Protein AF-A0A955VU47-F1 (afdb_monomer_lite)

Foldseek 3Di:
DDDDDDDDDDDDDDDDDDDDDDDDDPDQVLVVLVVCVVVLVLVCLLVVLVVVLVVDDCPRCVPSNLSSVLSNLLSQLSVLVVVLALVSLVVSCVVCPPPPPCPVVNVVSLQSSLVSLVPPFQVVVLALVSLVVSCVSRVPHPCNLVSLLSNLVRLLVVQLVDAPCLVVSCVVCPPPPSCVVRNLVSVLSNLVSLLVVLVVVLELVSLVVSCVVCVPPPSCPVSNVVSVVSNLVRQLVVQLVDPVSLVVSCVVCVDPPRVVVSLLSNLCSLCVQQCVQLVVLAHHDPVSLVVCVVPPLPRPNNLVNCVVCLVSLLVSLVVVLALSSLVVNCSNPVPDPSSVVSVVSSLVRLVVVCLVVLELVSLVVSCVVCVPDPCSVVSNVSSVLRVVVVVCCVDPQHKDFLDWDQDPVLWIKTWIFTAGPVRATDADDDPVVDWDDDSSHTFDFPDKDGLVDAFEEEEEEEEEQAQVLLLQLVLLLVLVLVLLVLCVVSVHQYWYWYWYWALHTPDTGATDSDSVVVNVVSVPDDSHDPHFPAIALLLSLLSQLVSQLPPPGAAEYEYEDAAFNWHDPNNCVSLVHDQPPQLNLLQQLVVQCVPDDDLVSNLVSLPSNDPVSNVVLVVCVVVDPSVVVVVPPPVVVSVSSNSPSIDRAALPDPSLLSSLVSCVSSNYAYEYEYADDPVVVVDDRGSPVSSNVSNSHYYDHFHPPSNHSVRSNVVSVVVSSSVSGIMMTITNDDPPVVVVD

Structure (mmCIF, N/CA/C/O backbone):
data_AF-A0A955VU47-F1
#
_entry.id   AF-A0A955VU47-F1
#
loop_
_atom_site.group_PDB
_atom_site.id
_atom_site.type_symbol
_atom_site.label_atom_id
_atom_site.label_alt_id
_atom_site.label_comp_id
_atom_site.label_asym_id
_atom_site.label_entity_id
_atom_site.label_seq_id
_atom_site.pdbx_PDB_ins_code
_atom_site.Cartn_x
_atom_site.Cartn_y
_atom_site.Cartn_z
_atom_site.occupancy
_atom_site.B_iso_or_equiv
_atom_site.auth_seq_id
_atom_site.auth_comp_id
_atom_site.auth_asym_id
_atom_site.auth_atom_id
_atom_site.pdbx_PDB_model_num
ATOM 1 N N . MET A 1 1 ? 65.399 29.563 -50.373 1.00 39.44 1 MET A N 1
ATOM 2 C CA . MET A 1 1 ? 66.654 29.816 -51.121 1.00 39.44 1 MET A CA 1
ATOM 3 C C . MET A 1 1 ? 66.305 30.296 -52.523 1.00 39.44 1 MET A C 1
ATOM 5 O O . MET A 1 1 ? 65.496 29.660 -53.182 1.00 39.44 1 MET A O 1
ATOM 9 N N . LYS A 1 2 ? 66.846 31.453 -52.925 1.00 39.22 2 LYS A N 1
ATOM 10 C CA . LYS A 1 2 ? 66.629 32.128 -54.219 1.00 39.22 2 LYS A CA 1
ATOM 11 C C . LYS A 1 2 ? 67.194 31.304 -55.385 1.00 39.22 2 LYS A C 1
ATOM 13 O O . LYS A 1 2 ? 68.291 30.769 -55.253 1.00 39.22 2 LYS A O 1
ATOM 18 N N . ARG A 1 3 ? 66.550 31.344 -56.556 1.00 34.75 3 ARG A N 1
ATOM 19 C CA . ARG A 1 3 ? 67.263 31.248 -57.840 1.00 34.75 3 ARG A CA 1
ATOM 20 C C . ARG A 1 3 ? 66.861 32.396 -58.760 1.00 34.75 3 ARG A C 1
ATOM 22 O O . ARG A 1 3 ? 65.703 32.545 -59.130 1.00 34.75 3 ARG A O 1
ATOM 29 N N . GLN A 1 4 ? 67.869 33.214 -59.044 1.00 43.91 4 GLN A N 1
ATOM 30 C CA . GLN A 1 4 ? 67.925 34.210 -60.102 1.00 43.91 4 GLN A CA 1
ATOM 31 C C . GLN A 1 4 ? 68.224 33.550 -61.455 1.00 43.91 4 GLN A C 1
ATOM 33 O O . GLN A 1 4 ? 68.759 32.448 -61.544 1.00 43.91 4 GLN A O 1
ATOM 38 N N . THR A 1 5 ? 67.863 34.321 -62.470 1.00 51.19 5 THR A N 1
ATOM 39 C CA . THR A 1 5 ? 68.017 34.211 -63.918 1.00 51.19 5 THR A CA 1
ATOM 40 C C . THR A 1 5 ? 69.428 33.911 -64.434 1.00 51.19 5 THR A C 1
ATOM 42 O O . THR A 1 5 ? 70.419 34.354 -63.863 1.00 51.19 5 THR A O 1
ATOM 45 N N . GLY A 1 6 ? 69.500 33.285 -65.615 1.00 31.97 6 GLY A N 1
ATOM 46 C CA . GLY A 1 6 ? 70.709 33.207 -66.438 1.00 31.97 6 GLY A CA 1
ATOM 47 C C . GLY A 1 6 ? 70.388 32.846 -67.892 1.00 31.97 6 GLY A C 1
ATOM 48 O O . GLY A 1 6 ? 69.977 31.730 -68.181 1.00 31.97 6 GLY A O 1
ATOM 49 N N . ARG A 1 7 ? 70.562 33.818 -68.792 1.00 41.38 7 ARG A N 1
ATOM 50 C CA . ARG A 1 7 ? 70.409 33.757 -70.255 1.00 41.38 7 ARG A CA 1
ATOM 51 C C . ARG A 1 7 ? 71.817 33.713 -70.855 1.00 41.38 7 ARG A C 1
ATOM 53 O O . ARG A 1 7 ? 72.575 34.627 -70.551 1.00 41.38 7 ARG A O 1
ATOM 60 N N . VAL A 1 8 ? 72.168 32.744 -71.709 1.00 37.28 8 VAL A N 1
ATOM 61 C CA . VAL A 1 8 ? 73.414 32.789 -72.509 1.00 37.28 8 VAL A CA 1
ATOM 62 C C . VAL A 1 8 ? 73.227 32.127 -73.886 1.00 37.28 8 VAL A C 1
ATOM 64 O O . VAL A 1 8 ? 72.900 30.953 -73.972 1.00 37.28 8 VAL A O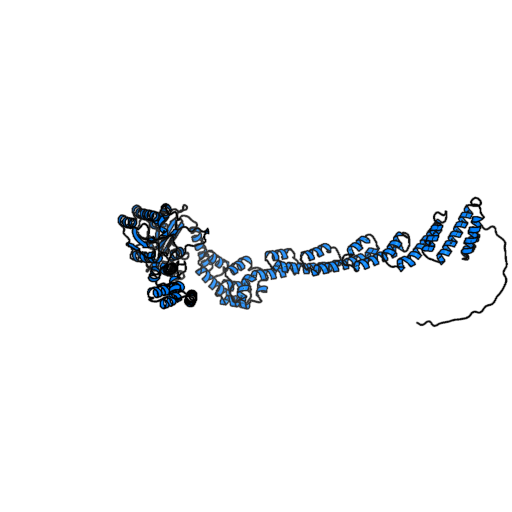 1
ATOM 67 N N . GLY A 1 9 ? 73.451 32.925 -74.939 1.00 33.31 9 GLY A N 1
ATOM 68 C CA . GLY A 1 9 ? 74.342 32.620 -76.072 1.00 33.31 9 GLY A CA 1
ATOM 69 C C . GLY A 1 9 ? 73.956 31.576 -77.127 1.00 33.31 9 GLY A C 1
ATOM 70 O O . GLY A 1 9 ? 74.267 30.402 -76.984 1.00 33.31 9 GLY A O 1
ATOM 71 N N . ARG A 1 10 ? 73.465 32.056 -78.280 1.00 39.66 10 ARG A N 1
ATOM 72 C CA . ARG A 1 10 ? 73.711 31.448 -79.602 1.00 39.66 10 ARG A CA 1
ATOM 73 C C . ARG A 1 10 ? 75.151 31.756 -80.042 1.00 39.66 10 ARG A C 1
ATOM 75 O O . ARG A 1 10 ? 75.516 32.928 -80.073 1.00 39.66 10 ARG A O 1
ATOM 82 N N . VAL A 1 11 ? 75.893 30.742 -80.482 1.00 38.34 11 VAL A N 1
ATOM 83 C CA . VAL A 1 11 ? 77.026 30.846 -81.423 1.00 38.34 11 VAL A CA 1
ATOM 84 C C . VAL A 1 11 ? 76.877 29.686 -82.408 1.00 38.34 11 VAL A C 1
ATOM 86 O O . VAL A 1 11 ? 76.554 28.575 -81.998 1.00 38.34 11 VAL A O 1
ATOM 89 N N . GLY A 1 12 ? 77.000 29.972 -83.704 1.00 38.03 12 GLY A N 1
ATOM 90 C CA . GLY A 1 12 ? 76.826 28.996 -84.778 1.00 38.03 12 GLY A CA 1
ATOM 91 C C . GLY A 1 12 ? 78.134 28.418 -85.322 1.00 38.03 12 GLY A C 1
ATOM 92 O O . GLY A 1 12 ? 79.205 28.677 -84.783 1.00 38.03 12 GLY A O 1
ATOM 93 N N . LEU A 1 13 ? 77.969 27.752 -86.473 1.00 31.81 13 LEU A N 1
ATOM 94 C CA . LEU A 1 13 ? 78.930 27.505 -87.561 1.00 31.81 13 LEU A CA 1
ATOM 95 C C . LEU A 1 13 ? 79.405 26.044 -87.770 1.00 31.81 13 LEU A C 1
ATOM 97 O O . LEU A 1 13 ? 80.313 25.561 -87.113 1.00 31.81 13 LEU A O 1
ATOM 101 N N . VAL A 1 14 ? 78.748 25.396 -88.746 1.00 40.00 14 VAL A N 1
ATOM 102 C CA . VAL A 1 14 ? 79.257 24.655 -89.931 1.00 40.00 14 VAL A CA 1
ATOM 103 C C . VAL A 1 14 ? 80.539 23.799 -89.832 1.00 40.00 14 VAL A C 1
ATOM 105 O O . VAL A 1 14 ? 81.630 24.315 -89.617 1.00 40.00 14 VAL A O 1
ATOM 108 N N . GLY A 1 15 ? 80.407 22.527 -90.244 1.00 33.34 15 GLY A N 1
ATOM 109 C CA . GLY A 1 15 ? 81.457 21.664 -90.828 1.00 33.34 15 GLY A CA 1
ATOM 110 C C . GLY A 1 15 ? 80.904 20.245 -91.085 1.00 33.34 15 GLY A C 1
ATOM 111 O O . GLY A 1 15 ? 80.584 19.560 -90.127 1.00 33.34 15 GLY A O 1
ATOM 112 N N . LEU A 1 16 ? 80.442 19.888 -92.292 1.00 36.81 16 LEU A N 1
ATOM 113 C CA . LEU A 1 16 ? 81.145 19.285 -93.448 1.00 36.81 16 LEU A CA 1
ATOM 114 C C . LEU A 1 16 ? 81.567 17.794 -93.274 1.00 36.81 16 LEU A C 1
ATOM 116 O O . LEU A 1 16 ? 82.447 17.488 -92.483 1.00 36.81 16 LEU A O 1
ATOM 120 N N . VAL A 1 17 ? 81.026 16.943 -94.168 1.00 35.59 17 VAL A N 1
ATOM 121 C CA . VAL A 1 17 ? 81.520 15.633 -94.686 1.00 35.59 17 VAL A CA 1
ATOM 122 C C . VAL A 1 17 ? 81.378 14.368 -93.827 1.00 35.59 17 VAL A C 1
ATOM 124 O O . VAL A 1 17 ? 81.945 14.256 -92.750 1.00 35.59 17 VAL A O 1
ATOM 127 N N . GLY A 1 18 ? 80.749 13.340 -94.420 1.00 34.75 18 GLY A N 1
ATOM 128 C CA . GLY A 1 18 ? 80.845 11.953 -93.952 1.00 34.75 18 GLY A CA 1
ATOM 129 C C . GLY A 1 18 ? 80.009 10.915 -94.716 1.00 34.75 18 GLY A C 1
ATOM 130 O O . GLY A 1 18 ? 79.362 10.095 -94.085 1.00 34.75 18 GLY A O 1
ATOM 131 N N . LEU A 1 19 ? 79.996 10.949 -96.055 1.00 48.25 19 LEU A N 1
ATOM 132 C CA . LEU A 1 19 ? 79.420 9.908 -96.924 1.00 48.25 19 LEU A CA 1
ATOM 133 C C . LEU A 1 19 ? 80.304 8.644 -96.888 1.00 48.25 19 LEU A C 1
ATOM 135 O O . LEU A 1 19 ? 81.346 8.641 -97.541 1.00 48.25 19 LEU A O 1
ATOM 139 N N . VAL A 1 20 ? 79.907 7.588 -96.162 1.00 38.91 20 VAL A N 1
ATOM 140 C CA . VAL A 1 20 ? 80.611 6.287 -96.133 1.00 38.91 20 VAL A CA 1
ATOM 141 C C . VAL A 1 20 ? 79.638 5.105 -95.897 1.00 38.91 20 VAL A C 1
ATOM 143 O O . VAL A 1 20 ? 79.076 4.958 -94.820 1.00 38.91 20 VAL A O 1
ATOM 146 N N . LEU A 1 21 ? 79.567 4.233 -96.918 1.00 42.72 21 LEU A N 1
ATOM 147 C CA . LEU A 1 21 ? 79.301 2.775 -96.933 1.00 42.72 21 LEU A CA 1
ATOM 148 C C . LEU A 1 21 ? 77.866 2.203 -96.953 1.00 42.72 21 LEU A C 1
ATOM 150 O O . LEU A 1 21 ? 77.369 1.616 -95.999 1.00 42.72 21 LEU A O 1
ATOM 154 N N . LEU A 1 22 ? 77.332 2.167 -98.181 1.00 41.62 22 LEU A N 1
ATOM 155 C CA . LEU A 1 22 ? 76.488 1.098 -98.725 1.00 41.62 22 LEU A CA 1
ATOM 156 C C . LEU A 1 22 ? 77.324 -0.177 -98.974 1.00 41.62 22 LEU A C 1
ATOM 158 O O . LEU A 1 22 ? 77.886 -0.361 -100.052 1.00 41.62 22 LEU A O 1
ATOM 162 N N . LEU A 1 23 ? 77.388 -1.070 -97.987 1.00 44.84 23 LEU A N 1
ATOM 163 C CA . LEU A 1 23 ? 77.616 -2.504 -98.194 1.00 44.84 23 LEU A CA 1
ATOM 164 C C . LEU A 1 23 ? 76.620 -3.250 -97.303 1.00 44.84 23 LEU A C 1
ATOM 166 O O . LEU A 1 23 ? 76.879 -3.491 -96.126 1.00 44.84 23 LEU A O 1
ATOM 170 N N . GLY A 1 24 ? 75.454 -3.563 -97.878 1.00 45.59 24 GLY A N 1
ATOM 171 C CA . GLY A 1 24 ? 74.415 -4.383 -97.263 1.00 45.59 24 GLY A CA 1
ATOM 172 C C . GLY A 1 24 ? 74.946 -5.782 -96.972 1.00 45.59 24 GLY A C 1
ATOM 173 O O . GLY A 1 24 ? 74.921 -6.661 -97.831 1.00 45.59 24 GLY A O 1
ATOM 174 N N . GLY A 1 25 ? 75.465 -5.966 -95.760 1.00 45.69 25 GLY A N 1
ATOM 175 C CA . GLY A 1 25 ? 75.748 -7.279 -95.202 1.00 45.69 25 GLY A CA 1
ATOM 176 C C . GLY A 1 25 ? 74.442 -8.048 -95.024 1.00 45.69 25 GLY A C 1
ATOM 177 O O . GLY A 1 25 ? 73.419 -7.459 -94.683 1.00 45.69 25 GLY A O 1
ATOM 178 N N . CYS A 1 26 ? 74.493 -9.359 -95.259 1.00 70.50 26 CYS A N 1
ATOM 179 C CA . CYS A 1 26 ? 73.399 -10.337 -95.241 1.00 70.50 26 CYS A CA 1
ATOM 180 C C . CYS A 1 26 ? 72.641 -10.487 -93.900 1.00 70.50 26 CYS A C 1
ATOM 182 O O . CYS A 1 26 ? 72.109 -11.559 -93.620 1.00 70.50 26 CYS A O 1
ATOM 184 N N . ALA A 1 27 ? 72.617 -9.462 -93.050 1.00 80.44 27 ALA A N 1
ATOM 185 C CA . ALA A 1 27 ? 71.856 -9.459 -91.817 1.00 80.44 27 ALA A CA 1
ATOM 186 C C . ALA A 1 27 ? 70.352 -9.486 -92.146 1.00 80.44 27 ALA A C 1
ATOM 188 O O . ALA A 1 27 ? 69.902 -8.682 -92.976 1.00 80.44 27 ALA A O 1
ATOM 189 N N . PRO A 1 28 ? 69.572 -10.381 -91.517 1.00 90.56 28 PRO A N 1
ATOM 190 C CA . PRO A 1 28 ? 68.118 -10.373 -91.600 1.00 90.56 28 PRO A CA 1
ATOM 191 C C . PRO A 1 28 ? 67.556 -8.972 -91.322 1.00 90.56 28 PRO A C 1
ATOM 193 O O . PRO A 1 28 ? 68.094 -8.231 -90.494 1.00 90.56 28 PRO A O 1
ATOM 196 N N . LYS A 1 29 ? 66.476 -8.579 -92.009 1.00 92.81 29 LYS A N 1
ATOM 197 C CA . LYS A 1 29 ? 65.917 -7.220 -91.888 1.00 92.81 29 LYS A CA 1
ATOM 198 C C . LYS A 1 29 ? 65.560 -6.887 -90.437 1.00 92.81 29 LYS A C 1
ATOM 200 O O . LYS A 1 29 ? 65.789 -5.765 -89.998 1.00 92.81 29 LYS A O 1
ATOM 205 N N . SER A 1 30 ? 65.073 -7.860 -89.670 1.00 93.44 30 SER A N 1
ATOM 206 C CA . SER A 1 30 ? 64.789 -7.702 -88.241 1.00 93.44 30 SER A CA 1
ATOM 207 C C . SER A 1 30 ? 66.022 -7.309 -87.416 1.00 93.44 30 SER A C 1
ATOM 209 O O . SER A 1 30 ? 65.883 -6.531 -86.478 1.00 93.44 30 SER A O 1
ATOM 211 N N . GLU A 1 31 ? 67.231 -7.762 -87.763 1.00 92.19 31 GLU A N 1
ATOM 212 C CA . GLU A 1 31 ? 68.469 -7.345 -87.084 1.00 92.19 31 GLU A CA 1
ATOM 213 C C . GLU A 1 31 ? 68.867 -5.911 -87.444 1.00 92.19 31 GLU A C 1
ATOM 215 O O . GLU A 1 31 ? 69.267 -5.149 -86.562 1.00 92.19 31 GLU A O 1
ATOM 220 N N . GLN A 1 32 ? 68.696 -5.522 -88.712 1.00 91.69 32 GLN A N 1
ATOM 221 C CA . GLN A 1 32 ? 68.928 -4.145 -89.166 1.00 91.69 32 GLN A CA 1
ATOM 222 C C . GLN A 1 32 ? 67.990 -3.173 -88.438 1.00 91.69 32 GLN A C 1
ATOM 224 O O . GLN A 1 32 ? 68.443 -2.203 -87.832 1.00 91.69 32 GLN A O 1
ATOM 229 N N . LEU A 1 33 ? 66.695 -3.499 -88.391 1.00 94.88 33 LEU A N 1
ATOM 230 C CA . LEU A 1 33 ? 65.691 -2.730 -87.654 1.00 94.88 33 LEU A CA 1
ATOM 231 C C . LEU A 1 33 ? 65.972 -2.713 -86.143 1.00 94.88 33 LEU A C 1
ATOM 233 O O . LEU A 1 33 ? 65.786 -1.689 -85.496 1.00 94.88 33 LEU A O 1
ATOM 237 N N . ARG A 1 34 ? 66.487 -3.805 -85.558 1.00 95.12 34 ARG A N 1
ATOM 238 C CA . ARG A 1 34 ? 66.921 -3.812 -84.148 1.00 95.12 34 ARG A CA 1
ATOM 239 C C . ARG A 1 34 ? 68.103 -2.877 -83.890 1.00 95.12 34 ARG A C 1
ATOM 241 O O . ARG A 1 34 ? 68.214 -2.367 -82.777 1.00 95.12 34 ARG A O 1
ATOM 248 N N . SER A 1 35 ? 68.984 -2.657 -84.868 1.00 90.88 35 SER A N 1
ATOM 249 C CA . SER A 1 35 ? 70.069 -1.675 -84.750 1.00 90.88 35 SER A CA 1
ATOM 250 C C . SER A 1 35 ? 69.519 -0.251 -84.676 1.00 90.88 35 SER A C 1
ATOM 252 O O . SER A 1 35 ? 69.912 0.499 -83.786 1.00 90.88 35 SER A O 1
ATOM 254 N N . LEU A 1 36 ? 68.564 0.086 -85.547 1.00 91.69 36 LEU A N 1
ATOM 255 C CA . LEU A 1 36 ? 67.873 1.382 -85.538 1.00 91.69 36 LEU A CA 1
ATOM 256 C C . LEU A 1 36 ? 67.037 1.576 -84.258 1.00 91.69 36 LEU A C 1
ATOM 258 O O . LEU A 1 36 ? 67.111 2.615 -83.609 1.00 91.69 36 LEU A O 1
ATOM 262 N N . LEU A 1 37 ? 66.341 0.531 -83.795 1.00 93.94 37 LEU A N 1
ATOM 263 C CA . LEU A 1 37 ? 65.589 0.561 -82.534 1.00 93.94 37 LEU A CA 1
ATOM 264 C C . LEU A 1 37 ? 66.494 0.869 -81.332 1.00 93.94 37 LEU A C 1
ATOM 266 O O . LEU A 1 37 ? 66.109 1.624 -80.441 1.00 93.94 37 LEU A O 1
ATOM 270 N N . LYS A 1 38 ? 67.712 0.312 -81.306 1.00 92.50 38 LYS A N 1
ATOM 271 C CA . LYS A 1 38 ? 68.714 0.614 -80.271 1.00 92.50 38 LYS A CA 1
ATOM 272 C C . LYS A 1 38 ? 69.278 2.033 -80.377 1.00 92.50 38 LYS A C 1
ATOM 274 O O . LYS A 1 38 ? 69.683 2.574 -79.352 1.00 92.50 38 LYS A O 1
ATOM 279 N N . ALA A 1 39 ? 69.319 2.609 -81.578 1.00 91.44 39 ALA A N 1
ATOM 280 C CA . ALA A 1 39 ? 69.730 3.994 -81.802 1.00 91.44 39 ALA A CA 1
ATOM 281 C C . ALA A 1 39 ? 68.659 5.010 -81.355 1.00 91.44 39 ALA A C 1
ATOM 283 O O . ALA A 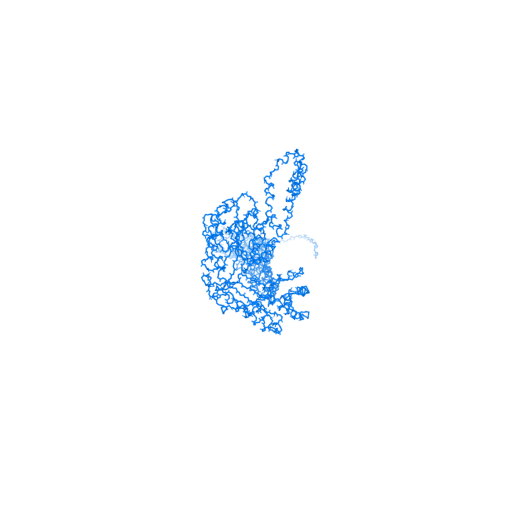1 39 ? 68.985 6.168 -81.111 1.00 91.44 39 ALA A O 1
ATOM 284 N N . GLY A 1 40 ? 67.415 4.558 -81.151 1.00 91.69 40 GLY A N 1
ATOM 285 C CA . GLY A 1 40 ? 66.286 5.403 -80.755 1.00 91.69 40 GLY A CA 1
ATOM 286 C C . GLY A 1 40 ? 65.486 5.956 -81.937 1.00 91.69 40 GLY A C 1
ATOM 287 O O . GLY A 1 40 ? 64.551 6.726 -81.723 1.00 91.69 40 GLY A O 1
ATOM 288 N N . ASP A 1 41 ? 65.806 5.536 -83.164 1.00 93.94 41 ASP A N 1
ATOM 289 C CA . ASP A 1 41 ? 65.170 5.992 -84.404 1.00 93.94 41 ASP A CA 1
ATOM 290 C C . ASP A 1 41 ? 63.858 5.229 -84.660 1.00 93.94 41 ASP A C 1
ATOM 292 O O . ASP A 1 41 ? 63.701 4.477 -85.622 1.00 93.94 41 ASP A O 1
ATOM 296 N N . PHE A 1 42 ? 62.896 5.367 -83.740 1.00 94.81 42 PHE A N 1
ATOM 297 C CA . PHE A 1 42 ? 61.665 4.566 -83.744 1.00 94.81 42 PHE A CA 1
ATOM 298 C C . PHE A 1 42 ? 60.824 4.760 -85.012 1.00 94.81 42 PHE A C 1
ATOM 300 O O . PHE A 1 42 ? 60.249 3.794 -85.501 1.00 94.81 42 PHE A O 1
ATOM 307 N N . GLU A 1 43 ? 60.742 5.986 -85.543 1.00 94.19 43 GLU A N 1
ATOM 308 C CA . GLU A 1 43 ? 59.983 6.282 -86.768 1.00 94.19 43 GLU A CA 1
ATOM 309 C C . GLU A 1 43 ? 60.582 5.570 -87.981 1.00 94.19 43 GLU A C 1
ATOM 311 O O . GLU A 1 43 ? 59.850 4.900 -88.705 1.00 94.19 43 GLU A O 1
ATOM 316 N N . GLU A 1 44 ? 61.908 5.605 -88.126 1.00 94.06 44 GLU A N 1
ATOM 317 C CA . GLU A 1 44 ? 62.623 4.919 -89.205 1.00 94.06 44 GLU A CA 1
ATOM 318 C C . GLU A 1 44 ? 62.437 3.397 -89.113 1.00 94.06 44 GLU A C 1
ATOM 320 O O . GLU A 1 44 ? 62.158 2.743 -90.116 1.00 94.06 44 GLU A O 1
ATOM 325 N N . VAL A 1 45 ? 62.464 2.822 -87.902 1.00 94.81 45 VAL A N 1
ATOM 326 C CA . VAL A 1 45 ? 62.166 1.390 -87.694 1.00 94.81 45 VAL A CA 1
ATOM 327 C C . VAL A 1 45 ? 60.756 1.022 -88.161 1.00 94.81 45 VAL A C 1
ATOM 329 O O . VAL A 1 45 ? 60.558 -0.031 -88.774 1.00 94.81 45 VAL A O 1
ATOM 332 N N . ILE A 1 46 ? 59.768 1.860 -87.843 1.00 95.25 46 ILE A N 1
ATOM 333 C CA . ILE A 1 46 ? 58.363 1.624 -88.187 1.00 95.25 46 ILE A CA 1
ATOM 334 C C . ILE A 1 46 ? 58.157 1.767 -89.697 1.00 95.25 46 ILE A C 1
ATOM 336 O O . ILE A 1 46 ? 57.521 0.903 -90.304 1.00 95.25 46 ILE A O 1
ATOM 340 N N . GLU A 1 47 ? 58.685 2.827 -90.308 1.00 95.12 47 GLU A N 1
ATOM 341 C CA . GLU A 1 47 ? 58.559 3.091 -91.745 1.00 95.12 47 GLU A CA 1
ATOM 342 C C . GLU A 1 47 ? 59.269 2.022 -92.577 1.00 95.12 47 GLU A C 1
ATOM 344 O O . GLU A 1 47 ? 58.636 1.379 -93.419 1.00 95.12 47 GLU A O 1
ATOM 349 N N . GLU A 1 48 ? 60.549 1.754 -92.297 1.00 94.62 48 GLU A N 1
ATOM 350 C CA . GLU A 1 48 ? 61.311 0.740 -93.027 1.00 94.62 48 GLU A CA 1
ATOM 351 C C . GLU A 1 48 ? 60.768 -0.674 -92.803 1.00 94.62 48 GLU A C 1
ATOM 353 O O . GLU A 1 48 ? 60.785 -1.509 -93.713 1.00 94.62 48 GLU A O 1
ATOM 358 N N . GLY A 1 49 ? 60.308 -0.971 -91.586 1.00 94.69 49 GLY A N 1
ATOM 359 C CA . GLY A 1 49 ? 59.725 -2.263 -91.259 1.00 94.69 49 GLY A CA 1
ATOM 360 C C . GLY A 1 49 ? 58.410 -2.505 -91.994 1.00 94.69 49 GLY A C 1
ATOM 361 O O . GLY A 1 49 ? 58.230 -3.582 -92.566 1.00 94.69 49 GLY A O 1
ATOM 362 N N . ASN A 1 50 ? 57.508 -1.518 -92.015 1.00 94.75 50 ASN A N 1
ATOM 363 C CA . ASN A 1 50 ? 56.237 -1.625 -92.735 1.00 94.75 50 ASN A CA 1
ATOM 364 C C . ASN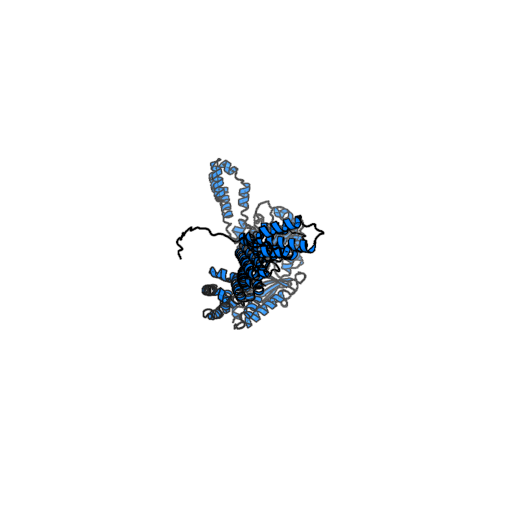 A 1 50 ? 56.459 -1.704 -94.249 1.00 94.75 50 ASN A C 1
ATOM 366 O O . ASN A 1 50 ? 55.910 -2.605 -94.878 1.00 94.75 50 ASN A O 1
ATOM 370 N N . ALA A 1 51 ? 57.333 -0.860 -94.811 1.00 94.38 51 ALA A N 1
ATOM 371 C CA . ALA A 1 51 ? 57.694 -0.925 -96.229 1.00 94.38 51 ALA A CA 1
ATOM 372 C C . ALA A 1 51 ? 58.214 -2.322 -96.610 1.00 94.38 51 ALA A C 1
ATOM 374 O O . ALA A 1 51 ? 57.768 -2.923 -97.587 1.00 94.38 51 ALA A O 1
ATOM 375 N N . TRP A 1 52 ? 59.084 -2.907 -95.780 1.00 94.69 52 TRP A N 1
ATOM 376 C CA . TRP A 1 52 ? 59.580 -4.263 -96.008 1.00 94.69 52 TRP A CA 1
ATOM 377 C C . TRP A 1 52 ? 58.485 -5.338 -95.874 1.00 94.69 52 TRP A C 1
ATOM 379 O O . TRP A 1 52 ? 58.484 -6.322 -96.626 1.00 94.69 52 TRP A O 1
ATOM 389 N N . LEU A 1 53 ? 57.544 -5.180 -94.933 1.00 92.56 53 LEU A N 1
ATOM 390 C CA . LEU A 1 53 ? 56.401 -6.086 -94.787 1.00 92.56 53 LEU A CA 1
ATOM 391 C C . LEU A 1 53 ? 55.429 -6.000 -95.973 1.00 92.56 53 LEU A C 1
ATOM 393 O O . LEU A 1 53 ? 54.858 -7.034 -96.333 1.00 92.56 53 LEU A O 1
ATOM 397 N N . ASP A 1 54 ? 55.269 -4.833 -96.588 1.00 92.94 54 ASP A N 1
ATOM 398 C CA . ASP A 1 54 ? 54.432 -4.639 -97.777 1.00 92.94 54 ASP A CA 1
ATOM 399 C C . ASP A 1 54 ? 55.089 -5.231 -99.034 1.00 92.94 54 ASP A C 1
ATOM 401 O O . ASP A 1 54 ? 54.433 -5.900 -99.836 1.00 92.94 54 ASP A O 1
ATOM 405 N N . GLU A 1 55 ? 56.407 -5.067 -99.177 1.00 92.12 55 GLU A N 1
ATOM 406 C CA . GLU A 1 55 ? 57.179 -5.581 -100.317 1.00 92.12 55 GLU A CA 1
ATOM 407 C C . GLU A 1 55 ? 57.426 -7.099 -100.262 1.00 92.12 55 GLU A C 1
ATOM 409 O O . GLU A 1 55 ? 57.642 -7.754 -101.289 1.00 92.12 55 GLU A O 1
ATOM 414 N N . THR A 1 56 ? 57.397 -7.695 -99.067 1.00 89.38 56 THR A N 1
ATOM 415 C CA . THR A 1 56 ? 57.663 -9.126 -98.879 1.00 89.38 56 THR A CA 1
ATOM 416 C C . THR A 1 56 ? 56.348 -9.920 -98.862 1.00 89.38 56 THR A C 1
ATOM 418 O O . THR A 1 56 ? 55.507 -9.706 -98.000 1.00 89.38 56 THR A O 1
ATOM 421 N N . PRO A 1 57 ? 56.116 -10.907 -99.745 1.00 85.56 57 PRO A N 1
ATOM 422 C CA . PRO A 1 57 ? 54.898 -11.715 -99.678 1.00 85.56 57 PRO A CA 1
ATOM 423 C C . PRO A 1 57 ? 54.856 -12.582 -98.402 1.00 85.56 57 PRO A C 1
ATOM 425 O O . PRO A 1 57 ? 55.897 -13.121 -98.016 1.00 85.56 57 PRO A O 1
ATOM 428 N N . PRO A 1 58 ? 53.676 -12.856 -97.801 1.00 83.12 58 PRO A N 1
ATOM 429 C CA . PRO A 1 58 ? 53.541 -13.687 -96.593 1.00 83.12 58 PRO A CA 1
ATOM 430 C C . PRO A 1 58 ? 54.203 -15.072 -96.667 1.00 83.12 58 PRO A C 1
ATOM 432 O O . PRO A 1 58 ? 54.596 -15.628 -95.647 1.00 83.12 58 PRO A O 1
ATOM 435 N N . ARG A 1 59 ? 54.347 -15.627 -97.878 1.00 83.44 59 ARG A N 1
ATOM 436 C CA . ARG A 1 59 ? 54.949 -16.947 -98.128 1.00 83.44 59 ARG A CA 1
ATOM 437 C C . ARG A 1 59 ? 56.480 -16.939 -98.199 1.00 83.44 59 ARG A C 1
ATOM 439 O O . ARG A 1 59 ? 57.069 -18.011 -98.139 1.00 83.44 59 ARG A O 1
ATOM 446 N N . LYS A 1 60 ? 57.114 -15.775 -98.396 1.00 81.69 60 LYS A N 1
ATOM 447 C CA . LYS A 1 60 ? 58.528 -15.689 -98.804 1.00 81.69 60 LYS A CA 1
ATOM 448 C C . LYS A 1 60 ? 59.509 -15.866 -97.636 1.00 81.69 60 LYS A C 1
ATOM 450 O O . LYS A 1 60 ? 60.601 -16.355 -97.877 1.00 81.69 60 LYS A O 1
ATOM 455 N N . ASP A 1 61 ? 59.104 -15.546 -96.405 1.00 87.25 61 ASP A N 1
ATOM 456 C CA . ASP A 1 61 ? 59.825 -15.872 -95.162 1.00 87.25 61 ASP A CA 1
ATOM 457 C C . ASP A 1 61 ? 58.921 -15.577 -93.940 1.00 87.25 61 ASP A C 1
ATOM 459 O O . ASP A 1 61 ? 58.939 -14.468 -93.399 1.00 87.25 61 ASP A O 1
ATOM 463 N N . PRO A 1 62 ? 58.046 -16.511 -93.525 1.00 88.81 62 PRO A N 1
ATOM 464 C CA . PRO A 1 62 ? 57.056 -16.236 -92.481 1.00 88.81 62 PRO A CA 1
ATOM 465 C C . PRO A 1 62 ? 57.695 -15.961 -91.110 1.00 88.81 62 PRO A C 1
ATOM 467 O O . PRO A 1 62 ? 57.160 -15.166 -90.338 1.00 88.81 62 PRO A O 1
ATOM 470 N N . ALA A 1 63 ? 58.848 -16.571 -90.818 1.00 90.25 63 ALA A N 1
ATOM 471 C CA . ALA A 1 63 ? 59.549 -16.388 -89.551 1.00 90.25 63 ALA A CA 1
ATOM 472 C C . ALA A 1 63 ? 60.226 -15.013 -89.475 1.00 90.25 63 ALA A C 1
ATOM 474 O O . ALA A 1 63 ? 60.131 -14.341 -88.446 1.00 90.25 63 ALA A O 1
ATOM 475 N N . GLU A 1 64 ? 60.867 -14.563 -90.560 1.00 92.75 64 GLU A N 1
ATOM 476 C CA . GLU A 1 64 ? 61.450 -13.218 -90.611 1.00 92.75 64 GLU A CA 1
ATOM 477 C C . GLU A 1 64 ? 60.374 -12.134 -90.621 1.00 92.75 64 GLU A C 1
ATOM 479 O O . GLU A 1 64 ? 60.517 -11.141 -89.914 1.00 92.75 64 GLU A O 1
ATOM 484 N N . ARG A 1 65 ? 59.248 -12.348 -91.318 1.00 92.62 65 ARG A N 1
ATOM 485 C CA . ARG A 1 65 ? 58.089 -11.443 -91.236 1.00 92.62 65 ARG A CA 1
ATOM 486 C C . ARG A 1 65 ? 57.567 -11.281 -89.822 1.00 92.62 65 ARG A C 1
ATOM 488 O O . ARG A 1 65 ? 57.300 -10.159 -89.402 1.00 92.62 65 ARG A O 1
ATOM 495 N N . GLN A 1 66 ? 57.462 -12.378 -89.080 1.00 92.62 66 GLN A N 1
ATOM 496 C CA . GLN A 1 66 ? 57.060 -12.318 -87.682 1.00 92.62 66 GLN A CA 1
ATOM 497 C C . GLN A 1 66 ? 58.088 -11.557 -86.834 1.00 92.62 66 GLN A C 1
ATOM 499 O O . GLN A 1 66 ? 57.699 -10.706 -86.039 1.00 92.62 66 GLN A O 1
ATOM 504 N N . ARG A 1 67 ? 59.394 -11.800 -87.024 1.00 94.19 67 ARG A N 1
ATOM 505 C CA . ARG A 1 67 ? 60.451 -11.058 -86.313 1.00 94.19 67 ARG A CA 1
ATOM 506 C C . ARG A 1 67 ? 60.431 -9.565 -86.637 1.00 94.19 67 ARG A C 1
ATOM 508 O O . ARG A 1 67 ? 60.552 -8.764 -85.718 1.00 94.19 67 ARG A O 1
ATOM 515 N N . VAL A 1 68 ? 60.248 -9.185 -87.901 1.00 93.19 68 VAL A N 1
ATOM 516 C CA . VAL A 1 68 ? 60.121 -7.779 -88.317 1.00 93.19 68 VAL A CA 1
ATOM 517 C C . VAL A 1 68 ? 58.879 -7.140 -87.693 1.00 93.19 68 VAL A C 1
ATOM 519 O O . VAL A 1 68 ? 58.994 -6.070 -87.105 1.00 93.19 68 VAL A O 1
ATOM 522 N N . ALA A 1 69 ? 57.726 -7.817 -87.710 1.00 93.31 69 ALA A N 1
ATOM 523 C CA . ALA A 1 69 ? 56.510 -7.332 -87.052 1.00 93.31 69 ALA A CA 1
ATOM 524 C C . ALA A 1 69 ? 56.692 -7.140 -85.533 1.00 93.31 69 ALA A C 1
ATOM 526 O O . ALA A 1 69 ? 56.208 -6.156 -84.979 1.00 93.31 69 ALA A O 1
ATOM 527 N N . VAL A 1 70 ? 57.439 -8.031 -84.866 1.00 94.94 70 VAL A N 1
ATOM 528 C CA . VAL A 1 70 ? 57.818 -7.877 -83.449 1.00 94.94 70 VAL A CA 1
ATOM 529 C C . VAL A 1 70 ? 58.682 -6.635 -83.234 1.00 94.94 70 VAL A C 1
ATOM 531 O O . VAL A 1 70 ? 58.412 -5.876 -82.312 1.00 94.94 70 VAL A O 1
ATOM 534 N N . VAL A 1 71 ? 59.679 -6.383 -84.087 1.00 95.56 71 VAL A N 1
ATOM 535 C CA . VAL A 1 71 ? 60.565 -5.209 -83.958 1.00 95.56 71 VAL A CA 1
ATOM 536 C C . VAL A 1 71 ? 59.818 -3.896 -84.215 1.00 95.56 71 VAL A C 1
ATOM 538 O O . VAL A 1 71 ? 60.040 -2.925 -83.497 1.00 95.56 71 VAL A O 1
ATOM 541 N N . ILE A 1 72 ? 58.886 -3.873 -85.174 1.00 95.31 72 ILE A N 1
ATOM 542 C CA . ILE A 1 72 ? 57.992 -2.724 -85.402 1.00 95.31 72 ILE A CA 1
ATOM 543 C C . ILE A 1 72 ? 57.119 -2.484 -84.169 1.00 95.31 72 ILE A C 1
ATOM 545 O O . ILE A 1 72 ? 57.023 -1.354 -83.695 1.00 95.31 72 ILE A O 1
ATOM 549 N N . ALA A 1 73 ? 56.526 -3.540 -83.607 1.00 95.81 73 ALA A N 1
ATOM 550 C CA . ALA A 1 73 ? 55.720 -3.431 -82.398 1.00 95.81 73 ALA A CA 1
ATOM 551 C C . ALA A 1 73 ? 56.552 -2.950 -81.193 1.00 95.81 73 ALA A C 1
ATOM 553 O O . ALA A 1 73 ? 56.067 -2.128 -80.416 1.00 95.81 73 ALA A O 1
ATOM 554 N N . GLU A 1 74 ? 57.799 -3.409 -81.036 1.00 96.12 74 GLU A N 1
ATOM 555 C CA . GLU A 1 74 ? 58.733 -2.922 -80.008 1.00 96.12 74 GLU A CA 1
ATOM 556 C C . GLU A 1 74 ? 59.051 -1.423 -80.194 1.00 96.12 74 GLU A C 1
ATOM 558 O O . GLU A 1 74 ? 59.041 -0.672 -79.216 1.00 96.12 74 GLU A O 1
ATOM 563 N N . ALA A 1 75 ? 59.279 -0.970 -81.433 1.00 94.81 75 ALA A N 1
ATOM 564 C CA . ALA A 1 75 ? 59.527 0.438 -81.757 1.00 94.81 75 ALA A CA 1
ATOM 565 C C . ALA A 1 75 ? 58.302 1.328 -81.510 1.00 94.81 75 ALA A C 1
ATOM 567 O O . ALA A 1 75 ? 58.423 2.401 -80.917 1.00 94.81 75 ALA A O 1
ATOM 568 N N . GLU A 1 76 ? 57.110 0.868 -81.896 1.00 95.94 76 GLU A N 1
ATOM 569 C CA . GLU A 1 76 ? 55.864 1.577 -81.601 1.00 95.94 76 GLU A CA 1
ATOM 570 C C . GLU A 1 76 ? 55.600 1.652 -80.098 1.00 95.94 76 GLU A C 1
ATOM 572 O O . GLU A 1 76 ? 55.198 2.708 -79.618 1.00 95.94 76 GLU A O 1
ATOM 577 N N . LEU A 1 77 ? 55.895 0.594 -79.332 1.00 96.56 77 LEU A N 1
ATOM 578 C CA . LEU A 1 77 ? 55.792 0.643 -77.873 1.00 96.56 77 LEU A CA 1
ATOM 579 C C . LEU A 1 77 ? 56.790 1.639 -77.275 1.00 96.56 77 LEU A C 1
ATOM 581 O O . LEU A 1 77 ? 56.431 2.397 -76.376 1.00 96.56 77 LEU A O 1
ATOM 585 N N . ALA A 1 78 ? 58.032 1.664 -77.767 1.00 94.00 78 ALA A N 1
ATOM 586 C CA . ALA A 1 78 ? 59.035 2.629 -77.325 1.00 94.00 78 ALA A CA 1
ATOM 587 C C . ALA A 1 78 ? 58.579 4.073 -77.591 1.00 94.00 78 ALA A C 1
ATOM 589 O O . ALA A 1 78 ? 58.660 4.906 -76.689 1.00 94.00 78 ALA A O 1
ATOM 590 N N . ARG A 1 79 ? 58.004 4.343 -78.772 1.00 94.62 79 ARG A N 1
ATOM 591 C CA . ARG A 1 79 ? 57.401 5.642 -79.109 1.00 94.62 79 ARG A CA 1
ATOM 592 C C . ARG A 1 79 ? 56.218 5.978 -78.201 1.00 94.62 79 ARG A C 1
ATOM 594 O O . ARG A 1 79 ? 56.147 7.086 -77.676 1.00 94.62 79 ARG A O 1
ATOM 601 N N . THR A 1 80 ? 55.313 5.026 -77.975 1.00 95.00 80 THR A N 1
ATOM 602 C CA . THR A 1 80 ? 54.183 5.179 -77.046 1.00 95.00 80 THR A CA 1
ATOM 603 C C . THR A 1 80 ? 54.667 5.525 -75.639 1.00 95.00 80 THR A C 1
ATOM 605 O O . THR A 1 80 ? 54.095 6.399 -74.994 1.00 95.00 80 THR A O 1
ATOM 608 N N . SER A 1 81 ? 55.771 4.932 -75.188 1.00 94.38 81 SER A N 1
ATOM 609 C CA . SER A 1 81 ? 56.364 5.232 -73.882 1.00 94.38 81 SER A CA 1
ATOM 610 C C . SER A 1 81 ? 57.076 6.572 -73.771 1.00 94.38 81 SER A C 1
ATOM 612 O O . SER A 1 81 ? 57.345 7.004 -72.657 1.00 94.38 81 SER A O 1
ATOM 614 N N . VAL A 1 82 ? 57.355 7.259 -74.880 1.00 92.56 82 VAL A N 1
ATOM 615 C CA . VAL A 1 82 ? 57.776 8.669 -74.832 1.00 92.56 82 VAL A CA 1
ATOM 616 C C . VAL A 1 82 ? 56.587 9.572 -74.498 1.00 92.56 82 VAL A C 1
ATOM 618 O O . VAL A 1 82 ? 56.748 10.560 -73.784 1.00 92.56 82 VAL A O 1
ATOM 621 N N . LEU A 1 83 ? 55.394 9.241 -75.006 1.00 93.44 83 LEU A N 1
ATOM 622 C CA . LEU A 1 83 ? 54.163 9.975 -74.699 1.00 93.44 83 LEU A CA 1
ATOM 623 C C . LEU A 1 83 ? 53.636 9.633 -73.303 1.00 93.44 83 LEU A C 1
ATOM 625 O O . LEU A 1 83 ? 53.139 10.520 -72.616 1.00 93.44 83 LEU A O 1
ATOM 629 N N . ASP A 1 84 ? 53.763 8.361 -72.920 1.00 94.75 84 ASP A N 1
ATOM 630 C CA . ASP A 1 84 ? 53.458 7.801 -71.602 1.00 94.75 84 ASP A CA 1
ATOM 631 C C . ASP A 1 84 ? 52.054 8.137 -71.071 1.00 94.75 84 ASP A C 1
ATOM 633 O O . ASP A 1 84 ? 51.874 8.508 -69.914 1.00 94.75 84 ASP A O 1
ATOM 637 N N . ARG A 1 85 ? 51.048 8.017 -71.946 1.00 94.81 85 ARG A N 1
ATOM 638 C CA . ARG A 1 85 ? 49.628 8.242 -71.634 1.00 94.81 85 ARG A CA 1
ATOM 639 C C . ARG A 1 85 ? 48.827 6.961 -71.790 1.00 94.81 85 ARG A C 1
ATOM 641 O O . ARG A 1 85 ? 49.076 6.182 -72.714 1.00 94.81 85 ARG A O 1
ATOM 648 N N . VAL A 1 86 ? 47.818 6.786 -70.942 1.00 94.81 86 VAL A N 1
ATOM 649 C CA . VAL A 1 86 ? 46.942 5.605 -70.927 1.00 94.81 86 VAL A CA 1
ATOM 650 C C . VAL A 1 86 ? 46.301 5.364 -72.294 1.00 94.81 86 VAL A C 1
ATOM 652 O O . VAL A 1 86 ? 46.361 4.250 -72.814 1.00 94.81 86 VAL A O 1
ATOM 655 N N . GLU A 1 87 ? 45.778 6.407 -72.944 1.00 95.69 87 GLU A N 1
ATOM 656 C CA . GLU A 1 87 ? 45.079 6.279 -74.229 1.00 95.69 87 GLU A CA 1
ATOM 657 C C . GLU A 1 87 ? 46.011 5.869 -75.377 1.00 95.69 87 GLU A C 1
ATOM 659 O O . GLU A 1 87 ? 45.559 5.294 -76.371 1.00 95.69 87 GLU A O 1
ATOM 664 N N . GLU A 1 88 ? 47.306 6.181 -75.275 1.00 97.00 88 GLU A N 1
ATOM 665 C CA . GLU A 1 88 ? 48.308 5.772 -76.265 1.00 97.00 88 GLU A CA 1
ATOM 666 C C . GLU A 1 88 ? 48.658 4.285 -76.096 1.00 97.00 88 GLU A C 1
ATOM 668 O O . GLU A 1 88 ? 48.736 3.556 -77.087 1.00 97.00 88 GLU A O 1
ATOM 673 N N . TYR A 1 89 ? 48.780 3.795 -74.856 1.00 96.94 89 TYR A N 1
ATOM 674 C CA . TYR A 1 89 ? 48.972 2.364 -74.589 1.00 96.94 89 TYR A CA 1
ATOM 675 C C . TYR A 1 89 ? 47.734 1.527 -74.942 1.00 96.94 89 TYR A C 1
ATOM 677 O O . TYR A 1 89 ? 47.873 0.449 -75.522 1.00 96.94 89 TYR A O 1
ATOM 685 N N . GLN A 1 90 ? 46.525 2.032 -74.680 1.00 95.25 90 GLN A N 1
ATOM 686 C CA . GLN A 1 90 ? 45.275 1.375 -75.080 1.00 95.25 90 GLN A CA 1
ATOM 687 C C . GLN A 1 90 ? 45.149 1.271 -76.599 1.00 95.25 90 GLN A C 1
ATOM 689 O O . GLN A 1 90 ? 44.851 0.194 -77.119 1.00 95.25 90 GLN A O 1
ATOM 694 N N . ARG A 1 91 ? 45.434 2.361 -77.330 1.00 95.94 91 ARG A N 1
ATOM 695 C CA . ARG A 1 91 ? 45.482 2.342 -78.802 1.00 95.94 91 ARG A CA 1
ATOM 696 C C . ARG A 1 91 ? 46.529 1.365 -79.321 1.00 95.94 91 ARG A C 1
ATOM 698 O O . ARG A 1 91 ? 46.243 0.618 -80.256 1.00 95.94 91 ARG A O 1
ATOM 705 N N . TYR A 1 92 ? 47.708 1.341 -78.701 1.00 96.69 92 TYR A N 1
ATOM 706 C CA . TYR A 1 92 ? 48.761 0.387 -79.032 1.00 96.69 92 TYR A CA 1
ATOM 707 C C . TYR A 1 92 ? 48.280 -1.062 -78.855 1.00 96.69 92 TYR A C 1
ATOM 709 O O . TYR A 1 92 ? 48.357 -1.858 -79.789 1.00 96.69 92 TYR A O 1
ATOM 717 N N . ARG A 1 93 ? 47.714 -1.407 -77.694 1.00 95.81 93 ARG A N 1
ATOM 718 C CA . ARG A 1 93 ? 47.226 -2.767 -77.423 1.00 95.81 93 ARG A CA 1
ATOM 719 C C . ARG A 1 93 ? 46.076 -3.168 -78.337 1.00 95.81 93 ARG A C 1
ATOM 721 O O . ARG A 1 93 ? 46.100 -4.280 -78.844 1.00 95.81 93 ARG A O 1
ATOM 728 N N . ALA A 1 94 ? 45.120 -2.275 -78.593 1.00 95.62 94 ALA A N 1
ATOM 729 C CA . ALA A 1 94 ? 44.011 -2.541 -79.508 1.00 95.62 94 ALA A CA 1
ATOM 730 C C . ALA A 1 94 ? 44.496 -2.821 -80.939 1.00 95.62 94 ALA A C 1
ATOM 732 O O . ALA A 1 94 ? 43.942 -3.675 -81.625 1.00 95.62 94 ALA A O 1
ATOM 733 N N . ARG A 1 95 ? 45.556 -2.132 -81.386 1.00 95.75 95 ARG A N 1
ATOM 734 C CA . ARG A 1 95 ? 46.160 -2.354 -82.706 1.00 95.75 95 ARG A CA 1
ATOM 735 C C . ARG A 1 95 ? 46.841 -3.718 -82.828 1.00 95.75 95 ARG A C 1
ATOM 737 O O . ARG A 1 95 ? 46.815 -4.305 -83.906 1.00 95.75 95 ARG A O 1
ATOM 744 N N . TYR A 1 96 ? 47.469 -4.191 -81.755 1.00 95.19 96 TYR A N 1
ATOM 745 C CA . TYR A 1 96 ? 48.262 -5.424 -81.747 1.00 95.19 96 TYR A CA 1
ATOM 746 C C . TYR A 1 96 ? 47.554 -6.619 -81.096 1.00 95.19 96 TYR A C 1
ATOM 748 O O . TYR A 1 96 ? 48.165 -7.678 -80.935 1.00 95.19 96 TYR A O 1
ATOM 756 N N . ASP A 1 97 ? 46.278 -6.481 -80.740 1.00 93.94 97 ASP A N 1
ATOM 757 C CA . ASP A 1 97 ? 45.498 -7.569 -80.163 1.00 93.94 97 ASP A CA 1
ATOM 758 C C . ASP A 1 97 ? 45.372 -8.742 -81.151 1.00 93.94 97 ASP A C 1
ATOM 760 O O . ASP A 1 97 ? 45.147 -8.563 -82.349 1.00 93.94 97 ASP A O 1
ATOM 764 N N . GLY A 1 98 ? 45.589 -9.963 -80.661 1.00 89.69 98 GLY A N 1
ATOM 765 C CA . GLY A 1 98 ? 45.607 -11.180 -81.484 1.00 89.69 98 GLY A CA 1
ATOM 766 C C . GLY A 1 98 ? 46.834 -11.368 -82.393 1.00 89.69 98 GLY A C 1
ATOM 767 O O . GLY A 1 98 ? 46.927 -12.390 -83.080 1.00 89.69 98 GLY A O 1
ATOM 768 N N . ALA A 1 99 ? 47.804 -10.448 -82.401 1.00 91.19 99 ALA A N 1
ATOM 769 C CA . ALA A 1 99 ? 49.010 -10.595 -83.213 1.00 91.19 99 ALA A CA 1
ATOM 770 C C . ALA A 1 99 ? 49.956 -11.683 -82.661 1.00 91.19 99 ALA A C 1
ATOM 772 O O . ALA A 1 99 ? 50.395 -11.665 -81.506 1.00 91.19 99 ALA A O 1
ATOM 773 N N . HIS A 1 100 ? 50.312 -12.648 -83.514 1.00 90.81 100 HIS A N 1
ATOM 774 C CA . HIS A 1 100 ? 51.124 -13.803 -83.128 1.00 90.81 100 HIS A CA 1
ATOM 775 C C . HIS A 1 100 ? 52.566 -13.412 -82.758 1.00 90.81 100 HIS A C 1
ATOM 777 O O . HIS A 1 100 ? 53.291 -12.821 -83.555 1.00 90.81 100 HIS A O 1
ATOM 783 N N . GLY A 1 101 ? 53.039 -13.844 -81.585 1.00 89.56 101 GLY A N 1
ATOM 784 C CA . GLY A 1 101 ? 54.418 -13.614 -81.124 1.00 89.56 101 GLY A CA 1
ATOM 785 C C . GLY A 1 101 ? 54.646 -12.301 -80.368 1.00 89.56 101 GLY A C 1
ATOM 786 O O . GLY A 1 101 ? 55.772 -12.050 -79.950 1.00 89.56 101 GLY A O 1
ATOM 787 N N . LEU A 1 102 ? 53.601 -11.496 -80.135 1.00 94.12 102 LEU A N 1
ATOM 788 C CA . LEU A 1 102 ? 53.699 -10.223 -79.402 1.00 94.12 102 LEU A CA 1
ATOM 789 C C . LEU A 1 102 ? 53.328 -10.307 -77.916 1.00 94.12 102 LEU A C 1
ATOM 791 O O . LEU A 1 102 ? 53.317 -9.282 -77.246 1.00 94.12 102 LEU A O 1
ATOM 795 N N . ALA A 1 103 ? 53.055 -11.495 -77.367 1.00 92.12 103 ALA A N 1
ATOM 796 C CA . ALA A 1 103 ? 52.566 -11.642 -75.991 1.00 92.12 103 ALA A CA 1
ATOM 797 C C . ALA A 1 103 ? 53.449 -10.930 -74.944 1.00 92.12 103 ALA A C 1
ATOM 799 O O . ALA A 1 103 ? 52.929 -10.247 -74.066 1.00 92.12 103 ALA A O 1
ATOM 800 N N . GLY A 1 104 ? 54.779 -11.024 -75.066 1.00 92.19 104 GLY A N 1
ATOM 801 C CA . GLY A 1 104 ? 55.708 -10.335 -74.161 1.00 92.19 104 GLY A CA 1
ATOM 802 C C . GLY A 1 104 ? 55.693 -8.809 -74.310 1.00 92.19 104 GLY A C 1
ATOM 803 O O . GLY A 1 104 ? 55.745 -8.092 -73.313 1.00 92.19 104 GLY A O 1
ATOM 804 N N . VAL A 1 105 ? 55.567 -8.306 -75.542 1.00 92.88 105 VAL A N 1
ATOM 805 C CA . VAL A 1 105 ? 55.512 -6.863 -75.828 1.00 92.88 105 VAL A CA 1
ATOM 806 C C . VAL A 1 105 ? 54.177 -6.274 -75.358 1.00 92.88 105 VAL A C 1
ATOM 808 O O . VAL A 1 105 ? 54.158 -5.220 -74.729 1.00 92.88 105 VAL A O 1
ATOM 811 N N . LEU A 1 106 ? 53.069 -6.991 -75.568 1.00 95.44 106 LEU A N 1
ATOM 812 C CA . LEU A 1 106 ? 51.743 -6.627 -75.061 1.00 95.44 106 LEU A CA 1
ATOM 813 C C . LEU A 1 106 ? 51.679 -6.655 -73.528 1.00 95.44 106 LEU A C 1
ATOM 815 O O . LEU A 1 106 ? 51.062 -5.770 -72.939 1.00 95.44 106 LEU A O 1
ATOM 819 N N . ALA A 1 107 ? 52.339 -7.616 -72.873 1.00 94.00 107 ALA A N 1
ATOM 820 C CA . ALA A 1 107 ? 52.445 -7.652 -71.414 1.00 94.00 107 ALA A CA 1
ATOM 821 C C . ALA A 1 107 ? 53.246 -6.457 -70.867 1.00 94.00 107 ALA A C 1
ATOM 823 O O . ALA A 1 107 ? 52.835 -5.843 -69.884 1.00 94.00 107 ALA A O 1
ATOM 824 N N . LEU A 1 108 ? 54.348 -6.075 -71.529 1.00 94.62 108 LEU A N 1
ATOM 825 C CA . LEU A 1 108 ? 55.108 -4.871 -71.176 1.00 94.62 108 LEU A CA 1
ATOM 826 C C . LEU A 1 108 ? 54.288 -3.591 -71.403 1.00 94.62 108 LEU A C 1
ATOM 828 O O . LEU A 1 108 ? 54.327 -2.688 -70.569 1.00 94.62 108 LEU A O 1
ATOM 832 N N . ALA A 1 109 ? 53.527 -3.523 -72.498 1.00 95.62 109 ALA A N 1
ATOM 833 C CA . ALA A 1 109 ? 52.621 -2.413 -72.773 1.00 95.62 109 ALA A CA 1
ATOM 834 C C . ALA A 1 109 ? 51.533 -2.290 -71.698 1.00 95.62 109 ALA A C 1
ATOM 836 O O . ALA A 1 109 ? 51.331 -1.197 -71.188 1.00 95.62 109 ALA A O 1
ATOM 837 N N . LEU A 1 110 ? 50.900 -3.400 -71.298 1.00 96.00 110 LEU A N 1
ATOM 838 C CA . LEU A 1 110 ? 49.920 -3.437 -70.205 1.00 96.00 110 LEU A CA 1
ATOM 839 C C . LEU A 1 110 ? 50.540 -3.022 -68.861 1.00 96.00 110 LEU A C 1
ATOM 841 O O . LEU A 1 110 ? 49.908 -2.305 -68.088 1.00 96.00 110 LEU A O 1
ATOM 845 N N . ALA A 1 111 ? 51.778 -3.438 -68.577 1.00 95.50 111 ALA A N 1
ATOM 846 C CA . ALA A 1 111 ? 52.477 -3.030 -67.362 1.00 95.50 111 ALA A CA 1
ATOM 847 C C . ALA A 1 111 ? 52.688 -1.506 -67.322 1.00 95.50 111 ALA A C 1
ATOM 849 O O . ALA A 1 111 ? 52.330 -0.875 -66.325 1.00 95.50 111 ALA A O 1
ATOM 850 N N . ARG A 1 112 ? 53.184 -0.912 -68.418 1.00 96.25 112 ARG A N 1
ATOM 851 C CA . ARG A 1 112 ? 53.381 0.545 -68.542 1.00 96.25 112 ARG A CA 1
ATOM 852 C C . ARG A 1 112 ? 52.066 1.323 -68.568 1.00 96.25 112 ARG A C 1
ATOM 854 O O . ARG A 1 112 ? 51.967 2.366 -67.934 1.00 96.25 112 ARG A O 1
ATOM 861 N N . GLU A 1 113 ? 51.040 0.788 -69.227 1.00 96.56 113 GLU A N 1
ATOM 862 C CA . GLU A 1 113 ? 49.677 1.324 -69.181 1.00 96.56 113 GLU A CA 1
ATOM 863 C C . GLU A 1 113 ? 49.171 1.394 -67.740 1.00 96.56 113 GLU A C 1
ATOM 865 O O . GLU A 1 113 ? 48.667 2.432 -67.322 1.00 96.56 113 GLU A O 1
ATOM 870 N N . SER A 1 114 ? 49.356 0.323 -66.960 1.00 97.19 114 SER A N 1
ATOM 871 C CA . SER A 1 114 ? 48.939 0.296 -65.556 1.00 97.19 114 SER A CA 1
ATOM 872 C C . SER A 1 114 ? 49.726 1.287 -64.689 1.00 97.19 114 SER A C 1
ATOM 874 O O . SER A 1 114 ? 49.168 1.850 -63.754 1.00 97.19 114 SER A O 1
ATOM 876 N N . GLU A 1 115 ? 50.999 1.551 -64.992 1.00 96.06 115 GLU A N 1
ATOM 877 C CA . GLU A 1 115 ? 51.802 2.563 -64.291 1.00 96.06 115 GLU A CA 1
ATOM 878 C C . GLU A 1 115 ? 51.329 3.987 -64.628 1.00 96.06 115 GLU A C 1
ATOM 880 O O . GLU A 1 115 ? 51.110 4.800 -63.724 1.00 96.06 115 GLU A O 1
ATOM 885 N N . ALA A 1 116 ? 51.082 4.271 -65.910 1.00 94.88 116 ALA A N 1
ATOM 886 C CA . ALA A 1 116 ? 50.525 5.545 -66.357 1.00 94.88 116 ALA A CA 1
ATOM 887 C C . ALA A 1 116 ? 49.117 5.774 -65.779 1.00 94.88 116 ALA A C 1
ATOM 889 O O . ALA A 1 116 ? 48.852 6.833 -65.217 1.00 94.88 116 ALA A O 1
ATOM 890 N N . ALA A 1 117 ? 48.238 4.767 -65.809 1.00 96.00 117 ALA A N 1
ATOM 891 C CA . ALA A 1 117 ? 46.890 4.857 -65.243 1.00 96.00 117 ALA A CA 1
ATOM 892 C C . ALA A 1 117 ? 46.913 5.036 -63.720 1.00 96.00 117 ALA A C 1
ATOM 894 O O . ALA A 1 117 ? 46.100 5.769 -63.153 1.00 96.00 117 ALA A O 1
ATOM 895 N N . TRP A 1 118 ? 47.876 4.414 -63.036 1.00 96.81 118 TRP A N 1
ATOM 896 C CA . TRP A 1 118 ? 48.080 4.626 -61.608 1.00 96.81 118 TRP A CA 1
ATOM 897 C C . TRP A 1 118 ? 48.444 6.086 -61.301 1.00 96.81 118 TRP A C 1
ATOM 899 O O . TRP A 1 118 ? 47.834 6.715 -60.427 1.00 96.81 118 TRP A O 1
ATOM 909 N N . ARG A 1 119 ? 49.418 6.639 -62.029 1.00 95.31 119 ARG A N 1
ATOM 910 C CA . ARG A 1 119 ? 49.917 8.008 -61.845 1.00 95.31 119 ARG A CA 1
ATOM 911 C C . ARG A 1 119 ? 48.899 9.074 -62.263 1.00 95.31 119 ARG A C 1
ATOM 913 O O . ARG A 1 119 ? 48.645 10.007 -61.506 1.00 95.31 119 ARG A O 1
ATOM 920 N N . ASP A 1 120 ? 48.328 8.939 -63.451 1.00 93.12 120 ASP A N 1
ATOM 921 C CA . ASP A 1 120 ? 47.612 10.033 -64.115 1.00 93.12 120 ASP A CA 1
ATOM 922 C C . ASP A 1 120 ? 46.101 9.986 -63.880 1.00 93.12 120 ASP A C 1
ATOM 924 O O . ASP A 1 120 ? 45.443 11.023 -63.930 1.00 93.12 120 ASP A O 1
ATOM 928 N N . GLU A 1 121 ? 45.543 8.813 -63.568 1.00 93.56 121 GLU A N 1
ATOM 929 C CA . GLU A 1 121 ? 44.105 8.659 -63.338 1.00 93.56 121 GLU A CA 1
ATOM 930 C C . GLU A 1 121 ? 43.804 8.369 -61.866 1.00 93.56 121 GLU A C 1
ATOM 932 O O . GLU A 1 121 ? 43.144 9.168 -61.195 1.00 93.56 121 GLU A O 1
ATOM 937 N N . ALA A 1 122 ? 44.304 7.245 -61.339 1.00 94.81 122 ALA A N 1
ATOM 938 C CA . ALA A 1 122 ? 43.931 6.763 -60.009 1.00 94.81 122 ALA A CA 1
ATOM 939 C C . ALA A 1 122 ? 44.408 7.709 -58.897 1.00 94.81 122 ALA A C 1
ATOM 941 O O . ALA A 1 122 ? 43.610 8.172 -58.079 1.00 94.81 122 ALA A O 1
ATOM 942 N N . THR A 1 123 ? 45.703 8.037 -58.880 1.00 94.12 123 THR A N 1
ATOM 943 C CA . THR A 1 123 ? 46.273 8.921 -57.851 1.00 94.12 123 THR A CA 1
ATOM 944 C C . THR A 1 123 ? 45.999 10.400 -58.094 1.00 94.12 123 THR A C 1
ATOM 946 O O . THR A 1 123 ? 45.975 11.159 -57.129 1.00 94.12 123 THR A O 1
ATOM 949 N N . HIS A 1 124 ? 45.749 10.813 -59.339 1.00 93.44 124 HIS A N 1
ATOM 950 C CA . HIS A 1 124 ? 45.364 12.189 -59.649 1.00 93.44 124 HIS A CA 1
ATOM 951 C C . HIS A 1 124 ? 43.961 12.523 -59.130 1.00 93.44 124 HIS A C 1
ATOM 953 O O . HIS A 1 124 ? 43.764 13.569 -58.512 1.00 93.44 124 HIS A O 1
ATOM 959 N N . ARG A 1 125 ? 42.988 11.628 -59.356 1.00 94.44 125 ARG A N 1
ATOM 960 C CA . ARG A 1 125 ? 41.615 11.801 -58.857 1.00 94.44 125 ARG A CA 1
ATOM 961 C C . ARG A 1 125 ? 41.506 11.571 -57.354 1.00 94.44 125 ARG A C 1
ATOM 963 O O . ARG A 1 125 ? 40.752 12.269 -56.685 1.00 94.44 125 ARG A O 1
ATOM 970 N N . ASP A 1 126 ? 42.258 10.596 -56.844 1.00 93.44 126 ASP A N 1
ATOM 971 C CA . ASP A 1 126 ? 42.352 10.252 -55.423 1.00 93.44 126 ASP A CA 1
ATOM 972 C C . ASP A 1 126 ? 40.985 10.058 -54.735 1.00 93.44 126 ASP A C 1
ATOM 974 O O . ASP A 1 126 ? 40.740 10.519 -53.616 1.00 93.44 126 ASP A O 1
ATOM 978 N N . ASP A 1 127 ? 40.082 9.354 -55.418 1.00 94.56 127 ASP A N 1
ATOM 979 C CA . ASP A 1 127 ? 38.746 9.006 -54.937 1.00 94.56 127 ASP A CA 1
ATOM 980 C C . ASP A 1 127 ? 38.526 7.477 -54.947 1.00 94.56 127 ASP A C 1
ATOM 982 O O . ASP A 1 127 ? 39.262 6.726 -55.589 1.00 94.56 127 ASP A O 1
ATOM 986 N N . GLU A 1 128 ? 37.533 6.990 -54.188 1.00 92.00 128 GLU A N 1
ATOM 987 C CA . GLU A 1 128 ? 37.245 5.547 -54.069 1.00 92.00 128 GLU A CA 1
ATOM 988 C C . GLU A 1 128 ? 36.918 4.912 -55.433 1.00 92.00 128 GLU A C 1
ATOM 990 O O . GLU A 1 128 ? 37.355 3.799 -55.724 1.00 92.00 128 GLU A O 1
ATOM 995 N N . ALA A 1 129 ? 36.186 5.626 -56.296 1.00 94.25 129 ALA A N 1
ATOM 996 C CA . ALA A 1 129 ? 35.766 5.117 -57.598 1.00 94.25 129 ALA A CA 1
ATOM 997 C C . ALA A 1 129 ? 36.955 4.945 -58.555 1.00 94.25 129 ALA A C 1
ATOM 999 O O . ALA A 1 129 ? 37.006 3.961 -59.291 1.00 94.25 129 ALA A O 1
ATOM 1000 N N . ALA A 1 130 ? 37.924 5.859 -58.516 1.00 95.44 130 ALA A N 1
ATOM 1001 C CA . ALA A 1 130 ? 39.136 5.809 -59.319 1.00 95.44 130 ALA A CA 1
ATOM 1002 C C . ALA A 1 130 ? 40.014 4.608 -58.934 1.00 95.44 130 ALA A C 1
ATOM 1004 O O . ALA A 1 130 ? 40.429 3.847 -59.810 1.00 95.44 130 ALA A O 1
ATOM 1005 N N . TYR A 1 131 ? 40.230 4.368 -57.635 1.00 97.06 131 TYR A N 1
ATOM 1006 C CA . TYR A 1 131 ? 40.984 3.194 -57.178 1.00 97.06 131 TYR A CA 1
ATOM 1007 C C . TYR A 1 131 ? 40.262 1.881 -57.494 1.00 97.06 131 TYR A C 1
ATOM 1009 O O . TYR A 1 131 ? 40.900 0.928 -57.949 1.00 97.06 131 TYR A O 1
ATOM 1017 N N . ARG A 1 132 ? 38.931 1.841 -57.348 1.00 95.75 132 ARG A N 1
ATOM 1018 C CA . ARG A 1 132 ? 38.123 0.676 -57.729 1.00 95.75 132 ARG A CA 1
ATOM 1019 C C . ARG A 1 132 ? 38.222 0.379 -59.224 1.00 95.75 132 ARG A C 1
ATOM 1021 O O . ARG A 1 132 ? 38.443 -0.773 -59.601 1.00 95.75 132 ARG A O 1
ATOM 1028 N N . GLN A 1 133 ? 38.077 1.404 -60.066 1.00 96.00 133 GLN A N 1
ATOM 1029 C CA . GLN A 1 133 ? 38.183 1.280 -61.520 1.00 96.00 133 GLN A CA 1
ATOM 1030 C C . GLN A 1 133 ? 39.568 0.769 -61.924 1.00 96.00 133 GLN A C 1
ATOM 1032 O O . GLN A 1 133 ? 39.665 -0.161 -62.727 1.00 96.00 133 GLN A O 1
ATOM 1037 N N . PHE A 1 134 ? 40.628 1.315 -61.320 1.00 97.56 134 PHE A N 1
ATOM 1038 C CA . PHE A 1 134 ? 41.999 0.850 -61.522 1.00 97.56 134 PHE A CA 1
ATOM 1039 C C . PHE A 1 134 ? 42.137 -0.643 -61.202 1.00 97.56 134 PHE A C 1
ATOM 1041 O O . PHE A 1 134 ? 42.668 -1.408 -62.001 1.00 97.56 134 PHE A O 1
ATOM 1048 N N . ARG A 1 135 ? 41.580 -1.077 -60.068 1.00 96.31 135 ARG A N 1
ATOM 1049 C CA . ARG A 1 135 ? 41.602 -2.468 -59.598 1.00 96.31 135 ARG A CA 1
ATOM 1050 C C . ARG A 1 135 ? 40.956 -3.455 -60.565 1.00 96.31 135 ARG A C 1
ATOM 1052 O O . ARG A 1 135 ? 41.466 -4.554 -60.755 1.00 96.31 135 ARG A O 1
ATOM 1059 N N . VAL A 1 136 ? 39.810 -3.067 -61.123 1.00 96.31 136 VAL A N 1
ATOM 1060 C CA . VAL A 1 136 ? 39.052 -3.882 -62.082 1.00 96.31 136 VAL A CA 1
ATOM 1061 C C . VAL A 1 136 ? 39.772 -3.934 -63.428 1.00 96.31 136 VAL A C 1
ATOM 1063 O O . VAL A 1 136 ? 39.800 -4.983 -64.063 1.00 96.31 136 VAL A O 1
ATOM 1066 N N . THR A 1 137 ? 40.372 -2.817 -63.842 1.00 95.62 137 THR A N 1
ATOM 1067 C CA . THR A 1 137 ? 41.038 -2.694 -65.147 1.00 95.62 137 THR A CA 1
ATOM 1068 C C . THR A 1 137 ? 42.415 -3.372 -65.157 1.00 95.62 137 THR A C 1
ATOM 1070 O O . THR A 1 137 ? 42.781 -3.988 -66.155 1.00 95.62 137 THR A O 1
ATOM 1073 N N . TYR A 1 138 ? 43.158 -3.317 -64.043 1.00 96.56 138 TYR A N 1
ATOM 1074 C CA . TYR A 1 138 ? 44.536 -3.816 -63.927 1.00 96.56 138 TYR A CA 1
ATOM 1075 C C . TYR A 1 138 ? 44.725 -4.751 -62.711 1.00 96.56 138 TYR A C 1
ATOM 1077 O O . TYR A 1 138 ? 45.431 -4.401 -61.758 1.00 96.56 138 TYR A O 1
ATOM 1085 N N . PRO A 1 139 ? 44.126 -5.958 -62.718 1.00 95.94 139 PRO A N 1
ATOM 1086 C CA . PRO A 1 139 ? 44.168 -6.880 -61.579 1.00 95.94 139 PRO A CA 1
ATOM 1087 C C . PRO A 1 139 ? 45.569 -7.434 -61.266 1.00 95.94 139 PRO A C 1
ATOM 1089 O O . PRO A 1 139 ? 45.795 -7.879 -60.145 1.00 95.94 139 PRO A O 1
ATOM 1092 N N . ASP A 1 140 ? 46.510 -7.368 -62.210 1.00 95.00 140 ASP A N 1
ATOM 1093 C CA . ASP A 1 140 ? 47.883 -7.873 -62.048 1.00 95.00 140 ASP A CA 1
ATOM 1094 C C . ASP A 1 140 ? 48.922 -6.752 -61.843 1.00 95.00 140 ASP A C 1
ATOM 1096 O O . ASP A 1 140 ? 50.129 -7.001 -61.850 1.00 95.00 140 ASP A O 1
ATOM 1100 N N . SER A 1 141 ? 48.483 -5.497 -61.677 1.00 95.88 141 SER A N 1
ATOM 1101 C CA . SER A 1 141 ? 49.403 -4.364 -61.514 1.00 95.88 141 SER A CA 1
ATOM 1102 C C . SER A 1 141 ? 50.195 -4.455 -60.199 1.00 95.88 141 SER A C 1
ATOM 1104 O O . SER A 1 141 ? 49.605 -4.733 -59.148 1.00 95.88 141 SER A O 1
ATOM 1106 N N . PRO A 1 142 ? 51.502 -4.111 -60.183 1.00 94.69 142 PRO A N 1
ATOM 1107 C CA . PRO A 1 142 ? 52.275 -4.010 -58.941 1.00 94.69 142 PRO A CA 1
ATOM 1108 C C . PRO A 1 142 ? 51.735 -2.933 -57.983 1.00 94.69 142 PRO A C 1
ATOM 1110 O O . PRO A 1 142 ? 52.032 -2.969 -56.788 1.00 94.69 142 PRO A O 1
ATOM 1113 N N . HIS A 1 143 ? 50.915 -1.995 -58.474 1.00 96.69 143 HIS A N 1
ATOM 1114 C CA . HIS A 1 143 ? 50.277 -0.953 -57.665 1.00 96.69 143 HIS A CA 1
ATOM 1115 C C . HIS A 1 143 ? 48.985 -1.409 -56.974 1.00 96.69 143 HIS A C 1
ATOM 1117 O O . HIS A 1 143 ? 48.425 -0.658 -56.175 1.00 96.69 143 HIS A O 1
ATOM 1123 N N . LEU A 1 144 ? 48.517 -2.637 -57.222 1.00 95.31 144 LEU A N 1
ATOM 1124 C CA . LEU A 1 144 ? 47.273 -3.156 -56.657 1.00 95.31 144 LEU A CA 1
ATOM 1125 C C . LEU A 1 144 ? 47.190 -3.062 -55.113 1.00 95.31 144 LEU A C 1
ATOM 1127 O O . LEU A 1 144 ? 46.144 -2.627 -54.621 1.00 95.31 144 LEU A O 1
ATOM 1131 N N . PRO A 1 145 ? 48.228 -3.411 -54.321 1.00 95.88 145 PRO A N 1
ATOM 1132 C CA . PRO A 1 145 ? 48.162 -3.287 -52.861 1.00 95.88 145 PRO A CA 1
ATOM 1133 C C . PRO A 1 145 ? 48.019 -1.836 -52.381 1.00 95.88 145 PRO A C 1
ATOM 1135 O O . PRO A 1 145 ? 47.280 -1.557 -51.438 1.00 95.88 145 PRO A O 1
ATOM 1138 N N . GLU A 1 146 ? 48.695 -0.894 -53.042 1.00 96.38 146 GLU A N 1
ATOM 1139 C CA . GLU A 1 146 ? 48.596 0.530 -52.706 1.00 96.38 146 GLU A CA 1
ATOM 1140 C C . GLU A 1 146 ? 47.235 1.100 -53.129 1.00 96.38 146 GLU A C 1
ATOM 1142 O O . GLU A 1 146 ? 46.615 1.830 -52.357 1.00 96.38 146 GLU A O 1
ATOM 1147 N N . ALA A 1 147 ? 46.710 0.700 -54.294 1.00 96.69 147 ALA A N 1
ATOM 1148 C CA . ALA A 1 147 ? 45.358 1.051 -54.727 1.00 96.69 147 ALA A CA 1
ATOM 1149 C C . ALA A 1 147 ? 44.306 0.605 -53.701 1.00 96.69 147 ALA A C 1
ATOM 1151 O O . ALA A 1 147 ? 43.478 1.411 -53.282 1.00 96.69 147 ALA A O 1
ATOM 1152 N N . ARG A 1 148 ? 44.389 -0.648 -53.225 1.00 96.69 148 ARG A N 1
ATOM 1153 C CA . ARG A 1 148 ? 43.498 -1.177 -52.177 1.00 96.69 148 ARG A CA 1
ATOM 1154 C C . ARG A 1 148 ? 43.604 -0.389 -50.880 1.00 96.69 148 ARG A C 1
ATOM 1156 O O . ARG A 1 148 ? 42.583 -0.022 -50.304 1.00 96.69 148 ARG A O 1
ATOM 1163 N N . ARG A 1 149 ? 44.829 -0.094 -50.435 1.00 96.56 149 ARG A N 1
ATOM 1164 C CA . ARG A 1 149 ? 45.072 0.685 -49.215 1.00 96.56 149 ARG A CA 1
ATOM 1165 C C . ARG A 1 149 ? 44.433 2.068 -49.298 1.00 96.56 149 ARG A C 1
ATOM 1167 O O . ARG A 1 149 ? 43.778 2.496 -48.351 1.00 96.56 149 ARG A O 1
ATOM 1174 N N . ARG A 1 150 ? 44.600 2.761 -50.427 1.00 96.81 150 ARG A N 1
ATOM 1175 C CA . ARG A 1 150 ? 44.022 4.095 -50.631 1.00 96.81 150 ARG A CA 1
ATOM 1176 C C . ARG A 1 150 ? 42.504 4.065 -50.778 1.00 96.81 150 ARG A C 1
ATOM 1178 O O . ARG A 1 150 ? 41.848 4.949 -50.229 1.00 96.81 150 ARG A O 1
ATOM 1185 N N . GLU A 1 151 ? 41.953 3.047 -51.440 1.00 96.75 151 GLU A N 1
ATOM 1186 C CA . GLU A 1 151 ? 40.505 2.814 -51.525 1.00 96.75 151 GLU A CA 1
ATOM 1187 C C . GLU A 1 151 ? 39.899 2.651 -50.122 1.00 96.75 151 GLU A C 1
ATOM 1189 O O . GLU A 1 151 ? 38.984 3.391 -49.760 1.00 96.75 151 GLU A O 1
ATOM 1194 N N . VAL A 1 152 ? 40.481 1.781 -49.287 1.00 96.88 152 VAL A N 1
ATOM 1195 C CA . VAL A 1 152 ? 40.047 1.561 -47.895 1.00 96.88 152 VAL A CA 1
ATOM 1196 C C . VAL A 1 152 ? 40.200 2.842 -47.068 1.00 96.88 152 VAL A C 1
ATOM 1198 O O . VAL A 1 152 ? 39.274 3.226 -46.360 1.00 96.88 152 VAL A O 1
ATOM 1201 N N . ALA A 1 153 ? 41.315 3.569 -47.190 1.00 96.31 153 ALA A N 1
ATOM 1202 C CA . ALA A 1 153 ? 41.528 4.825 -46.464 1.00 96.31 153 ALA A CA 1
ATOM 1203 C C . ALA A 1 153 ? 40.526 5.930 -46.859 1.00 96.31 153 ALA A C 1
ATOM 1205 O O . ALA A 1 153 ? 40.112 6.743 -46.025 1.00 96.31 153 ALA A O 1
ATOM 1206 N N . ARG A 1 154 ? 40.134 5.999 -48.138 1.00 95.31 154 ARG A N 1
ATOM 1207 C CA . ARG A 1 154 ? 39.086 6.912 -48.626 1.00 95.31 154 ARG A CA 1
ATOM 1208 C C . ARG A 1 154 ? 37.711 6.486 -48.114 1.00 95.31 154 ARG A C 1
ATOM 1210 O O . ARG A 1 154 ? 37.012 7.336 -47.565 1.00 95.31 154 ARG A O 1
ATOM 1217 N N . GLY A 1 155 ? 37.386 5.196 -48.200 1.00 94.88 155 GLY A N 1
ATOM 1218 C CA . GLY A 1 155 ? 36.154 4.631 -47.649 1.00 94.88 155 GLY A CA 1
ATOM 1219 C C . GLY A 1 155 ? 36.020 4.875 -46.144 1.00 94.88 155 GLY A C 1
ATOM 1220 O O . GLY A 1 155 ? 34.962 5.297 -45.684 1.00 94.88 155 GLY A O 1
ATOM 1221 N N . PHE A 1 156 ? 37.111 4.722 -45.387 1.00 96.69 156 PHE A N 1
ATOM 1222 C CA . PHE A 1 156 ? 37.145 5.007 -43.953 1.00 96.69 156 PHE A CA 1
ATOM 1223 C C . PHE A 1 156 ? 36.858 6.480 -43.664 1.00 96.69 156 PHE A C 1
ATOM 1225 O O . PHE A 1 156 ? 36.026 6.781 -42.819 1.00 96.69 156 PHE A O 1
ATOM 1232 N N . ARG A 1 157 ? 37.510 7.413 -44.376 1.00 94.19 157 ARG A N 1
ATOM 1233 C CA . ARG A 1 157 ? 37.261 8.857 -44.202 1.00 94.19 157 ARG A CA 1
ATOM 1234 C C . ARG A 1 157 ? 35.818 9.243 -44.514 1.00 94.19 157 ARG A C 1
ATOM 1236 O O . ARG A 1 157 ? 35.271 10.085 -43.813 1.00 94.19 157 ARG A O 1
ATOM 1243 N N . ALA A 1 158 ? 35.224 8.640 -45.543 1.00 92.69 158 ALA A N 1
ATOM 1244 C CA . ALA A 1 158 ? 33.821 8.860 -45.876 1.00 92.69 158 ALA A CA 1
ATOM 1245 C C . ALA A 1 158 ? 32.902 8.343 -44.758 1.00 92.69 158 ALA A C 1
ATOM 1247 O O . ALA A 1 158 ? 32.061 9.090 -44.272 1.00 92.69 158 ALA A O 1
ATOM 1248 N N . ALA A 1 159 ? 33.124 7.114 -44.283 1.00 93.25 159 ALA A N 1
ATOM 1249 C CA . ALA A 1 159 ? 32.346 6.545 -43.186 1.00 93.25 159 ALA A CA 1
ATOM 1250 C C . ALA A 1 159 ? 32.553 7.291 -41.861 1.00 93.25 159 ALA A C 1
ATOM 1252 O O . ALA A 1 159 ? 31.617 7.454 -41.096 1.00 93.25 159 ALA A O 1
ATOM 1253 N N . ALA A 1 160 ? 33.752 7.803 -41.586 1.00 92.12 160 ALA A N 1
ATOM 1254 C CA . ALA A 1 160 ? 34.031 8.614 -40.401 1.00 92.12 160 ALA A CA 1
ATOM 1255 C C . ALA A 1 160 ? 33.292 9.966 -40.401 1.00 92.12 160 ALA A C 1
ATOM 1257 O O . ALA A 1 160 ? 33.111 10.551 -39.337 1.00 92.12 160 ALA A O 1
ATOM 1258 N N . ALA A 1 161 ? 32.874 10.468 -41.568 1.00 91.06 161 ALA A N 1
ATOM 1259 C CA . ALA A 1 161 ? 32.138 11.726 -41.688 1.00 91.06 161 ALA A CA 1
ATOM 1260 C C . ALA A 1 161 ? 30.626 11.575 -41.440 1.00 91.06 161 ALA A C 1
ATOM 1262 O O . ALA A 1 161 ? 29.956 12.574 -41.176 1.00 91.06 161 ALA A O 1
ATOM 1263 N N . THR A 1 162 ? 30.096 10.351 -41.502 1.00 90.25 162 THR A N 1
ATOM 1264 C CA . THR A 1 162 ? 28.665 10.064 -41.360 1.00 90.25 162 THR A CA 1
ATOM 1265 C C . THR A 1 162 ? 28.433 9.100 -40.201 1.00 90.25 162 THR A C 1
ATOM 1267 O O . THR A 1 162 ? 28.975 7.995 -40.155 1.00 90.25 162 THR A O 1
ATOM 1270 N N . MET A 1 163 ? 27.597 9.498 -39.246 1.00 87.38 163 MET A N 1
ATOM 1271 C CA . MET A 1 163 ? 27.218 8.625 -38.136 1.00 87.38 163 MET A CA 1
ATOM 1272 C C . MET A 1 163 ? 26.420 7.417 -38.657 1.00 87.38 163 MET A C 1
ATOM 1274 O O . MET A 1 163 ? 25.388 7.604 -39.297 1.00 87.38 163 MET A O 1
ATOM 1278 N N . GLY A 1 164 ? 26.884 6.196 -38.373 1.00 87.19 164 GLY A N 1
ATOM 1279 C CA . GLY A 1 164 ? 26.210 4.943 -38.742 1.00 87.19 164 GLY A CA 1
ATOM 1280 C C . GLY A 1 164 ? 26.794 4.214 -39.959 1.00 87.19 164 GLY A C 1
ATOM 1281 O O . GLY A 1 164 ? 26.492 3.039 -40.164 1.00 87.19 164 GLY A O 1
ATOM 1282 N N . ASP A 1 165 ? 27.684 4.844 -40.731 1.00 94.12 165 ASP A N 1
ATOM 1283 C CA . ASP A 1 165 ? 28.274 4.234 -41.936 1.00 94.12 165 ASP A CA 1
ATOM 1284 C C . ASP A 1 165 ? 29.454 3.283 -41.636 1.00 94.12 165 ASP A C 1
ATOM 1286 O O . ASP A 1 165 ? 29.997 2.639 -42.539 1.00 94.12 165 ASP A O 1
ATOM 1290 N N . GLN A 1 166 ? 29.869 3.163 -40.371 1.00 95.94 166 GLN A N 1
ATOM 1291 C CA . GLN A 1 166 ? 31.048 2.398 -39.948 1.00 95.94 166 GLN A CA 1
ATOM 1292 C C . GLN A 1 166 ? 30.898 0.895 -40.225 1.00 95.94 166 GLN A C 1
ATOM 1294 O O . GLN A 1 166 ? 31.833 0.270 -40.732 1.00 95.94 166 GLN A O 1
ATOM 1299 N N . GLN A 1 167 ? 29.722 0.319 -39.964 1.00 94.12 167 GLN A N 1
ATOM 1300 C CA . GLN A 1 167 ? 29.442 -1.088 -40.266 1.00 94.12 167 GLN A CA 1
ATOM 1301 C C . GLN A 1 167 ? 29.461 -1.344 -41.779 1.00 94.12 167 GLN A C 1
ATOM 1303 O O . GLN A 1 167 ? 30.170 -2.236 -42.242 1.00 94.12 167 GLN A O 1
ATOM 1308 N N . ALA A 1 168 ? 28.784 -0.497 -42.562 1.00 94.38 168 ALA A N 1
ATOM 1309 C CA . ALA A 1 168 ? 28.767 -0.603 -44.022 1.00 94.38 168 ALA A CA 1
ATOM 1310 C C . ALA A 1 168 ? 30.174 -0.474 -44.636 1.00 94.38 168 ALA A C 1
ATOM 1312 O O . ALA A 1 168 ? 30.471 -1.107 -45.651 1.00 94.38 168 ALA A O 1
ATOM 1313 N N . PHE A 1 169 ? 31.054 0.328 -44.026 1.00 96.94 169 PHE A N 1
ATOM 1314 C CA . PHE A 1 169 ? 32.468 0.395 -44.392 1.00 96.94 169 PHE A CA 1
ATOM 1315 C C . PHE A 1 169 ? 33.195 -0.931 -44.140 1.00 96.94 169 PHE A C 1
ATOM 1317 O O . PHE A 1 169 ? 33.850 -1.441 -45.052 1.00 96.94 169 PHE A O 1
ATOM 1324 N N . ARG A 1 170 ? 33.067 -1.513 -42.941 1.00 96.81 170 ARG A N 1
ATOM 1325 C CA . ARG A 1 170 ? 33.727 -2.787 -42.609 1.00 96.81 170 ARG A CA 1
ATOM 1326 C C . ARG A 1 170 ? 33.230 -3.935 -43.484 1.00 96.81 170 ARG A C 1
ATOM 1328 O O . ARG A 1 170 ? 34.052 -4.698 -43.984 1.00 96.81 170 ARG A O 1
ATOM 1335 N N . ASP A 1 171 ? 31.926 -4.004 -43.745 1.00 96.56 171 ASP A N 1
ATOM 1336 C CA . ASP A 1 171 ? 31.330 -5.032 -44.608 1.00 96.56 171 ASP A CA 1
ATOM 1337 C C . ASP A 1 171 ? 31.830 -4.924 -46.052 1.00 96.56 171 ASP A C 1
ATOM 1339 O O . ASP A 1 171 ? 32.175 -5.925 -46.681 1.00 96.56 171 ASP A O 1
ATOM 1343 N N . ARG A 1 172 ? 31.936 -3.695 -46.574 1.00 96.06 172 ARG A N 1
ATOM 1344 C CA . ARG A 1 172 ? 32.409 -3.438 -47.943 1.00 96.06 172 ARG A CA 1
ATOM 1345 C C . ARG A 1 172 ? 33.837 -3.928 -48.180 1.00 96.06 172 ARG A C 1
ATOM 1347 O O . ARG A 1 172 ? 34.135 -4.413 -49.269 1.00 96.06 172 ARG A O 1
ATOM 1354 N N . PHE A 1 173 ? 34.709 -3.787 -47.184 1.00 96.62 173 PHE A N 1
ATOM 1355 C CA . PHE A 1 173 ? 36.120 -4.177 -47.270 1.00 96.62 173 PHE A CA 1
ATOM 1356 C C . PHE A 1 173 ? 36.429 -5.480 -46.520 1.00 96.62 173 PHE A C 1
ATOM 1358 O O . PHE A 1 173 ? 37.597 -5.791 -46.266 1.00 96.62 173 PHE A O 1
ATOM 1365 N N . ALA A 1 174 ? 35.404 -6.265 -46.181 1.00 96.44 174 ALA A N 1
ATOM 1366 C CA . ALA A 1 174 ? 35.574 -7.533 -45.488 1.00 96.44 174 ALA A CA 1
ATOM 1367 C C . ALA A 1 174 ? 36.506 -8.475 -46.277 1.00 96.44 174 ALA A C 1
ATOM 1369 O O . ALA A 1 174 ? 36.391 -8.643 -47.493 1.00 96.44 174 ALA A O 1
ATOM 1370 N N . GLY A 1 175 ? 37.474 -9.074 -45.577 1.00 94.81 175 GLY A N 1
ATOM 1371 C CA . GLY A 1 175 ? 38.486 -9.961 -46.165 1.00 94.81 175 GLY A CA 1
ATOM 1372 C C . GLY A 1 175 ? 39.702 -9.255 -46.777 1.00 94.81 175 GLY A C 1
ATOM 1373 O O . GLY A 1 175 ? 40.632 -9.931 -47.221 1.00 94.81 175 GLY A O 1
ATOM 1374 N N . TRP A 1 176 ? 39.741 -7.918 -46.796 1.00 96.38 176 TRP A N 1
ATOM 1375 C CA . TRP A 1 176 ? 40.915 -7.177 -47.260 1.00 96.38 176 TRP A CA 1
ATOM 1376 C C . TRP A 1 176 ? 41.916 -7.022 -46.119 1.00 96.38 176 TRP A C 1
ATOM 1378 O O . TRP A 1 176 ? 41.565 -6.587 -45.024 1.00 96.38 176 TRP A O 1
ATOM 1388 N N . ARG A 1 177 ? 43.191 -7.333 -46.374 1.00 96.69 177 ARG A N 1
ATOM 1389 C CA . ARG A 1 177 ? 44.256 -7.199 -45.365 1.00 96.69 177 ARG A CA 1
ATOM 1390 C C . ARG A 1 177 ? 44.426 -5.745 -44.919 1.00 96.69 177 ARG A C 1
ATOM 1392 O O . ARG A 1 177 ? 44.777 -5.487 -43.773 1.00 96.69 177 ARG A O 1
ATOM 1399 N N . GLU A 1 178 ? 44.175 -4.810 -45.826 1.00 96.19 178 GLU A N 1
ATOM 1400 C CA . GLU A 1 178 ? 44.278 -3.370 -45.611 1.00 96.19 178 GLU A CA 1
ATOM 1401 C C . GLU A 1 178 ? 43.221 -2.839 -44.626 1.00 96.19 178 GLU A C 1
ATOM 1403 O O . GLU A 1 178 ? 43.444 -1.799 -44.011 1.00 96.19 178 GLU A O 1
ATOM 1408 N N . LEU A 1 179 ? 42.106 -3.558 -44.420 1.00 96.56 179 LEU A N 1
ATOM 1409 C CA . LEU A 1 179 ? 41.079 -3.179 -43.443 1.00 96.56 179 LEU A CA 1
ATOM 1410 C C . LEU A 1 179 ? 41.607 -3.219 -42.002 1.00 96.56 179 LEU A C 1
ATOM 1412 O O . LEU A 1 179 ? 41.182 -2.404 -41.187 1.00 96.56 179 LEU A O 1
ATOM 1416 N N . ALA A 1 180 ? 42.566 -4.100 -41.695 1.00 94.44 180 ALA A N 1
ATOM 1417 C CA . ALA A 1 180 ? 43.074 -4.306 -40.335 1.00 94.44 180 ALA A CA 1
ATOM 1418 C C . ALA A 1 180 ? 43.631 -3.022 -39.681 1.00 94.44 180 ALA A C 1
ATOM 1420 O O . ALA A 1 180 ? 43.571 -2.873 -38.465 1.00 94.44 180 ALA A O 1
ATOM 1421 N N . GLU A 1 181 ? 44.140 -2.071 -40.474 1.00 94.81 181 GLU A N 1
ATOM 1422 C CA . GLU A 1 181 ? 44.629 -0.771 -39.984 1.00 94.81 181 GLU A CA 1
ATOM 1423 C C . GLU A 1 181 ? 43.487 0.171 -39.549 1.00 94.81 181 GLU A C 1
ATOM 1425 O O . GLU A 1 181 ? 43.658 1.010 -38.662 1.00 94.81 181 GLU A O 1
ATOM 1430 N N . TYR A 1 182 ? 42.312 0.036 -40.169 1.00 96.19 182 TYR A N 1
ATOM 1431 C CA . TYR A 1 182 ? 41.168 0.935 -39.993 1.00 96.19 182 TYR A CA 1
ATOM 1432 C C . TYR A 1 182 ? 40.056 0.336 -39.140 1.00 96.19 182 TYR A C 1
ATOM 1434 O O . TYR A 1 182 ? 39.209 1.081 -38.652 1.00 96.19 182 TYR A O 1
ATOM 1442 N N . GLU A 1 183 ? 40.048 -0.982 -38.945 1.00 94.44 183 GLU A N 1
ATOM 1443 C CA . GLU A 1 183 ? 38.983 -1.687 -38.237 1.00 94.44 183 GLU A CA 1
ATOM 1444 C C . GLU A 1 183 ? 38.801 -1.164 -36.808 1.00 94.44 183 GLU A C 1
ATOM 1446 O O . GLU A 1 183 ? 37.710 -0.703 -36.474 1.00 94.44 183 GLU A O 1
ATOM 1451 N N . GLY A 1 184 ? 39.868 -1.130 -36.001 1.00 95.19 184 GLY A N 1
ATOM 1452 C CA . GLY A 1 184 ? 39.791 -0.630 -34.623 1.00 95.19 184 GLY A CA 1
ATOM 1453 C C . GLY A 1 184 ? 39.356 0.836 -34.554 1.00 95.19 184 GLY A C 1
ATOM 1454 O O . GLY A 1 184 ? 38.465 1.191 -33.792 1.00 95.19 184 GLY A O 1
ATOM 1455 N N . ARG A 1 185 ? 39.887 1.692 -35.439 1.00 96.69 185 ARG A N 1
ATOM 1456 C CA . ARG A 1 185 ? 39.485 3.110 -35.522 1.00 96.69 185 ARG A CA 1
ATOM 1457 C C . ARG A 1 185 ? 38.018 3.284 -35.913 1.00 96.69 185 ARG A C 1
ATOM 1459 O O . ARG A 1 185 ? 37.338 4.148 -35.369 1.00 96.69 185 ARG A O 1
ATOM 1466 N N . SER A 1 186 ? 37.533 2.478 -36.856 1.00 96.50 186 SER A N 1
ATOM 1467 C CA . SER A 1 186 ? 36.130 2.469 -37.275 1.00 96.50 186 SER A CA 1
ATOM 1468 C C . SER A 1 186 ? 35.216 2.051 -36.127 1.00 96.50 186 SER A C 1
ATOM 1470 O O . SER A 1 186 ? 34.198 2.704 -35.910 1.00 96.50 186 SER A O 1
ATOM 1472 N N . ARG A 1 187 ? 35.606 1.022 -35.366 1.00 96.94 187 ARG A N 1
ATOM 1473 C CA . ARG A 1 187 ? 34.887 0.583 -34.165 1.00 96.94 187 ARG A CA 1
ATOM 1474 C C . ARG A 1 187 ? 34.870 1.660 -33.082 1.00 96.94 187 ARG A C 1
ATOM 1476 O O . ARG A 1 187 ? 33.814 1.898 -32.514 1.00 96.94 187 ARG A O 1
ATOM 1483 N N . THR A 1 188 ? 35.983 2.357 -32.839 1.00 96.75 188 THR A N 1
ATOM 1484 C CA . THR A 1 188 ? 36.030 3.474 -31.877 1.00 96.75 188 THR A CA 1
ATOM 1485 C C . THR A 1 188 ? 35.016 4.567 -32.221 1.00 96.75 188 THR A C 1
ATOM 1487 O O . THR A 1 188 ? 34.229 4.935 -31.357 1.00 96.75 188 THR A O 1
ATOM 1490 N N . ILE A 1 189 ? 34.977 5.031 -33.477 1.00 95.56 189 ILE A N 1
ATOM 1491 C CA . ILE A 1 189 ? 34.032 6.079 -33.913 1.00 95.56 189 ILE A CA 1
ATOM 1492 C C . ILE A 1 189 ? 32.580 5.626 -33.719 1.00 95.56 189 ILE A C 1
ATOM 1494 O O . ILE A 1 189 ? 31.735 6.396 -33.268 1.00 95.56 189 ILE A O 1
ATOM 1498 N N . GLU A 1 190 ? 32.285 4.371 -34.057 1.00 96.25 190 GLU A N 1
ATOM 1499 C CA . GLU A 1 190 ? 30.947 3.810 -33.885 1.00 96.25 190 GLU A CA 1
ATOM 1500 C C . GLU A 1 190 ? 30.539 3.727 -32.412 1.00 96.25 190 GLU A C 1
ATOM 1502 O O . GLU A 1 190 ? 29.442 4.151 -32.056 1.00 96.25 190 GLU A O 1
ATOM 1507 N N . VAL A 1 191 ? 31.431 3.225 -31.555 1.00 97.50 191 VAL A N 1
ATOM 1508 C CA . VAL A 1 191 ? 31.204 3.116 -30.109 1.00 97.50 191 VAL A CA 1
ATOM 1509 C C . VAL A 1 191 ? 30.979 4.492 -29.492 1.00 97.50 191 VAL A C 1
ATOM 1511 O O . VAL A 1 191 ? 30.043 4.648 -28.715 1.00 97.50 191 VAL A O 1
ATOM 1514 N N . GLU A 1 192 ? 31.791 5.493 -29.843 1.00 96.88 192 GLU A N 1
ATOM 1515 C CA . GLU A 1 192 ? 31.640 6.867 -29.347 1.00 96.88 192 GLU A CA 1
ATOM 1516 C C . GLU A 1 192 ? 30.286 7.465 -29.754 1.00 96.88 192 GLU A C 1
ATOM 1518 O O . GLU A 1 192 ? 29.584 8.041 -28.920 1.00 96.88 192 GLU A O 1
ATOM 1523 N N . ALA A 1 193 ? 29.875 7.279 -31.012 1.00 94.75 193 ALA A N 1
ATOM 1524 C CA . ALA A 1 193 ? 28.583 7.752 -31.499 1.00 94.75 193 ALA A CA 1
ATOM 1525 C C . ALA A 1 193 ? 27.401 7.034 -30.825 1.00 94.75 193 ALA A C 1
ATOM 1527 O O . ALA A 1 193 ? 26.446 7.682 -30.390 1.00 94.75 193 ALA A O 1
ATOM 1528 N N . ALA A 1 194 ? 27.467 5.705 -30.699 1.00 96.31 194 ALA A N 1
ATOM 1529 C CA . ALA A 1 194 ? 26.435 4.912 -30.039 1.00 96.31 194 ALA A CA 1
ATOM 1530 C C . ALA A 1 194 ? 26.337 5.241 -28.541 1.00 96.31 194 ALA A C 1
ATOM 1532 O O . ALA A 1 194 ? 25.234 5.367 -28.007 1.00 96.31 194 ALA A O 1
ATOM 1533 N N . PHE A 1 195 ? 27.475 5.442 -27.872 1.00 97.44 195 PHE A N 1
ATOM 1534 C CA . PHE A 1 195 ? 27.517 5.856 -26.473 1.00 97.44 195 PHE A CA 1
ATOM 1535 C C . PHE A 1 195 ? 26.895 7.242 -26.293 1.00 97.44 195 PHE A C 1
ATOM 1537 O O . PHE A 1 195 ? 26.043 7.409 -25.424 1.00 97.44 195 PHE A O 1
ATOM 1544 N N . ALA A 1 196 ? 27.249 8.215 -27.142 1.00 96.62 196 ALA A N 1
ATOM 1545 C CA . ALA A 1 196 ? 26.665 9.557 -27.109 1.00 96.62 196 ALA A CA 1
ATOM 1546 C C . ALA A 1 196 ? 25.138 9.533 -27.307 1.00 96.62 196 ALA A C 1
ATOM 1548 O O . ALA A 1 196 ? 24.412 10.230 -26.595 1.00 96.62 196 ALA A O 1
ATOM 1549 N N . LEU A 1 197 ? 24.644 8.694 -28.223 1.00 96.00 197 LEU A N 1
ATOM 1550 C CA . LEU A 1 197 ? 23.210 8.520 -28.462 1.00 96.00 197 LEU A CA 1
ATOM 1551 C C . LEU A 1 197 ? 22.493 7.946 -27.233 1.00 96.00 197 LEU A C 1
ATOM 1553 O O . LEU A 1 197 ? 21.464 8.471 -26.807 1.00 96.00 197 LEU A O 1
ATOM 1557 N N . VAL A 1 198 ? 23.031 6.881 -26.634 1.00 97.38 198 VAL A N 1
ATOM 1558 C CA . VAL A 1 198 ? 22.424 6.289 -25.433 1.00 97.38 198 VAL A CA 1
ATOM 1559 C C . VAL A 1 198 ? 22.522 7.233 -24.237 1.00 97.38 198 VAL A C 1
ATOM 1561 O O . VAL A 1 198 ? 21.560 7.337 -23.477 1.00 97.38 198 VAL A O 1
ATOM 1564 N N . HIS A 1 199 ? 23.610 7.994 -24.116 1.00 96.75 199 HIS A N 1
ATOM 1565 C CA . HIS A 1 199 ? 23.765 9.029 -23.096 1.00 96.75 199 HIS A CA 1
ATOM 1566 C C . HIS A 1 199 ? 22.693 10.118 -23.197 1.00 96.75 199 HIS A C 1
ATOM 1568 O O . HIS A 1 199 ? 22.160 10.547 -22.176 1.00 96.75 199 HIS A O 1
ATOM 1574 N N . GLN A 1 200 ? 22.322 10.525 -24.415 1.00 97.00 200 GLN A N 1
ATOM 1575 C CA . GLN A 1 200 ? 21.262 11.509 -24.640 1.00 97.00 200 GLN A CA 1
ATOM 1576 C C . GLN A 1 200 ? 19.885 11.021 -24.161 1.00 97.00 200 GLN A C 1
ATOM 1578 O O . GLN A 1 200 ? 19.089 11.822 -23.672 1.00 97.00 200 GLN A O 1
ATOM 1583 N N . HIS A 1 201 ? 19.588 9.727 -24.311 1.00 95.56 201 HIS A N 1
ATOM 1584 C CA . HIS A 1 201 ? 18.303 9.153 -23.902 1.00 95.56 201 HIS A CA 1
ATOM 1585 C C . HIS A 1 201 ? 18.275 8.706 -22.437 1.00 95.56 201 HIS A C 1
ATOM 1587 O O . HIS A 1 201 ? 17.223 8.773 -21.808 1.00 95.56 201 HIS A O 1
ATOM 1593 N N . GLY A 1 202 ? 19.405 8.238 -21.902 1.00 95.88 202 GLY A N 1
ATOM 1594 C CA . GLY A 1 202 ? 19.589 7.947 -20.482 1.00 95.88 202 GLY A CA 1
ATOM 1595 C C . GLY A 1 202 ? 18.674 6.864 -19.901 1.00 95.88 202 GLY A C 1
ATOM 1596 O O . GLY A 1 202 ? 18.391 6.914 -18.712 1.00 95.88 202 GLY A O 1
ATOM 1597 N N . THR A 1 203 ? 18.193 5.899 -20.694 1.00 97.50 203 THR A N 1
ATOM 1598 C CA . THR A 1 203 ? 17.270 4.848 -20.214 1.00 97.50 203 THR A CA 1
ATOM 1599 C C . THR A 1 203 ? 17.998 3.546 -19.869 1.00 97.50 203 THR A C 1
ATOM 1601 O O . THR A 1 203 ? 18.974 3.186 -20.534 1.00 97.50 203 THR A O 1
ATOM 1604 N N . VAL A 1 204 ? 17.502 2.788 -18.879 1.00 96.94 204 VAL A N 1
ATOM 1605 C CA . VAL A 1 204 ? 18.067 1.471 -18.509 1.00 96.94 204 VAL A CA 1
ATOM 1606 C C . VAL A 1 204 ? 18.124 0.502 -19.706 1.00 96.94 204 VAL A C 1
ATOM 1608 O O . VAL A 1 204 ? 19.194 -0.068 -19.943 1.00 96.94 204 VAL A O 1
ATOM 1611 N N . PRO A 1 205 ? 17.059 0.334 -20.527 1.00 97.62 205 PRO A N 1
ATOM 1612 C CA . PRO A 1 205 ? 17.135 -0.511 -21.720 1.00 97.62 205 PRO A CA 1
ATOM 1613 C C . PRO A 1 205 ? 18.160 -0.018 -22.746 1.00 97.62 205 PRO A C 1
ATOM 1615 O O . PRO A 1 205 ? 18.831 -0.838 -23.370 1.00 97.62 205 PRO A O 1
ATOM 1618 N N . GLY A 1 206 ? 18.315 1.304 -22.898 1.00 97.62 206 GLY A N 1
ATOM 1619 C CA . GLY A 1 206 ? 19.312 1.899 -23.787 1.00 97.62 206 GLY A CA 1
ATOM 1620 C C . GLY A 1 206 ? 20.739 1.535 -23.377 1.00 97.62 206 GLY A C 1
ATOM 1621 O O . GLY A 1 206 ? 21.503 1.021 -24.196 1.00 97.62 206 GLY A O 1
ATOM 1622 N N . TRP A 1 207 ? 21.084 1.726 -22.099 1.00 97.94 207 TRP A N 1
ATOM 1623 C CA . TRP A 1 207 ? 22.407 1.370 -21.574 1.00 97.94 207 TRP A CA 1
ATOM 1624 C C . TRP A 1 207 ? 22.694 -0.125 -21.675 1.00 97.94 207 TRP A C 1
ATOM 1626 O O . TRP A 1 207 ? 23.770 -0.524 -22.126 1.00 97.94 207 TRP A O 1
ATOM 1636 N N . ARG A 1 208 ? 21.713 -0.961 -21.325 1.00 97.31 208 ARG A N 1
ATOM 1637 C CA . ARG A 1 208 ? 21.841 -2.418 -21.418 1.00 97.31 208 ARG A CA 1
ATOM 1638 C C . ARG A 1 208 ? 22.030 -2.882 -22.862 1.00 97.31 208 ARG A C 1
ATOM 1640 O O . ARG A 1 208 ? 22.878 -3.736 -23.115 1.00 97.31 208 ARG A O 1
ATOM 1647 N N . GLY A 1 209 ? 21.285 -2.292 -23.800 1.00 97.00 209 GLY A N 1
ATOM 1648 C CA . GLY A 1 209 ? 21.423 -2.543 -25.234 1.00 97.00 209 GLY A CA 1
ATOM 1649 C C . GLY A 1 209 ? 22.812 -2.177 -25.758 1.00 97.00 209 GLY A C 1
ATOM 1650 O O . GLY A 1 209 ? 23.435 -2.989 -26.438 1.00 97.00 209 GLY A O 1
ATOM 1651 N N . PHE A 1 210 ? 23.340 -1.012 -25.367 1.00 98.06 210 PHE A N 1
ATOM 1652 C CA . PHE A 1 210 ? 24.710 -0.607 -25.698 1.00 98.06 210 PHE A CA 1
ATOM 1653 C C . PHE A 1 210 ? 25.745 -1.608 -25.172 1.00 98.06 210 PHE A C 1
ATOM 1655 O O . PHE A 1 210 ? 26.595 -2.075 -25.931 1.00 98.06 210 PHE A O 1
ATOM 1662 N N . ARG A 1 211 ? 25.662 -1.993 -23.891 1.00 97.69 211 ARG A N 1
ATOM 1663 C CA . ARG A 1 211 ? 26.608 -2.962 -23.315 1.00 97.69 211 ARG A CA 1
ATOM 1664 C C . ARG A 1 211 ? 26.546 -4.306 -24.030 1.00 97.69 211 ARG A C 1
ATOM 1666 O O . ARG A 1 211 ? 27.593 -4.849 -24.353 1.00 97.69 211 ARG A O 1
ATOM 1673 N N . ALA A 1 212 ? 25.350 -4.822 -24.305 1.00 97.50 212 ALA A N 1
ATOM 1674 C CA . ALA A 1 212 ? 25.187 -6.092 -25.006 1.00 97.50 212 ALA A CA 1
ATOM 1675 C C . ALA A 1 212 ? 25.760 -6.053 -26.434 1.00 97.50 212 ALA A C 1
ATOM 1677 O O . ALA A 1 212 ? 26.378 -7.022 -26.865 1.00 97.50 212 ALA A O 1
ATOM 1678 N N . ALA A 1 213 ? 25.590 -4.936 -27.148 1.00 96.94 213 ALA A N 1
ATOM 1679 C CA . ALA A 1 213 ? 26.090 -4.779 -28.512 1.00 96.94 213 ALA A CA 1
ATOM 1680 C C . ALA A 1 213 ? 27.626 -4.694 -28.588 1.00 96.94 213 ALA A C 1
ATOM 1682 O O . ALA A 1 213 ? 28.215 -5.203 -29.540 1.00 96.94 213 ALA A O 1
ATOM 1683 N N . TYR A 1 214 ? 28.272 -4.077 -27.592 1.00 97.62 214 TYR A N 1
ATOM 1684 C CA . TYR A 1 214 ? 29.697 -3.725 -27.655 1.00 97.62 214 TYR A CA 1
ATOM 1685 C C . TYR A 1 214 ? 30.592 -4.417 -26.608 1.00 97.62 214 TYR A C 1
ATOM 1687 O O . TYR A 1 214 ? 31.785 -4.129 -26.556 1.00 97.62 214 TYR A O 1
ATOM 1695 N N . ALA A 1 215 ? 30.069 -5.339 -25.786 1.00 97.31 215 ALA A N 1
ATOM 1696 C CA . ALA A 1 215 ? 30.826 -6.001 -24.708 1.00 97.31 215 ALA A CA 1
ATOM 1697 C C . ALA A 1 215 ? 32.109 -6.706 -25.182 1.00 97.31 215 ALA A C 1
ATOM 1699 O O . ALA A 1 215 ? 33.122 -6.672 -24.486 1.00 97.31 215 ALA A O 1
ATOM 1700 N N . GLU A 1 216 ? 32.075 -7.307 -26.372 1.00 97.44 216 GLU A N 1
ATOM 1701 C CA . GLU A 1 216 ? 33.187 -8.088 -26.926 1.00 97.44 216 GLU A CA 1
ATOM 1702 C C . GLU A 1 216 ? 34.242 -7.226 -27.640 1.00 97.44 216 GLU A C 1
ATOM 1704 O O . GLU A 1 216 ? 35.236 -7.749 -28.146 1.00 97.44 216 GLU A O 1
ATOM 1709 N N . TRP A 1 217 ? 34.032 -5.908 -27.743 1.00 97.00 217 TRP A N 1
ATOM 1710 C CA . TRP A 1 217 ? 34.938 -5.014 -28.465 1.00 97.00 217 TRP A CA 1
ATOM 1711 C C . TRP A 1 217 ? 35.958 -4.397 -27.502 1.00 97.00 217 TRP A C 1
ATOM 1713 O O . TRP A 1 217 ? 35.573 -3.624 -26.618 1.00 97.00 217 TRP A O 1
ATOM 1723 N N . PRO A 1 218 ? 37.270 -4.657 -27.678 1.00 96.94 218 PRO A N 1
ATOM 1724 C CA . PRO A 1 218 ? 38.304 -4.055 -26.837 1.00 96.94 218 PRO A CA 1
ATOM 1725 C C . PRO A 1 218 ? 38.245 -2.522 -26.821 1.00 96.94 218 PRO A C 1
ATOM 1727 O O . PRO A 1 218 ? 38.467 -1.904 -25.779 1.00 96.94 218 PRO A O 1
ATOM 1730 N N . GLU A 1 219 ? 37.888 -1.908 -27.952 1.00 97.12 219 GLU A N 1
ATOM 1731 C CA . GLU A 1 219 ? 37.749 -0.456 -28.110 1.00 97.12 219 GLU A CA 1
ATOM 1732 C C . GLU A 1 219 ? 36.605 0.131 -27.265 1.00 97.12 219 GLU A C 1
ATOM 1734 O O . GLU A 1 219 ? 36.634 1.312 -26.919 1.00 97.12 219 GLU A O 1
ATOM 1739 N N . ALA A 1 220 ? 35.616 -0.688 -26.891 1.00 97.69 220 ALA A N 1
ATOM 1740 C CA . ALA A 1 220 ? 34.461 -0.274 -26.102 1.00 97.69 220 ALA A CA 1
ATOM 1741 C C . ALA A 1 220 ? 34.628 -0.485 -24.593 1.00 97.69 220 ALA A C 1
ATOM 1743 O O . ALA A 1 220 ? 33.793 -0.017 -23.822 1.00 97.69 220 ALA A O 1
ATOM 1744 N N . ALA A 1 221 ? 35.703 -1.135 -24.135 1.00 97.31 221 ALA A N 1
ATOM 1745 C CA . ALA A 1 221 ? 35.833 -1.572 -22.744 1.00 97.31 221 ALA A CA 1
ATOM 1746 C C . ALA A 1 221 ? 35.688 -0.434 -21.709 1.00 97.31 221 ALA A C 1
ATOM 1748 O O . ALA A 1 221 ? 35.130 -0.648 -20.632 1.00 97.31 221 ALA A O 1
ATOM 1749 N N . ALA A 1 222 ? 36.178 0.774 -22.012 1.00 97.75 222 ALA A N 1
ATOM 1750 C CA . ALA A 1 222 ? 36.004 1.941 -21.141 1.00 97.75 222 ALA A CA 1
ATOM 1751 C C . ALA A 1 222 ? 34.541 2.417 -21.101 1.00 97.75 222 ALA A C 1
ATOM 1753 O O . ALA A 1 222 ? 33.965 2.518 -20.018 1.00 97.75 222 ALA A O 1
ATOM 1754 N N . HIS A 1 223 ? 33.926 2.604 -22.271 1.00 98.06 223 HIS A N 1
ATOM 1755 C CA . HIS A 1 223 ? 32.532 3.023 -22.410 1.00 98.06 223 HIS A CA 1
ATOM 1756 C C . HIS A 1 223 ? 31.548 2.000 -21.831 1.00 98.06 223 HIS A C 1
ATOM 1758 O O . HIS A 1 223 ? 30.551 2.386 -21.238 1.00 98.06 223 HIS A O 1
ATOM 1764 N N . VAL A 1 224 ? 31.822 0.696 -21.933 1.00 97.81 224 VAL A N 1
ATOM 1765 C CA . VAL A 1 224 ? 30.978 -0.360 -21.346 1.00 97.81 224 VAL A CA 1
ATOM 1766 C C . VAL A 1 224 ? 30.983 -0.296 -19.813 1.00 97.81 224 VAL A C 1
ATOM 1768 O O . VAL A 1 224 ? 29.930 -0.466 -19.194 1.00 97.81 224 VAL A O 1
ATOM 1771 N N . ARG A 1 225 ? 32.133 -0.009 -19.182 1.00 97.19 225 ARG A N 1
ATOM 1772 C CA . ARG A 1 225 ? 32.215 0.190 -17.719 1.00 97.19 225 ARG A CA 1
ATOM 1773 C C . ARG A 1 225 ? 31.487 1.456 -17.270 1.00 97.19 225 ARG A C 1
ATOM 1775 O O . ARG A 1 225 ? 30.785 1.438 -16.259 1.00 97.19 225 ARG A O 1
ATOM 1782 N N . GLU A 1 226 ? 31.638 2.541 -18.022 1.00 97.81 226 GLU A N 1
ATOM 1783 C CA . GLU A 1 226 ? 30.925 3.790 -17.751 1.00 97.81 226 GLU A CA 1
ATOM 1784 C C . GLU A 1 226 ? 29.410 3.620 -17.942 1.00 97.81 226 GLU A C 1
ATOM 1786 O O . GLU A 1 226 ? 28.636 3.986 -17.061 1.00 97.81 226 GLU A O 1
ATOM 1791 N N . ALA A 1 227 ? 28.989 2.952 -19.019 1.00 97.69 227 ALA A N 1
ATOM 1792 C CA . ALA A 1 227 ? 27.595 2.614 -19.291 1.00 97.69 227 ALA A CA 1
ATOM 1793 C C . ALA A 1 227 ? 26.977 1.776 -18.168 1.00 97.69 227 ALA A C 1
ATOM 1795 O O . ALA A 1 227 ? 25.847 2.046 -17.788 1.00 97.69 227 ALA A O 1
ATOM 1796 N N . LEU A 1 228 ? 27.700 0.806 -17.591 1.00 97.38 228 LEU A N 1
ATOM 1797 C CA . LEU A 1 228 ? 27.210 0.044 -16.432 1.00 97.38 228 LEU A CA 1
ATOM 1798 C C . LEU A 1 228 ? 26.969 0.957 -15.221 1.00 97.38 228 LEU A C 1
ATOM 1800 O O . LEU A 1 228 ? 25.979 0.798 -14.512 1.00 97.38 228 LEU A O 1
ATOM 1804 N N . THR A 1 229 ? 27.859 1.925 -15.000 1.00 97.62 229 THR A N 1
ATOM 1805 C CA . THR A 1 229 ? 27.735 2.880 -13.892 1.00 97.62 229 THR A CA 1
ATOM 1806 C C . THR A 1 229 ? 26.526 3.799 -14.081 1.00 97.62 229 THR A C 1
ATOM 1808 O O . THR A 1 229 ? 25.778 4.039 -13.134 1.00 97.62 229 THR A O 1
ATOM 1811 N N . LEU A 1 230 ? 26.311 4.289 -15.304 1.00 97.62 230 LEU A N 1
ATOM 1812 C CA . LEU A 1 230 ? 25.160 5.124 -15.653 1.00 97.62 230 LEU A CA 1
ATOM 1813 C C . LEU A 1 230 ? 23.849 4.322 -15.629 1.00 97.62 230 LEU A C 1
ATOM 1815 O O . LEU A 1 230 ? 22.868 4.797 -15.063 1.00 97.62 230 LEU A O 1
ATOM 1819 N N . GLU A 1 231 ? 23.851 3.092 -16.156 1.00 97.81 231 GLU A N 1
ATOM 1820 C CA . GLU A 1 231 ? 22.720 2.153 -16.107 1.00 97.81 231 GLU A CA 1
ATOM 1821 C C . GLU A 1 231 ? 22.257 1.938 -14.669 1.00 97.81 231 GLU A C 1
ATOM 1823 O O . GLU A 1 231 ? 21.087 2.148 -14.364 1.00 97.81 231 GLU A O 1
ATOM 1828 N N . ALA A 1 232 ? 23.180 1.561 -13.782 1.00 97.88 232 ALA A N 1
ATOM 1829 C CA . ALA A 1 232 ? 22.875 1.297 -12.383 1.00 97.88 232 ALA A CA 1
ATOM 1830 C C . ALA A 1 232 ? 22.424 2.566 -11.638 1.00 97.88 232 ALA A C 1
ATOM 1832 O O . ALA A 1 232 ? 21.556 2.495 -10.775 1.00 97.88 232 ALA A O 1
ATOM 1833 N N . GLY A 1 233 ? 22.953 3.742 -11.997 1.00 97.81 233 GLY A N 1
ATOM 1834 C CA . GLY A 1 233 ? 22.485 5.020 -11.456 1.00 97.81 233 GLY A CA 1
ATOM 1835 C C . GLY A 1 233 ? 21.023 5.317 -11.800 1.00 97.81 233 GLY A C 1
ATOM 1836 O O . GLY A 1 233 ? 20.250 5.677 -10.913 1.00 97.81 233 GLY A O 1
ATOM 1837 N N . VAL A 1 234 ? 20.637 5.131 -13.066 1.00 97.38 234 VAL A N 1
ATOM 1838 C CA . VAL A 1 234 ? 19.249 5.324 -13.523 1.00 97.38 234 VAL A CA 1
ATOM 1839 C C . VAL A 1 234 ? 18.331 4.249 -12.937 1.00 97.38 234 VAL A C 1
ATOM 1841 O O . VAL A 1 234 ? 17.279 4.580 -12.399 1.00 97.38 234 VAL A O 1
ATOM 1844 N N . ALA A 1 235 ? 18.752 2.982 -12.964 1.00 97.81 235 ALA A N 1
ATOM 1845 C CA . ALA A 1 235 ? 17.976 1.870 -12.419 1.00 97.81 235 ALA A CA 1
ATOM 1846 C C . ALA A 1 235 ? 17.730 2.016 -10.909 1.00 97.81 235 ALA A C 1
ATOM 1848 O O . ALA A 1 235 ? 16.638 1.703 -10.441 1.00 97.81 235 ALA A O 1
ATOM 1849 N N . LEU A 1 236 ? 18.703 2.535 -10.148 1.00 97.94 236 LEU A N 1
ATOM 1850 C CA . LEU A 1 236 ? 18.507 2.832 -8.729 1.00 97.94 236 LEU A CA 1
ATOM 1851 C C . LEU A 1 236 ? 17.434 3.907 -8.542 1.00 97.94 236 LEU A C 1
ATOM 1853 O O . LEU A 1 236 ? 16.534 3.717 -7.733 1.00 97.94 236 LEU A O 1
ATOM 1857 N N . ALA A 1 237 ? 17.507 5.008 -9.298 1.00 96.94 237 ALA A N 1
ATOM 1858 C CA . ALA A 1 237 ? 16.537 6.099 -9.207 1.00 96.94 237 ALA A CA 1
ATOM 1859 C C . ALA A 1 237 ? 15.106 5.646 -9.559 1.00 96.94 237 ALA A C 1
ATOM 1861 O O . ALA A 1 237 ? 14.155 6.062 -8.904 1.00 96.94 237 ALA A O 1
ATOM 1862 N N . GLU A 1 238 ? 14.948 4.767 -10.555 1.00 96.62 238 GLU A N 1
ATOM 1863 C CA . GLU A 1 238 ? 13.659 4.137 -10.881 1.00 96.62 238 GLU A CA 1
ATOM 1864 C C . GLU A 1 238 ? 13.166 3.224 -9.738 1.00 96.62 238 GLU A C 1
ATOM 1866 O O . GLU A 1 238 ? 11.974 3.212 -9.405 1.00 96.62 238 GLU A O 1
ATOM 1871 N N . ALA A 1 239 ? 14.087 2.496 -9.099 1.00 97.38 239 ALA A N 1
ATOM 1872 C CA . ALA A 1 239 ? 13.786 1.569 -8.014 1.00 97.38 239 ALA A CA 1
ATOM 1873 C C . ALA A 1 239 ? 13.387 2.252 -6.694 1.00 97.38 239 ALA A C 1
ATOM 1875 O O . ALA A 1 239 ? 12.603 1.668 -5.950 1.00 97.38 239 ALA A O 1
ATOM 1876 N N . GLU A 1 240 ? 13.831 3.488 -6.410 1.00 97.12 240 GLU A N 1
ATOM 1877 C CA . GLU A 1 240 ? 13.529 4.212 -5.151 1.00 97.12 240 GLU A CA 1
ATOM 1878 C C . GLU A 1 240 ? 12.021 4.413 -4.869 1.00 97.12 240 GLU A C 1
ATOM 1880 O O . GLU A 1 240 ? 11.640 4.837 -3.777 1.00 97.12 240 GLU A O 1
ATOM 1885 N N . SER A 1 241 ? 11.151 4.091 -5.827 1.00 93.75 241 SER A N 1
ATOM 1886 C CA . SER A 1 241 ? 9.693 4.141 -5.696 1.00 93.75 241 SER A CA 1
ATOM 1887 C C . SER A 1 241 ? 9.084 3.037 -4.819 1.00 93.75 241 SER A C 1
ATOM 1889 O O . SER A 1 241 ? 7.966 3.216 -4.331 1.00 93.75 241 SER A O 1
ATOM 1891 N N . SER A 1 242 ? 9.765 1.902 -4.610 1.00 97.44 242 SER A N 1
ATOM 1892 C CA . SER A 1 242 ? 9.233 0.798 -3.795 1.00 97.44 242 SER A CA 1
ATOM 1893 C C . SER A 1 242 ? 10.320 -0.102 -3.204 1.00 97.44 242 SER A C 1
ATOM 1895 O O . SER A 1 242 ? 11.431 -0.194 -3.723 1.00 97.44 242 SER A O 1
ATOM 1897 N N . LEU A 1 243 ? 9.979 -0.803 -2.119 1.00 96.31 243 LEU A N 1
ATOM 1898 C CA . LEU A 1 243 ? 10.894 -1.725 -1.447 1.00 96.31 243 LEU A CA 1
ATOM 1899 C C . LEU A 1 243 ? 11.250 -2.923 -2.340 1.00 96.31 243 LEU A C 1
ATOM 1901 O O . LEU A 1 243 ? 12.424 -3.241 -2.492 1.00 96.31 243 LEU A O 1
ATOM 1905 N N . GLU A 1 244 ? 10.250 -3.521 -2.993 1.00 97.38 244 GLU A N 1
ATOM 1906 C CA . GLU A 1 244 ? 10.431 -4.655 -3.909 1.00 97.38 244 GLU A CA 1
ATOM 1907 C C . GLU A 1 244 ? 11.373 -4.303 -5.073 1.00 97.38 244 GLU A C 1
ATOM 1909 O O . GLU A 1 244 ? 12.261 -5.083 -5.419 1.00 97.38 244 GLU A O 1
ATOM 1914 N N . ALA A 1 245 ? 11.239 -3.101 -5.649 1.00 97.00 245 ALA A N 1
ATOM 1915 C CA . ALA A 1 245 ? 12.111 -2.663 -6.735 1.00 97.00 245 ALA A CA 1
ATOM 1916 C C . ALA A 1 245 ? 13.564 -2.443 -6.274 1.00 97.00 245 ALA A C 1
ATOM 1918 O O . ALA A 1 245 ? 14.490 -2.781 -7.013 1.00 97.00 245 ALA A O 1
ATOM 1919 N N . LEU A 1 246 ? 13.784 -1.918 -5.062 1.00 97.94 246 LEU A N 1
ATOM 1920 C CA . LEU A 1 246 ? 15.129 -1.758 -4.489 1.00 97.94 246 LEU A CA 1
ATOM 1921 C C . LEU A 1 246 ? 15.793 -3.106 -4.182 1.00 97.94 246 LEU A C 1
ATOM 1923 O O . LEU A 1 246 ? 16.984 -3.276 -4.445 1.00 97.94 246 LEU A O 1
ATOM 1927 N N . GLU A 1 247 ? 15.031 -4.078 -3.685 1.00 95.69 247 GLU A N 1
ATOM 1928 C CA . GLU A 1 247 ? 15.527 -5.437 -3.441 1.00 95.69 247 GLU A CA 1
ATOM 1929 C C . GLU A 1 247 ? 15.861 -6.146 -4.769 1.00 95.69 247 GLU A C 1
ATOM 1931 O O . GLU A 1 247 ? 16.937 -6.733 -4.913 1.00 95.69 247 GLU A O 1
ATOM 1936 N N . ALA A 1 248 ? 15.018 -6.001 -5.800 1.00 96.88 248 ALA A N 1
ATOM 1937 C CA . ALA A 1 248 ? 15.319 -6.489 -7.149 1.00 96.88 248 ALA A CA 1
ATOM 1938 C C . ALA A 1 248 ? 16.559 -5.805 -7.760 1.00 96.88 248 ALA A C 1
ATOM 1940 O O . ALA A 1 248 ? 17.366 -6.453 -8.435 1.00 96.88 248 ALA A O 1
ATOM 1941 N N . PHE A 1 249 ? 16.749 -4.508 -7.493 1.00 97.88 249 PHE A N 1
ATOM 1942 C CA . PHE A 1 249 ? 17.934 -3.762 -7.912 1.00 97.88 249 PHE A CA 1
ATOM 1943 C C . PHE A 1 249 ? 19.217 -4.330 -7.286 1.00 97.88 249 PHE A C 1
ATOM 1945 O O . PHE A 1 249 ? 20.203 -4.515 -7.999 1.00 97.88 249 PHE A O 1
ATOM 1952 N N . GLN A 1 250 ? 19.219 -4.667 -5.992 1.00 96.94 250 GLN A N 1
ATOM 1953 C CA . GLN A 1 250 ? 20.393 -5.262 -5.334 1.00 96.94 250 GLN A CA 1
ATOM 1954 C C . GLN A 1 250 ? 20.807 -6.597 -5.963 1.00 96.94 250 GLN A C 1
ATOM 1956 O O . GLN A 1 250 ? 22.000 -6.865 -6.111 1.00 96.94 250 GLN A O 1
ATOM 1961 N N . VAL A 1 251 ? 19.834 -7.413 -6.379 1.00 97.25 251 VAL A N 1
ATOM 1962 C CA . VAL A 1 251 ? 20.096 -8.673 -7.092 1.00 97.25 251 VAL A CA 1
ATOM 1963 C C . VAL A 1 251 ? 20.686 -8.411 -8.481 1.00 97.25 251 VAL A C 1
ATOM 1965 O O . VAL A 1 251 ? 21.591 -9.124 -8.913 1.00 97.25 251 VAL A O 1
ATOM 1968 N N . ALA A 1 252 ? 20.197 -7.384 -9.183 1.00 96.38 252 ALA A N 1
ATOM 1969 C CA . ALA A 1 252 ? 20.665 -7.033 -10.523 1.00 96.38 252 ALA A CA 1
ATOM 1970 C C . ALA A 1 252 ? 22.057 -6.368 -10.536 1.00 96.38 252 ALA A C 1
ATOM 1972 O O . ALA A 1 252 ? 22.789 -6.516 -11.517 1.00 96.38 252 ALA A O 1
ATOM 1973 N N . TYR A 1 253 ? 22.428 -5.659 -9.464 1.00 97.25 253 TYR A N 1
ATOM 1974 C CA . TYR A 1 253 ? 23.689 -4.919 -9.335 1.00 97.25 253 TYR A CA 1
ATOM 1975 C C . TYR A 1 253 ? 24.415 -5.279 -8.022 1.00 97.25 253 TYR A C 1
ATOM 1977 O O . TYR A 1 253 ? 24.491 -4.451 -7.110 1.00 97.25 253 TYR A O 1
ATOM 1985 N N . PRO A 1 254 ? 24.974 -6.501 -7.910 1.00 97.44 254 PRO A N 1
ATOM 1986 C CA . PRO A 1 254 ? 25.572 -6.996 -6.667 1.00 97.44 254 PRO A CA 1
ATOM 1987 C C . PRO A 1 254 ? 26.932 -6.360 -6.334 1.00 97.44 254 PRO A C 1
ATOM 1989 O O . PRO A 1 254 ? 27.406 -6.466 -5.203 1.00 97.44 254 PRO A O 1
ATOM 1992 N N . ASP A 1 255 ? 27.578 -5.704 -7.299 1.00 96.06 255 ASP A N 1
ATOM 1993 C CA . ASP A 1 255 ? 28.924 -5.164 -7.129 1.00 96.06 255 ASP A CA 1
ATOM 1994 C C . ASP A 1 255 ? 28.924 -3.784 -6.434 1.00 96.06 255 ASP A C 1
ATOM 1996 O O . ASP A 1 255 ? 28.079 -2.928 -6.728 1.00 96.06 255 ASP A O 1
ATOM 2000 N N . PRO A 1 256 ? 29.895 -3.496 -5.543 1.00 96.12 256 PRO A N 1
ATOM 2001 C CA . PRO A 1 256 ? 30.051 -2.170 -4.950 1.00 96.12 256 PRO A CA 1
ATOM 2002 C C . PRO A 1 256 ? 30.196 -1.057 -6.008 1.00 96.12 256 PRO A C 1
ATOM 2004 O O . PRO A 1 256 ? 30.870 -1.261 -7.020 1.00 96.12 256 PRO A O 1
ATOM 2007 N N . PRO A 1 257 ? 29.633 0.148 -5.776 1.00 97.06 257 PRO A N 1
ATOM 2008 C CA . PRO A 1 257 ? 29.009 0.632 -4.537 1.00 97.06 257 PRO A CA 1
ATOM 2009 C C . PRO A 1 257 ? 27.477 0.453 -4.475 1.00 97.06 257 PRO A C 1
ATOM 2011 O O . PRO A 1 257 ? 26.831 1.038 -3.602 1.00 97.06 257 PRO A O 1
ATOM 2014 N N . TRP A 1 258 ? 26.876 -0.289 -5.408 1.00 97.19 258 TRP A N 1
ATOM 2015 C CA . TRP A 1 258 ? 25.424 -0.289 -5.622 1.00 97.19 258 TRP A CA 1
ATOM 2016 C C . TRP A 1 258 ? 24.605 -0.874 -4.466 1.00 97.19 258 TRP A C 1
ATOM 2018 O O . TRP A 1 258 ? 23.652 -0.200 -4.065 1.00 97.19 258 TRP A O 1
ATOM 2028 N N . PRO A 1 259 ? 24.990 -2.007 -3.838 1.00 96.56 259 PRO A N 1
ATOM 2029 C CA . PRO A 1 259 ? 24.254 -2.535 -2.691 1.00 96.56 259 PRO A CA 1
ATOM 2030 C C . PRO A 1 259 ? 24.150 -1.538 -1.534 1.00 96.56 259 PRO A C 1
ATOM 2032 O O . PRO A 1 259 ? 23.070 -1.345 -0.990 1.00 96.56 259 PRO A O 1
ATOM 2035 N N . ALA A 1 260 ? 25.239 -0.830 -1.210 1.00 96.00 260 ALA A N 1
ATOM 2036 C CA . ALA A 1 260 ? 25.253 0.158 -0.129 1.00 96.00 260 ALA A CA 1
ATOM 2037 C C . ALA A 1 260 ? 24.360 1.376 -0.432 1.00 96.00 260 ALA A C 1
ATOM 2039 O O . ALA A 1 260 ? 23.701 1.909 0.460 1.00 96.00 260 ALA A O 1
ATOM 2040 N N . ARG A 1 261 ? 24.311 1.817 -1.697 1.00 97.25 261 ARG A N 1
ATOM 2041 C CA . ARG A 1 261 ? 23.401 2.895 -2.117 1.00 97.25 261 ARG A CA 1
ATOM 2042 C C . ARG A 1 261 ? 21.937 2.463 -2.049 1.00 97.25 261 ARG A C 1
ATOM 2044 O O . ARG A 1 261 ? 21.110 3.258 -1.606 1.00 97.25 261 ARG A O 1
ATOM 2051 N N . ALA A 1 262 ? 21.643 1.228 -2.454 1.00 97.38 262 ALA A N 1
ATOM 2052 C CA . ALA A 1 262 ? 20.309 0.648 -2.359 1.00 97.38 262 ALA A CA 1
ATOM 2053 C C . ALA A 1 262 ? 19.859 0.501 -0.899 1.00 97.38 262 ALA A C 1
ATOM 2055 O O . ALA A 1 262 ? 18.760 0.937 -0.582 1.00 97.38 262 ALA A O 1
ATOM 2056 N N . GLU A 1 263 ? 20.720 0.027 0.009 1.00 96.62 263 GLU A N 1
ATOM 2057 C CA . GLU A 1 263 ? 20.414 -0.014 1.451 1.00 96.62 263 GLU A CA 1
ATOM 2058 C C . GLU A 1 263 ? 20.079 1.376 2.006 1.00 96.62 263 GLU A C 1
ATOM 2060 O O . GLU A 1 263 ? 19.087 1.554 2.708 1.00 96.62 263 GLU A O 1
ATOM 2065 N N . GLY A 1 264 ? 20.844 2.405 1.625 1.00 96.56 264 GLY A N 1
ATOM 2066 C CA . GLY A 1 264 ? 20.532 3.783 2.011 1.00 96.56 264 GLY A CA 1
ATOM 2067 C C . GLY A 1 264 ? 19.178 4.276 1.477 1.00 96.56 264 GLY A C 1
ATOM 2068 O O . GLY A 1 264 ? 18.499 5.052 2.152 1.00 96.56 264 GLY A O 1
ATOM 2069 N N . ALA A 1 265 ? 18.772 3.847 0.278 1.00 97.38 265 ALA A N 1
ATOM 2070 C CA . ALA A 1 265 ? 17.458 4.157 -0.288 1.00 97.38 265 ALA A CA 1
ATOM 2071 C C . ALA A 1 265 ? 16.328 3.390 0.415 1.00 97.38 265 ALA A C 1
ATOM 2073 O O . ALA A 1 265 ? 15.311 3.994 0.757 1.00 97.38 265 ALA A O 1
ATOM 2074 N N . ILE A 1 266 ? 16.539 2.105 0.714 1.00 97.44 266 ILE A N 1
ATOM 2075 C CA . ILE A 1 266 ? 15.620 1.271 1.498 1.00 97.44 266 ILE A CA 1
ATOM 2076 C C . ILE A 1 266 ? 15.387 1.916 2.862 1.00 97.44 266 ILE A C 1
ATOM 2078 O O . ILE A 1 266 ? 14.240 2.152 3.235 1.00 97.44 266 ILE A O 1
ATOM 2082 N N . ALA A 1 267 ? 16.460 2.285 3.568 1.00 97.44 267 ALA A N 1
ATOM 2083 C CA . ALA A 1 267 ? 16.391 2.954 4.862 1.00 97.44 267 ALA A CA 1
ATOM 2084 C C . ALA A 1 267 ? 15.576 4.261 4.799 1.00 97.44 267 ALA A C 1
ATOM 2086 O O . ALA A 1 267 ? 14.725 4.493 5.657 1.00 97.44 267 ALA A O 1
ATOM 2087 N N . ARG A 1 268 ? 15.762 5.093 3.760 1.00 97.50 268 ARG A N 1
ATOM 2088 C CA . ARG A 1 268 ? 14.934 6.297 3.536 1.00 97.50 268 ARG A CA 1
ATOM 2089 C C . ARG A 1 268 ? 13.462 5.964 3.331 1.00 97.50 268 ARG A C 1
ATOM 2091 O O . ARG A 1 268 ? 12.614 6.640 3.913 1.00 97.50 268 ARG A O 1
ATOM 2098 N N . LEU A 1 269 ? 13.167 4.956 2.514 1.00 97.19 269 LEU A N 1
ATOM 2099 C CA . LEU A 1 269 ? 11.801 4.566 2.184 1.00 97.19 269 LEU A CA 1
ATOM 2100 C C . LEU A 1 269 ? 11.056 4.051 3.423 1.00 97.19 269 LEU A C 1
ATOM 2102 O O . LEU A 1 269 ? 9.967 4.537 3.721 1.00 97.19 269 LEU A O 1
ATOM 2106 N N . VAL A 1 270 ? 11.665 3.139 4.189 1.00 97.25 270 VAL A N 1
ATOM 2107 C CA . VAL A 1 270 ? 11.036 2.553 5.389 1.00 97.25 270 VAL A CA 1
ATOM 2108 C C . VAL A 1 270 ? 10.925 3.549 6.544 1.00 97.25 270 VAL A C 1
ATOM 2110 O O . VAL A 1 270 ? 9.980 3.479 7.327 1.00 97.25 270 VAL A O 1
ATOM 2113 N N . LEU A 1 271 ? 11.852 4.509 6.646 1.00 97.38 271 LEU A N 1
ATOM 2114 C CA . LEU A 1 271 ? 11.787 5.559 7.663 1.00 97.38 271 LEU A CA 1
ATOM 2115 C C . LEU A 1 271 ? 10.852 6.705 7.285 1.00 97.38 271 LEU A C 1
ATOM 2117 O O . LEU A 1 271 ? 10.452 7.454 8.172 1.00 97.38 271 LEU A O 1
ATOM 2121 N N . HIS A 1 272 ? 10.477 6.874 6.015 1.00 97.31 272 HIS A N 1
ATOM 2122 C CA . HIS A 1 272 ? 9.653 8.008 5.594 1.00 97.31 272 HIS A CA 1
ATOM 2123 C C . HIS A 1 272 ? 8.334 8.137 6.390 1.00 97.31 272 HIS A C 1
ATOM 2125 O O . HIS A 1 272 ? 8.087 9.226 6.915 1.00 97.31 272 HIS A O 1
ATOM 2131 N N . PRO A 1 273 ? 7.516 7.077 6.576 1.00 97.25 273 PRO A N 1
ATOM 2132 C CA . PRO A 1 273 ? 6.284 7.161 7.370 1.00 97.25 273 PRO A CA 1
ATOM 2133 C C . PRO A 1 273 ? 6.523 7.509 8.846 1.00 97.25 273 PRO A C 1
ATOM 2135 O O . PRO A 1 273 ? 5.650 8.079 9.496 1.00 97.25 273 PRO A O 1
ATOM 2138 N N . VAL A 1 274 ? 7.703 7.171 9.371 1.00 97.12 274 VAL A N 1
ATOM 2139 C CA . VAL A 1 274 ? 8.097 7.417 10.763 1.00 97.12 274 VAL A CA 1
ATOM 2140 C C . VAL A 1 274 ? 8.645 8.836 10.939 1.00 97.12 274 VAL A C 1
ATOM 2142 O O . VAL A 1 274 ? 8.321 9.515 11.906 1.00 97.12 274 VAL A O 1
ATOM 2145 N N . LEU A 1 275 ? 9.463 9.317 10.004 1.00 96.75 275 LEU A N 1
ATOM 2146 C CA . LEU A 1 275 ? 10.136 10.612 10.113 1.00 96.75 275 LEU A CA 1
ATOM 2147 C C . LEU A 1 275 ? 9.280 11.780 9.613 1.00 96.75 275 LEU A C 1
ATOM 2149 O O . LEU A 1 275 ? 9.530 12.917 10.012 1.00 96.75 275 LEU A O 1
ATOM 2153 N N . ALA A 1 276 ? 8.285 11.536 8.753 1.00 97.12 276 ALA A N 1
ATOM 2154 C CA . ALA A 1 276 ? 7.423 12.598 8.236 1.00 97.12 276 ALA A CA 1
ATOM 2155 C C . ALA A 1 276 ? 6.667 13.357 9.351 1.00 97.12 276 ALA A C 1
ATOM 2157 O O . ALA A 1 276 ? 6.801 14.580 9.380 1.00 97.12 276 ALA A O 1
ATOM 2158 N N . PRO A 1 277 ? 5.980 12.705 10.316 1.00 96.38 277 PRO A N 1
ATOM 2159 C CA . PRO A 1 277 ? 5.360 13.408 11.447 1.00 96.38 277 PRO A CA 1
ATOM 2160 C C . PRO A 1 277 ? 6.374 14.194 12.291 1.00 96.38 277 PRO A C 1
ATOM 2162 O O . PRO A 1 277 ? 6.137 15.350 12.635 1.00 96.38 277 PRO A O 1
ATOM 2165 N N . ILE A 1 278 ? 7.555 13.618 12.544 1.00 95.38 278 ILE A N 1
ATOM 2166 C CA . ILE A 1 278 ? 8.594 14.231 13.391 1.00 95.38 278 ILE A CA 1
ATOM 2167 C C . ILE A 1 278 ? 9.094 15.550 12.789 1.00 95.38 278 ILE A C 1
ATOM 2169 O O . ILE A 1 278 ? 9.298 16.525 13.511 1.00 95.38 278 ILE A O 1
ATOM 2173 N N . ARG A 1 279 ? 9.211 15.632 11.456 1.00 95.00 279 ARG A N 1
ATOM 2174 C CA . ARG A 1 279 ? 9.549 16.886 10.750 1.00 95.00 279 ARG A CA 1
ATOM 2175 C C . ARG A 1 279 ? 8.509 17.992 10.949 1.00 95.00 279 ARG A C 1
ATOM 2177 O O . ARG A 1 279 ? 8.839 19.165 10.787 1.00 95.00 279 ARG A O 1
ATOM 2184 N N . HIS A 1 280 ? 7.278 17.631 11.295 1.00 94.62 280 HIS A N 1
ATOM 2185 C CA . HIS A 1 280 ? 6.196 18.556 11.628 1.00 94.62 280 HIS A CA 1
ATOM 2186 C C . HIS A 1 280 ? 6.041 18.778 13.141 1.00 94.62 280 HIS A C 1
ATOM 2188 O O . HIS A 1 280 ? 5.130 19.485 13.561 1.00 94.62 280 HIS A O 1
ATOM 2194 N N . GLY A 1 281 ? 6.947 18.228 13.959 1.00 94.50 281 GLY A N 1
ATOM 2195 C CA . GLY A 1 281 ? 6.869 18.295 15.419 1.00 94.50 281 GLY A CA 1
ATOM 2196 C C . GLY A 1 281 ? 5.828 17.349 16.019 1.00 94.50 281 GLY A C 1
ATOM 2197 O O . GLY A 1 281 ? 5.463 17.505 17.180 1.00 94.50 281 GLY A O 1
ATOM 2198 N N . GLU A 1 282 ? 5.348 16.374 15.250 1.00 95.62 282 GLU A N 1
ATOM 2199 C CA . GLU A 1 282 ? 4.343 15.404 15.672 1.00 95.62 282 GLU A CA 1
ATOM 2200 C C . GLU A 1 282 ? 4.984 14.038 15.929 1.00 95.62 282 GLU A C 1
ATOM 2202 O O . GLU A 1 282 ? 5.902 13.603 15.231 1.00 95.62 282 GLU A O 1
ATOM 2207 N N . ALA A 1 283 ? 4.488 13.324 16.936 1.00 95.31 283 ALA A N 1
ATOM 2208 C CA . ALA A 1 283 ? 4.939 11.969 17.207 1.00 95.31 283 ALA A CA 1
ATOM 2209 C C . ALA A 1 283 ? 4.251 10.971 16.252 1.00 95.31 283 ALA A C 1
ATOM 2211 O O . ALA A 1 283 ? 3.045 11.092 16.024 1.00 95.31 283 ALA A O 1
ATOM 2212 N N . PRO A 1 284 ? 4.960 9.954 15.728 1.00 95.50 284 PRO A N 1
ATOM 2213 C CA . PRO A 1 284 ? 4.358 8.954 14.848 1.00 95.50 284 PRO A CA 1
ATOM 2214 C C . PRO A 1 284 ? 3.193 8.208 15.515 1.00 95.50 284 PRO A C 1
ATOM 2216 O O . PRO A 1 284 ? 3.124 8.092 16.744 1.00 95.50 284 PRO A O 1
ATOM 2219 N N . LEU A 1 285 ? 2.271 7.687 14.706 1.00 94.44 285 LEU A N 1
ATOM 2220 C CA . LEU A 1 285 ? 1.186 6.834 15.197 1.00 94.44 285 LEU A CA 1
ATOM 2221 C C . LEU A 1 285 ? 1.740 5.492 15.691 1.00 94.44 285 LEU A C 1
ATOM 2223 O O . LEU A 1 285 ? 2.688 4.956 15.112 1.00 94.44 285 LEU A O 1
ATOM 2227 N N . ASP A 1 286 ? 1.113 4.918 16.720 1.00 90.81 286 ASP A N 1
ATOM 2228 C CA . ASP A 1 286 ? 1.568 3.650 17.309 1.00 90.81 286 ASP A CA 1
ATOM 2229 C C . ASP A 1 286 ? 1.483 2.492 16.309 1.00 90.81 286 ASP A C 1
ATOM 2231 O O . ASP A 1 286 ? 2.358 1.632 16.285 1.00 90.81 286 ASP A O 1
ATOM 2235 N N . SER A 1 287 ? 0.485 2.503 15.420 1.00 91.38 287 SER A N 1
ATOM 2236 C CA . SER A 1 287 ? 0.356 1.524 14.335 1.00 91.38 287 SER A CA 1
ATOM 2237 C C . SER A 1 287 ? 1.518 1.596 13.339 1.00 91.38 287 SER A C 1
ATOM 2239 O O . SER A 1 287 ? 2.055 0.560 12.950 1.00 91.38 287 SER A O 1
ATOM 2241 N N . THR A 1 288 ? 1.953 2.804 12.967 1.00 95.44 288 THR A N 1
ATOM 2242 C CA . THR A 1 288 ? 3.113 3.015 12.087 1.00 95.44 288 THR A CA 1
ATOM 2243 C C . THR A 1 288 ? 4.397 2.501 12.737 1.00 95.44 288 THR A C 1
ATOM 2245 O O . THR A 1 288 ? 5.200 1.838 12.083 1.00 95.44 288 THR A O 1
ATOM 2248 N N . LEU A 1 289 ? 4.587 2.773 14.032 1.00 95.62 289 LEU A N 1
ATOM 2249 C CA . LEU A 1 289 ? 5.751 2.293 14.780 1.00 95.62 289 LEU A CA 1
ATOM 2250 C C . LEU A 1 289 ? 5.732 0.773 14.960 1.00 95.62 289 LEU A C 1
ATOM 2252 O O . LEU A 1 289 ? 6.769 0.136 14.800 1.00 95.62 289 LEU A O 1
ATOM 2256 N N . ALA A 1 290 ? 4.570 0.184 15.248 1.00 90.62 290 ALA A N 1
ATOM 2257 C CA . ALA A 1 290 ? 4.420 -1.262 15.375 1.00 90.62 290 ALA A CA 1
ATOM 2258 C C . ALA A 1 290 ? 4.816 -1.986 14.078 1.00 90.62 290 ALA A C 1
ATOM 2260 O O . ALA A 1 290 ? 5.618 -2.919 14.132 1.00 90.62 290 ALA A O 1
ATOM 2261 N N . ALA A 1 291 ? 4.331 -1.512 12.923 1.00 92.81 291 ALA A N 1
ATOM 2262 C CA . ALA A 1 291 ? 4.712 -2.050 11.615 1.00 92.81 291 ALA A CA 1
ATOM 2263 C C . ALA A 1 291 ? 6.224 -1.912 11.359 1.00 92.81 291 ALA A C 1
ATOM 2265 O O . ALA A 1 291 ? 6.893 -2.883 11.005 1.00 92.81 291 ALA A O 1
ATOM 2266 N N . PHE A 1 292 ? 6.795 -0.733 11.635 1.00 96.94 292 PHE A N 1
ATOM 2267 C CA . PHE A 1 292 ? 8.236 -0.502 11.510 1.00 96.94 292 PHE A CA 1
ATOM 2268 C C . PHE A 1 292 ? 9.064 -1.455 12.388 1.00 96.94 292 PHE A C 1
ATOM 2270 O O . PHE A 1 292 ? 10.047 -2.032 11.918 1.00 96.94 292 PHE A O 1
ATOM 2277 N N . PHE A 1 293 ? 8.685 -1.651 13.655 1.00 95.31 293 PHE A N 1
ATOM 2278 C CA . PHE A 1 293 ? 9.428 -2.536 14.553 1.00 95.31 293 PHE A CA 1
ATOM 2279 C C . PHE A 1 293 ? 9.334 -4.005 14.151 1.00 95.31 293 PHE A C 1
ATOM 2281 O O . PHE A 1 293 ? 10.321 -4.724 14.302 1.00 95.31 293 PHE A O 1
ATOM 2288 N N . ALA A 1 294 ? 8.178 -4.441 13.650 1.00 93.12 294 ALA A N 1
ATOM 2289 C CA . ALA A 1 294 ? 7.971 -5.817 13.221 1.00 93.12 294 ALA A CA 1
ATOM 2290 C C . ALA A 1 294 ? 8.814 -6.174 11.988 1.00 93.12 294 ALA A C 1
ATOM 2292 O O . ALA A 1 294 ? 9.372 -7.267 11.925 1.00 93.12 294 ALA A O 1
ATOM 2293 N N . GLU A 1 295 ? 8.931 -5.256 11.025 1.00 95.12 295 GLU A N 1
ATOM 2294 C CA . GLU A 1 295 ? 9.473 -5.587 9.702 1.00 95.12 295 GLU A CA 1
ATOM 2295 C C . GLU A 1 295 ? 10.848 -4.978 9.410 1.00 95.12 295 GLU A C 1
ATOM 2297 O O . GLU A 1 295 ? 11.566 -5.459 8.527 1.00 95.12 295 GLU A O 1
ATOM 2302 N N . HIS A 1 296 ? 11.217 -3.880 10.076 1.00 96.75 296 HIS A N 1
ATOM 2303 C CA . HIS A 1 296 ? 12.302 -3.021 9.593 1.00 96.75 296 HIS A CA 1
ATOM 2304 C C . HIS A 1 296 ? 13.338 -2.621 10.639 1.00 96.75 296 HIS A C 1
ATOM 2306 O O . HIS A 1 296 ? 14.426 -2.233 10.234 1.00 96.75 296 HIS A O 1
ATOM 2312 N N . ALA A 1 297 ? 13.082 -2.758 11.943 1.00 94.44 297 ALA A N 1
ATOM 2313 C CA . ALA A 1 297 ? 13.992 -2.278 12.997 1.00 94.44 297 ALA A CA 1
ATOM 2314 C C . ALA A 1 297 ? 15.445 -2.786 12.907 1.00 94.44 297 ALA A C 1
ATOM 2316 O O . ALA A 1 297 ? 16.347 -2.124 13.410 1.00 94.44 297 ALA A O 1
ATOM 2317 N N . GLY A 1 298 ? 15.674 -3.947 12.287 1.00 94.12 298 GLY A N 1
ATOM 2318 C CA . GLY A 1 298 ? 17.006 -4.531 12.101 1.00 94.12 298 GLY A CA 1
ATOM 2319 C C . GLY A 1 298 ? 17.699 -4.184 10.779 1.00 94.12 298 GLY A C 1
ATOM 2320 O O . GLY A 1 298 ? 18.770 -4.731 10.519 1.00 94.12 298 GLY A O 1
ATOM 2321 N N . ARG A 1 299 ? 17.107 -3.346 9.913 1.00 94.88 299 ARG A N 1
ATOM 2322 C CA . ARG A 1 299 ? 17.717 -3.017 8.614 1.00 94.88 299 ARG A CA 1
ATOM 2323 C C . ARG A 1 299 ? 18.965 -2.133 8.794 1.00 94.88 299 ARG A C 1
ATOM 2325 O O . ARG A 1 299 ? 18.979 -1.256 9.660 1.00 94.88 299 ARG A O 1
ATOM 2332 N N . PRO A 1 300 ? 20.024 -2.339 7.994 1.00 94.81 300 PRO A N 1
ATOM 2333 C CA . PRO A 1 300 ? 21.207 -1.483 8.034 1.00 94.81 300 PRO A CA 1
ATOM 2334 C C . PRO A 1 300 ? 20.890 -0.079 7.486 1.00 94.81 300 PRO A C 1
ATOM 2336 O O . PRO A 1 300 ? 19.914 0.119 6.766 1.00 94.81 300 PRO A O 1
ATOM 2339 N N . GLY A 1 301 ? 21.710 0.920 7.822 1.00 95.00 301 GLY A N 1
ATOM 2340 C CA . GLY A 1 301 ? 21.577 2.275 7.268 1.00 95.00 301 GLY A CA 1
ATOM 2341 C C . GLY A 1 301 ? 20.510 3.162 7.926 1.00 95.00 301 GLY A C 1
ATOM 2342 O O . GLY A 1 301 ? 20.425 4.352 7.611 1.00 95.00 301 GLY A O 1
ATOM 2343 N N . LEU A 1 302 ? 19.672 2.616 8.819 1.00 97.12 302 LEU A N 1
ATOM 2344 C CA . LEU A 1 302 ? 18.588 3.370 9.464 1.00 97.12 302 LEU A CA 1
ATOM 2345 C C . LEU A 1 302 ? 19.120 4.514 10.331 1.00 97.12 302 LEU A C 1
ATOM 2347 O O . LEU A 1 302 ? 18.594 5.625 10.272 1.00 97.12 302 LEU A O 1
ATOM 2351 N N . ALA A 1 303 ? 20.169 4.249 11.112 1.00 96.19 303 ALA A N 1
ATOM 2352 C CA . ALA A 1 303 ? 20.786 5.235 11.991 1.00 96.19 303 ALA A CA 1
ATOM 2353 C C . ALA A 1 303 ? 21.375 6.401 11.184 1.00 96.19 303 ALA A C 1
ATOM 2355 O O . ALA A 1 303 ? 21.150 7.561 11.520 1.00 96.19 303 ALA A O 1
ATOM 2356 N N . GLU A 1 304 ? 22.066 6.101 10.083 1.00 96.38 304 GLU A N 1
ATOM 2357 C CA . GLU A 1 304 ? 22.690 7.080 9.193 1.00 96.38 304 GLU A CA 1
ATOM 2358 C C . GLU A 1 304 ? 21.655 7.969 8.496 1.00 96.38 304 GLU A C 1
ATOM 2360 O O . GLU A 1 304 ? 21.858 9.176 8.363 1.00 96.38 304 GLU A O 1
ATOM 2365 N N . VAL A 1 305 ? 20.525 7.395 8.070 1.00 96.69 305 VAL A N 1
ATOM 2366 C CA . VAL A 1 305 ? 19.424 8.152 7.455 1.00 96.69 305 VAL A CA 1
ATOM 2367 C C . VAL A 1 305 ? 18.678 9.011 8.478 1.00 96.69 305 VAL A C 1
ATOM 2369 O O . VAL A 1 305 ? 18.226 10.107 8.140 1.00 96.69 305 VAL A O 1
ATOM 2372 N N . ALA A 1 306 ? 18.534 8.528 9.713 1.00 97.25 306 ALA A N 1
ATOM 2373 C CA . ALA A 1 306 ? 17.843 9.239 10.783 1.00 97.25 306 ALA A CA 1
ATOM 2374 C C . ALA A 1 306 ? 18.706 10.317 11.463 1.00 97.25 306 ALA A C 1
ATOM 2376 O O . ALA A 1 306 ? 18.150 11.250 12.044 1.00 97.25 306 ALA A O 1
ATOM 2377 N N . ASP A 1 307 ? 20.037 10.219 11.380 1.00 97.31 307 ASP A N 1
ATOM 2378 C CA . ASP A 1 307 ? 20.990 11.110 12.056 1.00 97.31 307 ASP A CA 1
ATOM 2379 C C . ASP A 1 307 ? 20.720 12.616 11.852 1.00 97.31 307 ASP A C 1
ATOM 2381 O O . ASP A 1 307 ? 20.719 13.347 12.846 1.00 97.31 307 ASP A O 1
ATOM 2385 N N . PRO A 1 308 ? 20.366 13.109 10.642 1.00 97.88 308 PRO A N 1
ATOM 2386 C CA . PRO A 1 308 ? 20.048 14.524 10.443 1.00 97.88 308 PRO A CA 1
ATOM 2387 C C . PRO A 1 308 ? 18.855 15.032 11.266 1.00 97.88 308 PRO A C 1
ATOM 2389 O O . PRO A 1 308 ? 18.734 16.236 11.478 1.00 97.88 308 PRO A O 1
ATOM 2392 N N . LEU A 1 309 ? 17.970 14.136 11.718 1.00 97.00 309 LEU A N 1
ATOM 2393 C CA . LEU A 1 309 ? 16.812 14.444 12.563 1.00 97.00 309 LEU A CA 1
ATOM 2394 C C . LEU A 1 309 ? 16.991 13.963 14.009 1.00 97.00 309 LEU A C 1
ATOM 2396 O O . LEU A 1 309 ? 16.036 14.012 14.779 1.00 97.00 309 LEU A O 1
ATOM 2400 N N . ARG A 1 310 ? 18.187 13.512 14.410 1.00 97.31 310 ARG A N 1
ATOM 2401 C CA . ARG A 1 310 ? 18.451 12.919 15.734 1.00 97.31 310 ARG A CA 1
ATOM 2402 C C . ARG A 1 310 ? 17.881 13.749 16.887 1.00 97.31 310 ARG A C 1
ATOM 2404 O O . ARG A 1 310 ? 17.166 13.218 17.732 1.00 97.31 310 ARG A O 1
ATOM 2411 N N . ALA A 1 311 ? 18.173 15.050 16.914 1.00 96.69 311 ALA A N 1
ATOM 2412 C CA . ALA A 1 311 ? 17.715 15.942 17.980 1.00 96.69 311 ALA A CA 1
ATOM 2413 C C . ALA A 1 311 ? 16.184 16.098 18.008 1.00 96.69 311 ALA A C 1
ATOM 2415 O O . ALA A 1 311 ? 15.595 16.150 19.087 1.00 96.69 311 ALA A O 1
ATOM 2416 N N . ASP A 1 312 ? 15.541 16.142 16.839 1.00 97.19 312 ASP A N 1
ATOM 2417 C CA . ASP A 1 312 ? 14.085 16.246 16.725 1.00 97.19 312 ASP A CA 1
ATOM 2418 C C . ASP A 1 312 ? 13.404 14.937 17.133 1.00 97.19 312 ASP A C 1
ATOM 2420 O O . ASP A 1 312 ? 12.447 14.970 17.897 1.00 97.19 312 ASP A O 1
ATOM 2424 N N . ILE A 1 313 ? 13.951 13.789 16.716 1.00 97.25 313 ILE A N 1
ATOM 2425 C CA . ILE A 1 313 ? 13.471 12.457 17.107 1.00 97.25 313 ILE A CA 1
ATOM 2426 C C . ILE A 1 313 ? 13.508 12.307 18.634 1.00 97.25 313 ILE A C 1
ATOM 2428 O O . ILE A 1 313 ? 12.492 11.963 19.237 1.00 97.25 313 ILE A O 1
ATOM 2432 N N . ILE A 1 314 ? 14.642 12.627 19.273 1.00 96.56 314 ILE A N 1
ATOM 2433 C CA . ILE A 1 314 ? 14.790 12.541 20.736 1.00 96.56 314 ILE A CA 1
ATOM 2434 C C . ILE A 1 314 ? 13.815 13.488 21.445 1.00 96.56 314 ILE A C 1
ATOM 2436 O O . ILE A 1 314 ? 13.141 13.076 22.391 1.00 96.56 314 ILE A O 1
ATOM 2440 N N . ARG A 1 315 ? 13.707 14.743 20.985 1.00 96.75 315 ARG A N 1
ATOM 2441 C CA . ARG A 1 315 ? 12.796 15.735 21.575 1.00 96.75 315 ARG A CA 1
ATOM 2442 C C . ARG A 1 315 ? 11.339 15.285 21.475 1.00 96.75 315 ARG A C 1
ATOM 2444 O O . ARG A 1 315 ? 10.666 15.203 22.499 1.00 96.75 315 ARG A O 1
ATOM 2451 N N . THR A 1 316 ? 10.876 14.938 20.275 1.00 96.25 316 THR A N 1
ATOM 2452 C CA . THR A 1 316 ? 9.503 14.478 20.035 1.00 96.25 316 THR A CA 1
ATOM 2453 C C . THR A 1 316 ? 9.187 13.217 20.832 1.00 96.25 316 THR A C 1
ATOM 2455 O O . THR A 1 316 ? 8.082 13.091 21.352 1.00 96.25 316 THR A O 1
ATOM 2458 N N . ALA A 1 317 ? 10.145 12.298 20.985 1.00 95.94 317 ALA A N 1
ATOM 2459 C CA . ALA A 1 317 ? 9.938 11.106 21.794 1.00 95.94 317 ALA A CA 1
ATOM 2460 C C . ALA A 1 317 ? 9.677 11.436 23.270 1.00 95.94 317 ALA A C 1
ATOM 2462 O O . ALA A 1 317 ? 8.703 10.939 23.835 1.00 95.94 317 ALA A O 1
ATOM 2463 N N . ILE A 1 318 ? 10.484 12.322 23.863 1.00 95.56 318 ILE A N 1
ATOM 2464 C CA . ILE A 1 318 ? 10.311 12.775 25.252 1.00 95.56 318 ILE A CA 1
ATOM 2465 C C . ILE A 1 318 ? 8.987 13.534 25.420 1.00 95.56 318 ILE A C 1
ATOM 2467 O O . ILE A 1 318 ? 8.234 13.257 26.351 1.00 95.56 318 ILE A O 1
ATOM 2471 N N . GLU A 1 319 ? 8.683 14.467 24.515 1.00 96.00 319 GLU A N 1
ATOM 2472 C CA . GLU A 1 319 ? 7.469 15.296 24.573 1.00 96.00 319 GLU A CA 1
ATOM 2473 C C . GLU A 1 319 ? 6.184 14.489 24.354 1.00 96.00 319 GLU A C 1
ATOM 2475 O O . GLU A 1 319 ? 5.131 14.862 24.867 1.00 96.00 319 GLU A O 1
ATOM 2480 N N . SER A 1 320 ? 6.258 13.373 23.620 1.00 96.06 320 SER A N 1
ATOM 2481 C CA . SER A 1 320 ? 5.086 12.545 23.326 1.00 96.06 320 SER A CA 1
ATOM 2482 C C . SER A 1 320 ? 4.500 11.840 24.548 1.00 96.06 320 SER A C 1
ATOM 2484 O O . SER A 1 320 ? 3.325 11.483 24.512 1.00 96.06 320 SER A O 1
ATOM 2486 N N . GLY A 1 321 ? 5.308 11.595 25.588 1.00 95.56 321 GLY A N 1
ATOM 2487 C CA . GLY A 1 321 ? 4.895 10.814 26.756 1.00 95.56 321 GLY A CA 1
ATOM 2488 C C . GLY A 1 321 ? 4.442 9.386 26.426 1.00 95.56 321 GLY A C 1
ATOM 2489 O O . GLY A 1 321 ? 3.633 8.839 27.165 1.00 95.56 321 GLY A O 1
ATOM 2490 N N . ARG A 1 322 ? 4.919 8.800 25.317 1.00 96.00 322 ARG A N 1
ATOM 2491 C CA . ARG A 1 322 ? 4.559 7.447 24.856 1.00 96.00 322 ARG A CA 1
ATOM 2492 C C . ARG A 1 322 ? 5.780 6.542 24.732 1.00 96.00 322 ARG A C 1
ATOM 2494 O O . ARG A 1 322 ? 6.874 7.007 24.399 1.00 96.00 322 ARG A O 1
ATOM 2501 N N . SER A 1 323 ? 5.589 5.241 24.938 1.00 96.69 323 SER A N 1
ATOM 2502 C CA . SER A 1 323 ? 6.685 4.259 24.894 1.00 96.69 323 SER A CA 1
ATOM 2503 C C . SER A 1 323 ? 7.259 4.063 23.481 1.00 96.69 323 SER A C 1
ATOM 2505 O O . SER A 1 323 ? 8.477 4.011 23.296 1.00 96.69 323 SER A O 1
ATOM 2507 N N . GLY A 1 324 ? 6.400 4.026 22.455 1.00 96.19 324 GLY A N 1
ATOM 2508 C CA . GLY A 1 324 ? 6.787 3.756 21.065 1.00 96.19 324 GLY A CA 1
ATOM 2509 C C . GLY A 1 324 ? 7.857 4.713 20.511 1.00 96.19 324 GLY A C 1
ATOM 2510 O O . GLY A 1 324 ? 8.890 4.246 20.021 1.00 96.19 324 GLY A O 1
ATOM 2511 N N . PRO A 1 325 ? 7.662 6.044 20.582 1.00 97.25 325 PRO A N 1
ATOM 2512 C CA . PRO A 1 325 ? 8.669 7.015 20.154 1.00 97.25 325 PRO A CA 1
ATOM 2513 C C . PRO A 1 325 ? 10.002 6.916 20.913 1.00 97.25 325 PRO A C 1
ATOM 2515 O O . PRO A 1 325 ? 11.061 7.069 20.306 1.00 97.25 325 PRO A O 1
ATOM 2518 N N . LEU A 1 326 ? 9.986 6.615 22.217 1.00 97.06 326 LEU A N 1
ATOM 2519 C CA . LEU A 1 326 ? 11.218 6.411 22.996 1.00 97.06 326 LEU A CA 1
ATOM 2520 C C . LEU A 1 326 ? 11.965 5.155 22.537 1.00 97.06 326 LEU A C 1
ATOM 2522 O O . LEU A 1 326 ? 13.183 5.194 22.333 1.00 97.06 326 LEU A O 1
ATOM 2526 N N . ARG A 1 327 ? 11.228 4.071 22.275 1.00 96.62 327 ARG A N 1
ATOM 2527 C CA . ARG A 1 327 ? 11.784 2.846 21.693 1.00 96.62 327 ARG A CA 1
ATOM 2528 C C . ARG A 1 327 ? 12.430 3.107 20.336 1.00 96.62 327 ARG A C 1
ATOM 2530 O O . ARG A 1 327 ? 13.498 2.565 20.055 1.00 96.62 327 ARG A O 1
ATOM 2537 N N . LEU A 1 328 ? 11.818 3.956 19.506 1.00 96.81 328 LEU A N 1
ATOM 2538 C CA . LEU A 1 328 ? 12.363 4.331 18.199 1.00 96.81 328 LEU A CA 1
ATOM 2539 C C . LEU A 1 328 ? 13.740 4.991 18.349 1.00 96.81 328 LEU A C 1
ATOM 2541 O O . LEU A 1 328 ? 14.673 4.591 17.654 1.00 96.81 328 LEU A O 1
ATOM 2545 N N . CYS A 1 329 ? 13.898 5.931 19.289 1.00 96.31 329 CYS A N 1
ATOM 2546 C CA . CYS A 1 329 ? 15.200 6.536 19.596 1.00 96.31 329 CYS A CA 1
ATOM 2547 C C . CYS A 1 329 ? 16.249 5.478 19.946 1.00 96.31 329 CYS A C 1
ATOM 2549 O O . CYS A 1 329 ? 17.382 5.553 19.479 1.00 96.31 329 CYS A O 1
ATOM 2551 N N . ARG A 1 330 ? 15.869 4.483 20.754 1.00 95.69 330 ARG A N 1
ATOM 2552 C CA . ARG A 1 330 ? 16.768 3.420 21.218 1.00 95.69 330 ARG A CA 1
ATOM 2553 C C . ARG A 1 330 ? 17.180 2.455 20.113 1.00 95.69 330 ARG A C 1
ATOM 2555 O O . ARG A 1 330 ? 18.319 2.001 20.109 1.00 95.69 330 ARG A O 1
ATOM 2562 N N . VAL A 1 331 ? 16.282 2.179 19.170 1.00 95.69 331 VAL A N 1
ATOM 2563 C CA . VAL A 1 331 ? 16.575 1.367 17.980 1.00 95.69 331 VAL A CA 1
ATOM 2564 C C . VAL A 1 331 ? 17.484 2.119 17.008 1.00 95.69 331 VAL A C 1
ATOM 2566 O O . VAL A 1 331 ? 18.448 1.544 16.514 1.00 95.69 331 VAL A O 1
ATOM 2569 N N . LEU A 1 332 ? 17.210 3.400 16.747 1.00 96.56 332 LEU A N 1
ATOM 2570 C CA . LEU A 1 332 ? 17.987 4.189 15.785 1.00 96.56 332 LEU A CA 1
ATOM 2571 C C . LEU A 1 332 ? 19.343 4.642 16.340 1.00 96.56 332 LEU A C 1
ATOM 2573 O O . LEU A 1 332 ? 20.298 4.787 15.581 1.00 96.56 332 LEU A O 1
ATOM 2577 N N . PHE A 1 333 ? 19.440 4.873 17.651 1.00 96.75 333 PHE A N 1
ATOM 2578 C CA . PHE A 1 333 ? 20.604 5.488 18.292 1.00 96.75 333 PHE A CA 1
ATOM 2579 C C . PHE A 1 333 ? 21.007 4.776 19.601 1.00 96.75 333 PHE A C 1
ATOM 2581 O O . PHE A 1 333 ? 21.080 5.418 20.653 1.00 96.75 333 PHE A O 1
ATOM 2588 N N . PRO A 1 334 ? 21.294 3.460 19.575 1.00 95.06 334 PRO A N 1
ATOM 2589 C CA . PRO A 1 334 ? 21.541 2.671 20.789 1.00 95.06 334 PRO A CA 1
ATOM 2590 C C . PRO A 1 334 ? 22.748 3.157 21.609 1.00 95.06 334 PRO A C 1
ATOM 2592 O O . PRO A 1 334 ? 22.749 3.053 22.837 1.00 95.06 334 PRO A O 1
ATOM 2595 N N . ASP A 1 335 ? 23.758 3.724 20.947 1.00 94.62 335 ASP A N 1
ATOM 2596 C CA . ASP A 1 335 ? 24.997 4.182 21.586 1.00 94.62 335 ASP A CA 1
ATOM 2597 C C . ASP A 1 335 ? 24.941 5.630 22.098 1.00 94.62 335 ASP A C 1
ATOM 2599 O O . ASP A 1 335 ? 25.886 6.090 22.749 1.00 94.62 335 ASP A O 1
ATOM 2603 N N . ASP A 1 336 ? 23.849 6.354 21.835 1.00 94.19 336 ASP A N 1
ATOM 2604 C CA . ASP A 1 336 ? 23.725 7.765 22.194 1.00 94.19 336 ASP A CA 1
ATOM 2605 C C . ASP A 1 336 ? 23.585 7.939 23.723 1.00 94.19 336 ASP A C 1
ATOM 2607 O O . ASP A 1 336 ? 22.662 7.388 24.338 1.00 94.19 336 ASP A O 1
ATOM 2611 N N . PRO A 1 337 ? 24.469 8.714 24.385 1.00 94.31 337 PRO A N 1
ATOM 2612 C CA . PRO A 1 337 ? 24.397 8.948 25.826 1.00 94.31 337 PRO A CA 1
ATOM 2613 C C . PRO A 1 337 ? 23.067 9.549 26.296 1.00 94.31 337 PRO A C 1
ATOM 2615 O O . PRO A 1 337 ? 22.659 9.271 27.425 1.00 94.31 337 PRO A O 1
ATOM 2618 N N . ALA A 1 338 ? 22.393 10.342 25.453 1.00 93.44 338 ALA A N 1
ATOM 2619 C CA . ALA A 1 338 ? 21.090 10.923 25.769 1.00 93.44 338 ALA A CA 1
ATOM 2620 C C . ALA A 1 338 ? 19.959 9.883 25.758 1.00 93.44 338 ALA A C 1
ATOM 2622 O O . ALA A 1 338 ? 18.944 10.078 26.423 1.00 93.44 338 ALA A O 1
ATOM 2623 N N . VAL A 1 339 ? 20.143 8.768 25.045 1.00 92.06 339 VAL A N 1
ATOM 2624 C CA . VAL A 1 339 ? 19.146 7.701 24.890 1.00 92.06 339 VAL A CA 1
ATOM 2625 C C . VAL A 1 339 ? 19.242 6.651 25.998 1.00 92.06 339 VAL A C 1
ATOM 2627 O O . VAL A 1 339 ? 18.225 6.094 26.404 1.00 92.06 339 VAL A O 1
ATOM 2630 N N . ARG A 1 340 ? 20.429 6.427 26.576 1.00 90.38 340 ARG A N 1
ATOM 2631 C CA . ARG A 1 340 ? 20.628 5.478 27.693 1.00 90.38 340 ARG A CA 1
ATOM 2632 C C . ARG A 1 340 ? 19.644 5.640 28.866 1.00 90.38 340 ARG A C 1
ATOM 2634 O O . ARG A 1 340 ? 19.095 4.623 29.287 1.00 90.38 340 ARG A O 1
ATOM 2641 N N . PRO A 1 341 ? 19.387 6.849 29.409 1.00 94.25 341 PRO A N 1
ATOM 2642 C CA . PRO A 1 341 ? 18.429 7.005 30.505 1.00 94.25 341 PRO A CA 1
ATOM 2643 C C . PRO A 1 341 ? 16.968 6.814 30.068 1.00 94.25 341 PRO A C 1
ATOM 2645 O O . PRO A 1 341 ? 16.109 6.620 30.925 1.00 94.25 341 PRO A O 1
ATOM 2648 N N . LEU A 1 342 ? 16.671 6.846 28.762 1.00 94.25 342 LEU A N 1
ATOM 2649 C CA . LEU A 1 342 ? 15.302 6.742 28.258 1.00 94.25 342 LEU A CA 1
ATOM 2650 C C . LEU A 1 342 ? 14.719 5.337 28.408 1.00 94.25 342 LEU A C 1
ATOM 2652 O O . LEU A 1 342 ? 13.505 5.231 28.490 1.00 94.25 342 LEU A O 1
ATOM 2656 N N . LEU A 1 343 ? 15.536 4.280 28.516 1.00 94.69 343 LEU A N 1
ATOM 2657 C CA . LEU A 1 343 ? 15.032 2.908 28.668 1.00 94.69 343 LEU A CA 1
ATOM 2658 C C . LEU A 1 343 ? 14.126 2.751 29.900 1.00 94.69 343 LEU A C 1
ATOM 2660 O O . LEU A 1 343 ? 13.074 2.130 29.809 1.00 94.69 343 LEU A O 1
ATOM 2664 N N . ALA A 1 344 ? 14.507 3.331 31.041 1.00 94.88 344 ALA A N 1
ATOM 2665 C CA . ALA A 1 344 ? 13.703 3.237 32.259 1.00 94.88 344 ALA A CA 1
ATOM 2666 C C . ALA A 1 344 ? 12.360 3.979 32.119 1.00 94.88 344 ALA A C 1
ATOM 2668 O O . ALA A 1 344 ? 11.340 3.518 32.624 1.00 94.88 344 ALA A O 1
ATOM 2669 N N . ILE A 1 345 ? 12.358 5.110 31.404 1.00 96.31 345 ILE A N 1
ATOM 2670 C CA . ILE A 1 345 ? 11.150 5.900 31.124 1.00 96.31 345 ILE A CA 1
ATOM 2671 C C . ILE A 1 345 ? 10.253 5.151 30.129 1.00 96.31 345 ILE A C 1
ATOM 2673 O O . ILE A 1 345 ? 9.054 5.027 30.354 1.00 96.31 345 ILE A O 1
ATOM 2677 N N . GLU A 1 346 ? 10.846 4.610 29.062 1.00 96.50 346 GLU A N 1
ATOM 2678 C CA . GLU A 1 346 ? 10.189 3.781 28.049 1.00 96.50 346 GLU A CA 1
ATOM 2679 C C . GLU A 1 346 ? 9.486 2.582 28.697 1.00 96.50 346 GLU A C 1
ATOM 2681 O O . GLU A 1 346 ? 8.305 2.369 28.449 1.00 96.50 346 GLU A O 1
ATOM 2686 N N . GLN A 1 347 ? 10.183 1.842 29.568 1.00 96.56 347 GLN A N 1
ATOM 2687 C CA . GLN A 1 347 ? 9.636 0.687 30.286 1.00 96.56 347 GLN A CA 1
ATOM 2688 C C . GLN A 1 347 ? 8.474 1.062 31.214 1.00 96.56 347 GLN A C 1
ATOM 2690 O O . GLN A 1 347 ? 7.472 0.349 31.246 1.00 96.56 347 GLN A O 1
ATOM 2695 N N . ALA A 1 348 ? 8.583 2.178 31.944 1.00 96.00 348 ALA A N 1
ATOM 2696 C CA . ALA A 1 348 ? 7.517 2.653 32.824 1.00 96.00 348 ALA A CA 1
ATOM 2697 C C . ALA A 1 348 ? 6.253 3.034 32.034 1.00 96.00 348 ALA A C 1
ATOM 2699 O O . ALA A 1 348 ? 5.161 2.585 32.374 1.00 96.00 348 ALA A O 1
ATOM 2700 N N . LEU A 1 349 ? 6.409 3.787 30.941 1.00 96.38 349 LEU A N 1
ATOM 2701 C CA . LEU A 1 349 ? 5.294 4.157 30.064 1.00 96.38 349 LEU A CA 1
ATOM 2702 C C . LEU A 1 349 ? 4.691 2.937 29.367 1.00 96.38 349 LEU A C 1
ATOM 2704 O O . LEU A 1 349 ? 3.474 2.796 29.331 1.00 96.38 349 LEU A O 1
ATOM 2708 N N . ALA A 1 350 ? 5.525 2.021 28.866 1.00 96.19 350 ALA A N 1
ATOM 2709 C CA . ALA A 1 350 ? 5.051 0.789 28.248 1.00 96.19 350 ALA A CA 1
ATOM 2710 C C . ALA A 1 350 ? 4.221 -0.036 29.239 1.00 96.19 350 ALA A C 1
ATOM 2712 O O . ALA A 1 350 ? 3.178 -0.559 28.861 1.00 96.19 350 ALA A O 1
ATOM 2713 N N . TRP A 1 351 ? 4.646 -0.111 30.506 1.00 95.81 351 TRP A N 1
ATOM 2714 C CA . TRP A 1 351 ? 3.888 -0.776 31.565 1.00 95.81 351 TRP A CA 1
ATOM 2715 C C . TRP A 1 351 ? 2.516 -0.124 31.789 1.00 95.81 351 TRP A C 1
ATOM 2717 O O . TRP A 1 351 ? 1.507 -0.826 31.871 1.00 95.81 351 TRP A O 1
ATOM 2727 N N . GLU A 1 352 ? 2.462 1.207 31.885 1.00 94.38 352 GLU A N 1
ATOM 2728 C CA . GLU A 1 352 ? 1.207 1.955 32.037 1.00 94.38 352 GLU A CA 1
ATOM 2729 C C . GLU A 1 352 ? 0.268 1.738 30.843 1.00 94.38 352 GLU A C 1
ATOM 2731 O O . GLU A 1 352 ? -0.916 1.459 31.034 1.00 94.38 352 GLU A O 1
ATOM 2736 N N . GLU A 1 353 ? 0.797 1.794 29.620 1.00 93.94 353 GLU A N 1
ATOM 2737 C CA . GLU A 1 353 ? 0.041 1.601 28.379 1.00 93.94 353 GLU A CA 1
ATOM 2738 C C . GLU A 1 353 ? -0.560 0.193 28.275 1.00 93.94 353 GLU A C 1
ATOM 2740 O O . GLU A 1 353 ? -1.739 0.055 27.931 1.00 93.94 353 GLU A O 1
ATOM 2745 N N . VAL A 1 354 ? 0.212 -0.861 28.576 1.00 93.75 354 VAL A N 1
ATOM 2746 C CA . VAL A 1 354 ? -0.319 -2.237 28.546 1.00 93.75 354 VAL A CA 1
ATOM 2747 C C . VAL A 1 354 ? -1.282 -2.504 29.699 1.00 93.75 354 VAL A C 1
ATOM 2749 O O . VAL A 1 354 ? -2.299 -3.156 29.480 1.00 93.75 354 VAL A O 1
ATOM 2752 N N . SER A 1 355 ? -1.037 -1.924 30.880 1.00 91.19 355 SER A N 1
ATOM 2753 C CA . SER A 1 355 ? -1.956 -2.015 32.024 1.00 91.19 355 SER A CA 1
ATOM 2754 C C . SER A 1 355 ? -3.292 -1.332 31.745 1.00 91.19 355 SER A C 1
ATOM 2756 O O . SER A 1 355 ? -4.335 -1.828 32.155 1.00 91.19 355 SER A O 1
ATOM 2758 N N . ALA A 1 356 ? -3.274 -0.190 31.055 1.00 89.06 356 ALA A N 1
ATOM 2759 C CA . ALA A 1 356 ? -4.485 0.537 30.691 1.00 89.06 356 ALA A CA 1
ATOM 2760 C C . ALA A 1 356 ? -5.280 -0.165 29.581 1.00 89.06 356 ALA A C 1
ATOM 2762 O O . ALA A 1 356 ? -6.505 -0.070 29.553 1.00 89.06 356 ALA A O 1
ATOM 2763 N N . ALA A 1 357 ? -4.591 -0.837 28.655 1.00 89.81 357 ALA A N 1
ATOM 2764 C CA . ALA A 1 357 ? -5.229 -1.557 27.558 1.00 89.81 357 ALA A CA 1
ATOM 2765 C C . ALA A 1 357 ? -5.788 -2.925 27.974 1.00 89.81 357 ALA A C 1
ATOM 2767 O O . ALA A 1 357 ? -6.769 -3.364 27.384 1.00 89.81 357 ALA A O 1
ATOM 2768 N N . ASP A 1 358 ? -5.151 -3.568 28.956 1.00 89.75 358 ASP A N 1
ATOM 2769 C CA . ASP A 1 358 ? -5.525 -4.863 29.530 1.00 89.75 358 ASP A CA 1
ATOM 2770 C C . ASP A 1 358 ? -5.822 -5.949 28.481 1.00 89.75 358 ASP A C 1
ATOM 2772 O O . ASP A 1 358 ? -6.851 -6.620 28.496 1.00 89.75 358 ASP A O 1
ATOM 2776 N N . ASP A 1 359 ? -4.905 -6.089 27.522 1.00 90.94 359 ASP A N 1
ATOM 2777 C CA . ASP A 1 359 ? -5.040 -6.972 26.364 1.00 90.94 359 ASP A CA 1
ATOM 2778 C C . ASP A 1 359 ? -3.937 -8.039 26.345 1.00 90.94 359 ASP A C 1
ATOM 2780 O O . ASP A 1 359 ? -2.758 -7.746 26.571 1.00 90.94 359 ASP A O 1
ATOM 2784 N N . ALA A 1 360 ? -4.312 -9.288 26.052 1.00 92.00 360 ALA A N 1
ATOM 2785 C CA . ALA A 1 360 ? -3.400 -10.431 26.093 1.00 92.00 360 ALA A CA 1
ATOM 2786 C C . ALA A 1 360 ? -2.206 -10.273 25.134 1.00 92.00 360 ALA A C 1
ATOM 2788 O O . ALA A 1 360 ? -1.069 -10.590 25.501 1.00 92.00 360 ALA A O 1
ATOM 2789 N N . ASP A 1 361 ? -2.451 -9.769 23.921 1.00 93.50 361 ASP A N 1
ATOM 2790 C CA . ASP A 1 361 ? -1.425 -9.621 22.889 1.00 93.50 361 ASP A CA 1
ATOM 2791 C C . ASP A 1 361 ? -0.461 -8.474 23.242 1.00 93.50 361 ASP A C 1
ATOM 2793 O O . ASP A 1 361 ? 0.755 -8.611 23.073 1.00 93.50 361 ASP A O 1
ATOM 2797 N N . ARG A 1 362 ? -0.966 -7.380 23.830 1.00 93.75 362 ARG A N 1
ATOM 2798 C CA . ARG A 1 362 ? -0.133 -6.275 24.346 1.00 93.75 362 ARG A CA 1
ATOM 2799 C C . ARG A 1 362 ? 0.734 -6.679 25.532 1.00 93.75 362 ARG A C 1
ATOM 2801 O O . ARG A 1 362 ? 1.921 -6.348 25.544 1.00 93.75 362 ARG A O 1
ATOM 2808 N N . TRP A 1 363 ? 0.187 -7.418 26.496 1.00 95.25 363 TRP A N 1
ATOM 2809 C CA . TRP A 1 363 ? 0.974 -7.945 27.613 1.00 95.25 363 TRP A CA 1
ATOM 2810 C C . TRP A 1 363 ? 2.080 -8.886 27.121 1.00 95.25 363 TRP A C 1
ATOM 2812 O O . TRP A 1 363 ? 3.231 -8.755 27.537 1.00 95.25 363 TRP A O 1
ATOM 2822 N N . ARG A 1 364 ? 1.779 -9.775 26.163 1.00 95.56 364 ARG A N 1
ATOM 2823 C CA . ARG A 1 364 ? 2.791 -10.644 25.537 1.00 95.56 364 ARG A CA 1
ATOM 2824 C C . ARG A 1 364 ? 3.863 -9.833 24.805 1.00 95.56 364 ARG A C 1
ATOM 2826 O O . ARG A 1 364 ? 5.049 -10.129 24.941 1.00 95.56 364 ARG A O 1
ATOM 2833 N N . ALA A 1 365 ? 3.468 -8.803 24.057 1.00 93.75 365 ALA A N 1
ATOM 2834 C CA . ALA A 1 365 ? 4.409 -7.914 23.384 1.00 93.75 365 ALA A CA 1
ATOM 2835 C C . ALA A 1 365 ? 5.341 -7.218 24.387 1.00 93.75 365 ALA A C 1
ATOM 2837 O O . ALA A 1 365 ? 6.545 -7.178 24.149 1.00 93.75 365 ALA A O 1
ATOM 2838 N N . PHE A 1 366 ? 4.827 -6.744 25.528 1.00 96.31 366 PHE A N 1
ATOM 2839 C CA . PHE A 1 366 ? 5.652 -6.160 26.590 1.00 96.31 366 PHE A CA 1
ATOM 2840 C C . PHE A 1 366 ? 6.752 -7.123 27.055 1.00 96.31 366 PHE A C 1
ATOM 2842 O O . PHE A 1 366 ? 7.916 -6.731 27.097 1.00 96.31 366 PHE A O 1
ATOM 2849 N N . VAL A 1 367 ? 6.413 -8.389 27.328 1.00 97.06 367 VAL A N 1
ATOM 2850 C CA . VAL A 1 367 ? 7.391 -9.410 27.752 1.00 97.06 367 VAL A CA 1
ATOM 2851 C C . VAL A 1 367 ? 8.447 -9.669 26.677 1.00 97.06 367 VAL A C 1
ATOM 2853 O O . VAL A 1 367 ? 9.633 -9.748 26.983 1.00 97.06 367 VAL A O 1
ATOM 2856 N N . LEU A 1 368 ? 8.043 -9.741 25.405 1.00 94.94 368 LEU A N 1
ATOM 2857 C CA . LEU A 1 368 ? 8.977 -9.938 24.290 1.00 94.94 368 LEU A CA 1
ATOM 2858 C C . LEU A 1 368 ? 9.927 -8.749 24.094 1.00 94.94 368 LEU A C 1
ATOM 2860 O O . LEU A 1 368 ? 11.071 -8.933 23.681 1.00 94.94 368 LEU A O 1
ATOM 2864 N N . ILE A 1 369 ? 9.456 -7.530 24.359 1.00 93.81 369 ILE A N 1
ATOM 2865 C CA . ILE A 1 369 ? 10.241 -6.303 24.183 1.00 93.81 369 ILE A CA 1
ATOM 2866 C C . ILE A 1 369 ? 11.156 -6.055 25.391 1.00 93.81 369 ILE A C 1
ATOM 2868 O O . ILE A 1 369 ? 12.286 -5.589 25.213 1.00 93.81 369 ILE A O 1
ATOM 2872 N N . TYR A 1 370 ? 10.692 -6.373 26.603 1.00 96.19 370 TYR A N 1
ATOM 2873 C CA . TYR A 1 370 ? 11.392 -6.121 27.864 1.00 96.19 370 TYR A CA 1
ATOM 2874 C C . TYR A 1 370 ? 11.506 -7.391 28.728 1.00 96.19 370 TYR A C 1
ATOM 2876 O O . TYR A 1 370 ? 11.002 -7.409 29.855 1.00 96.19 370 TYR A O 1
ATOM 2884 N N . PRO A 1 371 ? 12.199 -8.440 28.250 1.00 96.81 371 PRO A N 1
ATOM 2885 C CA . PRO A 1 371 ? 12.311 -9.700 28.988 1.00 96.81 371 PRO A CA 1
ATOM 2886 C C . PRO A 1 371 ? 13.015 -9.537 30.345 1.00 96.81 371 PRO A C 1
ATOM 2888 O O . PRO A 1 371 ? 12.711 -10.259 31.284 1.00 96.81 371 PRO A O 1
ATOM 2891 N N . ASP A 1 372 ? 13.906 -8.547 30.475 1.00 95.88 372 ASP A N 1
ATOM 2892 C CA . ASP A 1 372 ? 14.648 -8.265 31.712 1.00 95.88 372 ASP A CA 1
ATOM 2893 C C . ASP A 1 372 ? 13.923 -7.284 32.658 1.00 95.88 372 ASP A C 1
ATOM 2895 O O . ASP A 1 372 ? 14.495 -6.830 33.654 1.00 95.88 372 ASP A O 1
ATOM 2899 N N . HIS A 1 373 ? 12.684 -6.879 32.349 1.00 96.56 373 HIS A N 1
ATOM 2900 C CA . HIS A 1 373 ? 11.937 -5.972 33.218 1.00 96.56 373 HIS A CA 1
ATOM 2901 C C . HIS A 1 373 ? 11.577 -6.671 34.545 1.00 96.56 373 HIS A C 1
ATOM 2903 O O . HIS A 1 373 ? 11.096 -7.803 34.512 1.00 96.56 373 HIS A O 1
ATOM 2909 N N . PRO A 1 374 ? 11.677 -6.008 35.718 1.00 96.50 374 PRO A N 1
ATOM 2910 C CA . PRO A 1 374 ? 11.369 -6.633 37.014 1.00 96.50 374 PRO A CA 1
ATOM 2911 C C . PRO A 1 374 ? 9.946 -7.197 37.156 1.00 96.50 374 PRO A C 1
ATOM 2913 O O . PRO A 1 374 ? 9.679 -7.965 38.074 1.00 96.50 374 PRO A O 1
ATOM 2916 N N . ARG A 1 375 ? 9.026 -6.785 36.275 1.00 95.94 375 ARG A N 1
ATOM 2917 C CA . ARG A 1 375 ? 7.624 -7.233 36.229 1.00 95.94 375 ARG A CA 1
ATOM 2918 C C . ARG A 1 375 ? 7.292 -8.082 34.991 1.00 95.94 375 ARG A C 1
ATOM 2920 O O . ARG A 1 375 ? 6.119 -8.242 34.672 1.00 95.94 375 ARG A O 1
ATOM 2927 N N . ALA A 1 376 ? 8.290 -8.582 34.258 1.00 95.00 376 ALA A N 1
ATOM 2928 C CA . ALA A 1 376 ? 8.058 -9.395 33.059 1.00 95.00 376 ALA A CA 1
ATOM 2929 C C . ALA A 1 376 ? 7.247 -10.669 33.374 1.00 95.00 376 ALA A C 1
ATOM 2931 O O . ALA A 1 376 ? 6.261 -10.933 32.692 1.00 95.00 376 ALA A O 1
ATOM 2932 N N . ASP A 1 377 ? 7.570 -11.370 34.467 1.00 95.12 377 ASP A N 1
ATOM 2933 C CA . ASP A 1 377 ? 6.826 -12.558 34.923 1.00 95.12 377 ASP A CA 1
ATOM 2934 C C . ASP A 1 377 ? 5.356 -12.236 35.259 1.00 95.12 377 ASP A C 1
ATOM 2936 O O . ASP A 1 377 ? 4.444 -13.016 34.980 1.00 95.12 377 ASP A O 1
ATOM 2940 N N . GLU A 1 378 ? 5.103 -11.060 35.847 1.00 94.00 378 GLU A N 1
ATOM 2941 C CA . GLU A 1 378 ? 3.748 -10.594 36.153 1.00 94.00 378 GLU A CA 1
ATOM 2942 C C . GLU A 1 378 ? 2.952 -10.334 34.869 1.00 94.00 378 GLU A C 1
ATOM 2944 O O . GLU A 1 378 ? 1.806 -10.779 34.758 1.00 94.00 378 GLU A O 1
ATOM 2949 N N . ALA A 1 379 ? 3.568 -9.653 33.898 1.00 94.25 379 ALA A N 1
ATOM 2950 C CA . ALA A 1 379 ? 2.990 -9.399 32.583 1.00 94.25 379 ALA A CA 1
ATOM 2951 C C . ALA A 1 379 ? 2.708 -10.702 31.818 1.00 94.25 379 ALA A C 1
ATOM 2953 O O . ALA A 1 379 ? 1.635 -10.841 31.233 1.00 94.25 379 ALA A O 1
ATOM 2954 N N . GLU A 1 380 ? 3.619 -11.679 31.856 1.00 95.31 380 GLU A N 1
ATOM 2955 C CA . GLU A 1 380 ? 3.428 -12.986 31.215 1.00 95.31 380 GLU A CA 1
ATOM 2956 C C . GLU A 1 380 ? 2.254 -13.745 31.842 1.00 95.31 380 GLU A C 1
ATOM 2958 O O . GLU A 1 380 ? 1.352 -14.208 31.135 1.00 95.31 380 GLU A O 1
ATOM 2963 N N . ALA A 1 381 ? 2.214 -13.816 33.176 1.00 92.50 381 ALA A N 1
ATOM 2964 C CA . ALA A 1 381 ? 1.109 -14.438 33.895 1.00 92.50 381 ALA A CA 1
ATOM 2965 C C . ALA A 1 381 ? -0.226 -13.739 33.593 1.00 92.50 381 ALA A C 1
ATOM 2967 O O . ALA A 1 381 ? -1.263 -14.399 33.488 1.00 92.50 381 ALA A O 1
ATOM 2968 N N . HIS A 1 382 ? -0.214 -12.412 33.438 1.00 91.81 382 HIS A N 1
ATOM 2969 C CA . HIS A 1 382 ? -1.394 -11.646 33.053 1.00 91.81 382 HIS A CA 1
ATOM 2970 C C . HIS A 1 382 ? -1.837 -11.962 31.615 1.00 91.81 382 HIS A C 1
ATOM 2972 O O . HIS A 1 382 ? -3.007 -12.287 31.400 1.00 91.81 382 HIS A O 1
ATOM 2978 N N . ALA A 1 383 ? -0.908 -11.965 30.654 1.00 93.44 383 ALA A N 1
ATOM 2979 C CA . ALA A 1 383 ? -1.176 -12.335 29.265 1.00 93.44 383 ALA A CA 1
ATOM 2980 C C . ALA A 1 383 ? -1.802 -13.733 29.158 1.00 93.44 383 ALA A C 1
ATOM 2982 O O . ALA A 1 383 ? -2.784 -13.921 28.440 1.00 93.44 383 ALA A O 1
ATOM 2983 N N . PHE A 1 384 ? -1.266 -14.709 29.900 1.00 92.81 384 PHE A N 1
ATOM 2984 C CA . PHE A 1 384 ? -1.784 -16.078 29.908 1.00 92.81 384 PHE A CA 1
ATOM 2985 C C . PHE A 1 384 ? -3.207 -16.156 30.473 1.00 92.81 384 PHE A C 1
ATOM 2987 O O . PHE A 1 384 ? -4.053 -16.846 29.905 1.00 92.81 384 PHE A O 1
ATOM 2994 N N . ARG A 1 385 ? -3.504 -15.418 31.554 1.00 90.12 385 ARG A N 1
ATOM 2995 C CA . ARG A 1 385 ? -4.865 -15.348 32.114 1.00 90.12 385 ARG A CA 1
ATOM 2996 C C . ARG A 1 385 ? -5.865 -14.776 31.113 1.00 90.12 385 ARG A C 1
ATOM 2998 O O . ARG A 1 385 ? -6.919 -15.372 30.916 1.00 90.12 385 ARG A O 1
ATOM 3005 N N . LEU A 1 386 ? -5.541 -13.657 30.468 1.00 89.69 386 LEU A N 1
ATOM 3006 C CA . LEU A 1 386 ? -6.431 -13.048 29.475 1.00 89.69 386 LEU A CA 1
ATOM 3007 C C . LEU A 1 386 ? -6.605 -13.937 28.238 1.00 89.69 386 LEU A C 1
ATOM 3009 O O . LEU A 1 386 ? -7.719 -14.070 27.740 1.00 89.69 386 LEU A O 1
ATOM 3013 N N . GLN A 1 387 ? -5.536 -14.597 27.777 1.00 91.62 387 GLN A N 1
ATOM 3014 C CA . GLN A 1 387 ? -5.630 -15.572 26.688 1.00 91.62 387 GLN A CA 1
ATOM 3015 C C . GLN A 1 387 ? -6.565 -16.726 27.058 1.00 91.62 387 GLN A C 1
ATOM 3017 O O . GLN A 1 387 ? -7.407 -17.100 26.253 1.00 91.62 387 GLN A O 1
ATOM 3022 N N . HIS A 1 388 ? -6.461 -17.252 28.280 1.00 88.88 388 HIS A N 1
ATOM 3023 C CA . HIS A 1 388 ? -7.344 -18.317 28.749 1.00 88.88 388 HIS A CA 1
ATOM 3024 C C . HIS A 1 388 ? -8.820 -17.893 28.742 1.00 88.88 388 HIS A C 1
ATOM 3026 O O . HIS A 1 388 ? -9.673 -18.668 28.316 1.00 88.88 388 HIS A O 1
ATOM 3032 N N . LEU A 1 389 ? -9.121 -16.656 29.154 1.00 86.94 389 LEU A N 1
ATOM 3033 C CA . LEU A 1 389 ? -10.479 -16.105 29.082 1.00 86.94 389 LEU A CA 1
ATOM 3034 C C . LEU A 1 389 ? -10.963 -15.975 27.635 1.00 86.94 389 LEU A C 1
ATOM 3036 O O . LEU A 1 389 ? -12.069 -16.407 27.321 1.00 86.94 389 LEU A O 1
ATOM 3040 N N . ARG A 1 390 ? -10.118 -15.457 26.738 1.00 86.81 390 ARG A N 1
ATOM 3041 C CA . ARG A 1 390 ? -10.420 -15.352 25.303 1.00 86.81 390 ARG A CA 1
ATOM 3042 C C . ARG A 1 390 ? -10.665 -16.721 24.660 1.00 86.81 390 ARG A C 1
ATOM 3044 O O . ARG A 1 390 ? -11.562 -16.859 23.836 1.00 86.81 390 ARG A O 1
ATOM 3051 N N . ASP A 1 391 ? -9.896 -17.736 25.039 1.00 87.12 391 ASP A N 1
ATOM 3052 C CA . ASP A 1 391 ? -10.086 -19.104 24.550 1.00 87.12 391 ASP A CA 1
ATOM 3053 C C . ASP A 1 391 ? -11.390 -19.711 25.097 1.00 87.12 391 ASP A C 1
ATOM 3055 O O . ASP A 1 391 ? -12.082 -20.438 24.383 1.00 87.12 391 ASP A O 1
ATOM 3059 N N . ALA A 1 392 ? -11.766 -19.375 26.337 1.00 82.25 392 ALA A N 1
ATOM 3060 C CA . ALA A 1 392 ? -13.039 -19.777 26.928 1.00 82.25 392 ALA A CA 1
ATOM 3061 C C . ALA A 1 392 ? -14.248 -19.111 26.243 1.00 82.25 392 ALA A C 1
ATOM 3063 O O . ALA A 1 392 ? -15.276 -19.766 26.078 1.00 82.25 392 ALA A O 1
ATOM 3064 N N . GLU A 1 393 ? -14.125 -17.864 25.769 1.00 78.56 393 GLU A N 1
ATOM 3065 C CA . GLU A 1 393 ? -15.172 -17.179 24.985 1.00 78.56 393 GLU A CA 1
ATOM 3066 C C . GLU A 1 393 ? -15.488 -17.870 23.648 1.00 78.56 393 GLU A C 1
ATOM 3068 O O . GLU A 1 393 ? -16.582 -17.702 23.104 1.00 78.56 393 GLU A O 1
ATOM 3073 N N . LEU A 1 394 ? -14.550 -18.657 23.111 1.00 82.88 394 LEU A N 1
ATOM 3074 C CA . LEU A 1 394 ? -14.764 -19.471 21.908 1.00 82.88 394 LEU A CA 1
ATOM 3075 C C . LEU A 1 394 ? -15.490 -20.796 22.208 1.00 82.88 394 LEU A C 1
ATOM 3077 O O . LEU A 1 394 ? -15.890 -21.502 21.278 1.00 82.88 394 LEU A O 1
ATOM 3081 N N . GLY A 1 395 ? -15.638 -21.150 23.487 1.00 83.06 395 GLY A N 1
ATOM 3082 C CA . GLY A 1 395 ? -16.328 -22.348 23.950 1.00 83.06 395 GLY A CA 1
ATOM 3083 C C . GLY A 1 395 ? -17.853 -22.205 23.986 1.00 83.06 395 GLY A C 1
ATOM 3084 O O . GLY A 1 395 ? -18.413 -21.117 23.881 1.00 83.06 395 GLY A O 1
ATOM 3085 N N . TRP A 1 396 ? -18.533 -23.341 24.160 1.00 85.50 396 TRP A N 1
ATOM 3086 C CA . TRP A 1 396 ? -19.979 -23.403 24.384 1.00 85.50 396 TRP A CA 1
ATOM 3087 C C . TRP A 1 396 ? -20.289 -24.091 25.721 1.00 85.50 396 TRP A C 1
ATOM 3089 O O . TRP A 1 396 ? -19.598 -25.054 26.067 1.00 85.50 396 TRP A O 1
ATOM 3099 N N . PRO A 1 397 ? -21.350 -23.676 26.440 1.00 91.06 397 PRO A N 1
ATOM 3100 C CA . PRO A 1 397 ? -22.260 -22.568 26.122 1.00 91.06 397 PRO A CA 1
ATOM 3101 C C . PRO A 1 397 ? -21.589 -21.188 26.259 1.00 91.06 397 PRO A C 1
ATOM 3103 O O . PRO A 1 397 ? -20.667 -21.023 27.052 1.00 91.06 397 PRO A O 1
ATOM 3106 N N . ARG A 1 398 ? -22.057 -20.201 25.488 1.00 91.62 398 ARG A N 1
ATOM 3107 C CA . ARG A 1 398 ? -21.537 -18.827 25.493 1.00 91.62 398 ARG A CA 1
ATOM 3108 C C . ARG A 1 398 ? -22.346 -17.967 26.458 1.00 91.62 398 ARG A C 1
ATOM 3110 O O . ARG A 1 398 ? -23.574 -18.013 26.442 1.00 91.62 398 ARG A O 1
ATOM 3117 N N . ALA A 1 399 ? -21.658 -17.178 27.276 1.00 91.75 399 ALA A N 1
ATOM 3118 C CA . ALA A 1 399 ? -22.261 -16.237 28.209 1.00 91.75 399 ALA A CA 1
ATOM 3119 C C . ALA A 1 399 ? -22.000 -14.797 27.748 1.00 91.75 399 ALA A C 1
ATOM 3121 O O . ALA A 1 399 ? -20.852 -14.373 27.664 1.00 91.75 399 ALA A O 1
ATOM 3122 N N . ASP A 1 400 ? -23.060 -14.036 27.487 1.00 91.50 400 ASP A N 1
ATOM 3123 C CA . ASP A 1 400 ? -22.981 -12.627 27.109 1.00 91.50 400 ASP A CA 1
ATOM 3124 C C . ASP A 1 400 ? -23.578 -11.753 28.222 1.00 91.50 400 ASP A C 1
ATOM 3126 O O . ASP A 1 400 ? -24.688 -11.984 28.714 1.00 91.50 400 ASP A O 1
ATOM 3130 N N . VAL A 1 401 ? -22.848 -10.715 28.632 1.00 92.00 401 VAL A N 1
ATOM 3131 C CA . VAL A 1 401 ? -23.350 -9.728 29.597 1.00 92.00 401 VAL A CA 1
ATOM 3132 C C . VAL A 1 401 ? -24.327 -8.801 28.879 1.00 92.00 401 VAL A C 1
ATOM 3134 O O . VAL A 1 401 ? -23.924 -7.895 28.155 1.00 92.00 401 VAL A O 1
ATOM 3137 N N . ALA A 1 402 ? -25.624 -8.999 29.098 1.00 89.31 402 ALA A N 1
ATOM 3138 C CA . ALA A 1 402 ? -26.656 -8.181 28.470 1.00 89.31 402 ALA A CA 1
ATOM 3139 C C . ALA A 1 402 ? -26.820 -6.803 29.128 1.00 89.31 402 ALA A C 1
ATOM 3141 O O . ALA A 1 402 ? -27.257 -5.868 28.461 1.00 89.31 402 ALA A O 1
ATOM 3142 N N . TRP A 1 403 ? -26.498 -6.664 30.419 1.00 91.25 403 TRP A N 1
ATOM 3143 C CA . TRP A 1 403 ? -26.328 -5.364 31.080 1.00 91.25 403 TRP A CA 1
ATOM 3144 C C . TRP A 1 403 ? -25.510 -5.492 32.370 1.00 91.25 403 TRP A C 1
ATOM 3146 O O . TRP A 1 403 ? -25.404 -6.572 32.955 1.00 91.25 403 TRP A O 1
ATOM 3156 N N . SER A 1 404 ? -24.946 -4.375 32.830 1.00 92.94 404 SER A N 1
ATOM 3157 C CA . SER A 1 404 ? -24.182 -4.271 34.073 1.00 92.94 404 SER A CA 1
ATOM 3158 C C . SER A 1 404 ? -24.473 -2.959 34.805 1.00 92.94 404 SER A C 1
ATOM 3160 O O . SER A 1 404 ? -24.641 -1.899 34.204 1.00 92.94 404 SER A O 1
ATOM 3162 N N . ARG A 1 405 ? -24.524 -2.984 36.137 1.00 88.94 405 ARG A N 1
ATOM 3163 C CA . ARG A 1 405 ? -24.701 -1.759 36.928 1.00 88.94 405 ARG A CA 1
ATOM 3164 C C . ARG A 1 405 ? -23.914 -1.785 38.219 1.00 88.94 405 ARG A C 1
ATOM 3166 O O . ARG A 1 405 ? -23.933 -2.773 38.944 1.00 88.94 405 ARG A O 1
ATOM 3173 N N . THR A 1 406 ? -23.336 -0.644 38.562 1.00 91.12 406 THR A N 1
ATOM 3174 C CA . THR A 1 406 ? -22.763 -0.420 39.887 1.00 91.12 406 THR A CA 1
ATOM 3175 C C . THR A 1 406 ? -23.866 0.010 40.849 1.00 91.12 406 THR A C 1
ATOM 3177 O O . THR A 1 406 ? -24.592 0.982 40.618 1.00 91.12 406 THR A O 1
ATOM 3180 N N . LEU A 1 407 ? -24.025 -0.736 41.934 1.00 88.31 407 LEU A N 1
ATOM 3181 C CA . LEU A 1 407 ? -24.961 -0.436 43.007 1.00 88.31 407 LEU A CA 1
ATOM 3182 C C . LEU A 1 407 ? -24.374 0.630 43.948 1.00 88.31 407 LEU A C 1
ATOM 3184 O O . LEU A 1 407 ? -23.157 0.779 44.025 1.00 88.31 407 LEU A O 1
ATOM 3188 N N . PRO A 1 408 ? -25.203 1.337 44.743 1.00 87.31 408 PRO A N 1
ATOM 3189 C CA . PRO A 1 408 ? -24.702 2.260 45.768 1.00 87.31 408 PRO A CA 1
ATOM 3190 C C . PRO A 1 408 ? -23.767 1.608 46.801 1.00 87.31 408 PRO A C 1
ATOM 3192 O O . PRO A 1 408 ? -23.027 2.314 47.473 1.00 87.31 408 PRO A O 1
ATOM 3195 N N . SER A 1 409 ? -23.804 0.276 46.933 1.00 88.69 409 SER A N 1
ATOM 3196 C CA . SER A 1 409 ? -22.882 -0.510 47.762 1.00 88.69 409 SER A CA 1
ATOM 3197 C C . SER A 1 409 ? -21.474 -0.651 47.167 1.00 88.69 409 SER A C 1
ATOM 3199 O O . SER A 1 409 ? -20.594 -1.169 47.847 1.00 88.69 409 SER A O 1
ATOM 3201 N N . GLY A 1 410 ? -21.262 -0.250 45.909 1.00 89.69 410 GLY A N 1
ATOM 3202 C CA . GLY A 1 410 ? -20.039 -0.511 45.144 1.00 89.69 410 GLY A CA 1
ATOM 3203 C C . GLY A 1 410 ? -20.000 -1.892 44.478 1.00 89.69 410 GLY A C 1
ATOM 3204 O O . GLY A 1 410 ? -19.095 -2.161 43.697 1.00 89.69 410 GLY A O 1
ATOM 3205 N N . GLU A 1 411 ? -20.976 -2.764 44.745 1.00 92.44 411 GLU A N 1
ATOM 3206 C CA . GLU A 1 411 ? -21.113 -4.039 44.033 1.00 92.44 411 GLU A CA 1
ATOM 3207 C C . GLU A 1 411 ? -21.542 -3.814 42.586 1.00 92.44 411 GLU A C 1
ATOM 3209 O O . GLU A 1 411 ? -22.300 -2.888 42.285 1.00 92.44 411 GLU A O 1
ATOM 3214 N N . ILE A 1 412 ? -21.100 -4.700 41.703 1.00 93.88 412 ILE A N 1
ATOM 3215 C CA . ILE A 1 412 ? -21.523 -4.735 40.311 1.00 93.88 412 ILE A CA 1
ATOM 3216 C C . ILE A 1 412 ? -22.557 -5.844 40.175 1.00 93.88 412 ILE A C 1
ATOM 3218 O O . ILE A 1 412 ? -22.306 -6.991 40.536 1.00 93.88 412 ILE A O 1
ATOM 3222 N N . GLU A 1 413 ? -23.729 -5.495 39.659 1.00 93.69 413 GLU A N 1
ATOM 3223 C CA . GLU A 1 413 ? -24.745 -6.453 39.251 1.00 93.69 413 GLU A CA 1
ATOM 3224 C C . GLU A 1 413 ? -24.697 -6.624 37.734 1.00 93.69 413 GLU A C 1
ATOM 3226 O O . GLU A 1 413 ? -24.783 -5.642 36.998 1.00 93.69 413 GLU A O 1
ATOM 3231 N N . LEU A 1 414 ? -24.563 -7.865 37.286 1.00 94.56 414 LEU A N 1
ATOM 3232 C CA . LEU A 1 414 ? -24.567 -8.282 35.894 1.00 94.56 414 LEU A CA 1
ATOM 3233 C C . LEU A 1 414 ? -25.852 -9.029 35.604 1.00 94.56 414 LEU A C 1
ATOM 3235 O O . LEU A 1 414 ? -26.333 -9.793 36.441 1.00 94.56 414 LEU A O 1
ATOM 3239 N N . ALA A 1 415 ? -26.348 -8.883 34.389 1.00 92.88 415 ALA A N 1
ATOM 3240 C CA . ALA A 1 415 ? -27.359 -9.776 33.878 1.00 92.88 415 ALA A CA 1
ATOM 3241 C C . ALA A 1 415 ? -26.850 -10.455 32.613 1.00 92.88 415 ALA A C 1
ATOM 3243 O O . ALA A 1 415 ? -26.483 -9.796 31.641 1.00 92.88 415 ALA A O 1
ATOM 3244 N N . VAL A 1 416 ? -26.807 -11.779 32.658 1.00 94.19 416 VAL A N 1
ATOM 3245 C CA . VAL A 1 416 ? -26.072 -12.624 31.723 1.00 94.19 416 VAL A CA 1
ATOM 3246 C C . VAL A 1 416 ? -27.047 -13.503 30.964 1.00 94.19 416 VAL A C 1
ATOM 3248 O O . VAL A 1 416 ? -27.863 -14.206 31.565 1.00 94.19 416 VAL A O 1
ATOM 3251 N N . ASP A 1 417 ? -26.959 -13.447 29.643 1.00 93.12 417 ASP A N 1
ATOM 3252 C CA . ASP A 1 417 ? -27.643 -14.367 28.748 1.00 93.12 417 ASP A CA 1
ATOM 3253 C C . ASP A 1 417 ? -26.683 -15.515 28.433 1.00 93.12 417 ASP A C 1
ATOM 3255 O O . ASP A 1 417 ? -25.535 -15.279 28.069 1.00 93.12 417 ASP A O 1
ATOM 3259 N N . VAL A 1 418 ? -27.136 -16.757 28.594 1.00 94.31 418 VAL A N 1
ATOM 3260 C CA . VAL A 1 418 ? -26.340 -17.940 28.248 1.00 94.31 418 VAL A CA 1
ATOM 3261 C C . VAL A 1 418 ? -27.004 -18.639 27.078 1.00 94.31 418 VAL A C 1
ATOM 3263 O O . VAL A 1 418 ? -28.191 -18.956 27.159 1.00 94.31 418 VAL A O 1
ATOM 3266 N N . VAL A 1 419 ? -26.258 -18.872 26.003 1.00 93.88 419 VAL A N 1
ATOM 3267 C CA . VAL A 1 419 ? -26.733 -19.526 24.780 1.00 93.88 419 VAL A CA 1
ATOM 3268 C C . VAL A 1 419 ? -25.897 -20.761 24.459 1.00 93.88 419 VAL A C 1
ATOM 3270 O O . VAL A 1 419 ? -24.688 -20.788 24.684 1.00 93.88 419 VAL A O 1
ATOM 3273 N N . ASP A 1 420 ? -26.541 -21.811 23.963 1.00 94.44 420 ASP A N 1
ATOM 3274 C CA . ASP A 1 420 ? -25.864 -23.002 23.453 1.00 94.44 420 ASP A CA 1
ATOM 3275 C C . ASP A 1 420 ? -25.413 -22.821 21.997 1.00 94.44 420 ASP A C 1
ATOM 3277 O O . ASP A 1 420 ? -25.660 -21.788 21.375 1.00 94.44 420 ASP A O 1
ATOM 3281 N N . CYS A 1 421 ? -24.754 -23.841 21.443 1.00 92.88 421 CYS A N 1
ATOM 3282 C CA . CYS A 1 421 ? -24.229 -23.813 20.079 1.00 92.88 421 CYS A CA 1
ATOM 3283 C C . CYS A 1 421 ? -25.301 -23.708 18.982 1.00 92.88 421 CYS A C 1
ATOM 3285 O O . CYS A 1 421 ? -24.955 -23.415 17.838 1.00 92.88 421 CYS A O 1
ATOM 3287 N N . GLU A 1 422 ? -26.579 -23.912 19.312 1.00 93.12 422 GLU A N 1
ATOM 3288 C CA . GLU A 1 422 ? -27.714 -23.705 18.407 1.00 93.12 422 GLU A CA 1
ATOM 3289 C C . GLU A 1 422 ? -28.287 -22.278 18.526 1.00 93.12 422 GLU A C 1
ATOM 3291 O O . GLU A 1 422 ? -29.227 -21.919 17.815 1.00 93.12 422 GLU A O 1
ATOM 3296 N N . GLY A 1 423 ? -27.722 -21.449 19.412 1.00 90.44 423 GLY A N 1
ATOM 3297 C CA . GLY A 1 423 ? -28.204 -20.106 19.733 1.00 90.44 423 GLY A CA 1
ATOM 3298 C C . GLY A 1 423 ? -29.398 -20.101 20.690 1.00 90.44 423 GLY A C 1
ATOM 3299 O O . GLY A 1 423 ? -29.985 -19.044 20.940 1.00 90.44 423 GLY A O 1
ATOM 3300 N N . SER A 1 424 ? -29.773 -21.257 21.240 1.00 91.69 424 SER A N 1
ATOM 3301 C CA . SER A 1 424 ? -30.887 -21.364 22.176 1.00 91.69 424 SER A CA 1
ATOM 3302 C C . SER A 1 424 ? -30.449 -20.932 23.570 1.00 91.69 424 SER A C 1
ATOM 3304 O O . SER A 1 424 ? -29.395 -21.325 24.067 1.00 91.69 424 SER A O 1
ATOM 3306 N N . ARG A 1 425 ? -31.274 -20.123 24.246 1.00 91.62 425 ARG A N 1
ATOM 3307 C CA . ARG A 1 425 ? -30.981 -19.702 25.622 1.00 91.62 425 ARG A CA 1
ATOM 3308 C C . ARG A 1 425 ? -31.068 -20.876 26.591 1.00 91.62 425 ARG A C 1
ATOM 3310 O O . ARG A 1 425 ? -32.127 -21.501 26.713 1.00 91.62 425 ARG A O 1
ATOM 3317 N N . VAL A 1 426 ? -29.981 -21.095 27.324 1.00 92.56 426 VAL A N 1
ATOM 3318 C CA . VAL A 1 426 ? -29.805 -22.165 28.306 1.00 92.56 426 VAL A CA 1
ATOM 3319 C C . VAL A 1 426 ? -30.439 -21.767 29.634 1.00 92.56 426 VAL A C 1
ATOM 3321 O O . VAL A 1 426 ? -30.108 -20.747 30.237 1.00 92.56 426 VAL A O 1
ATOM 3324 N N . SER A 1 427 ? -31.347 -22.607 30.119 1.00 89.12 427 SER A N 1
ATOM 3325 C CA . SER A 1 427 ? -32.049 -22.452 31.395 1.00 89.12 427 SER A CA 1
ATOM 3326 C C . SER A 1 427 ? -31.565 -23.453 32.449 1.00 89.12 427 SER A C 1
ATOM 3328 O O . SER A 1 427 ? -31.100 -24.532 32.098 1.00 89.12 427 SER A O 1
ATOM 3330 N N . GLY A 1 428 ? -31.768 -23.144 33.734 1.00 90.06 428 GLY A N 1
ATOM 3331 C CA . GLY A 1 428 ? -31.537 -24.081 34.843 1.00 90.06 428 GLY A CA 1
ATOM 3332 C C . GLY A 1 428 ? -30.096 -24.141 35.355 1.00 90.06 428 GLY A C 1
ATOM 3333 O O . GLY A 1 428 ? -29.763 -25.050 36.109 1.00 90.06 428 GLY A O 1
ATOM 3334 N N . LEU A 1 429 ? -29.242 -23.191 34.965 1.00 93.75 429 LEU A N 1
ATOM 3335 C CA . LEU A 1 429 ? -27.892 -23.086 35.513 1.00 93.75 429 LEU A CA 1
ATOM 3336 C C . LEU A 1 429 ? -27.935 -22.584 36.961 1.00 93.75 429 LEU A C 1
ATOM 3338 O O . LEU A 1 429 ? -28.726 -21.700 37.306 1.00 93.75 429 LEU A O 1
ATOM 3342 N N . THR A 1 430 ? -27.068 -23.144 37.799 1.00 94.25 430 THR A N 1
ATOM 3343 C CA . THR A 1 430 ? -26.874 -22.724 39.191 1.00 94.25 430 THR A CA 1
ATOM 3344 C C . THR A 1 430 ? -25.674 -21.784 39.303 1.00 94.25 430 THR A C 1
ATOM 3346 O O . THR A 1 430 ? -24.935 -21.592 38.338 1.00 94.25 430 THR A O 1
ATOM 3349 N N . ARG A 1 431 ? -25.454 -21.189 40.483 1.00 94.19 431 ARG A N 1
ATOM 3350 C CA . ARG A 1 431 ? -24.320 -20.283 40.744 1.00 94.19 431 ARG A CA 1
ATOM 3351 C C . ARG A 1 431 ? -22.974 -20.911 40.375 1.00 94.19 431 ARG A C 1
ATOM 3353 O O . ARG A 1 431 ? -22.093 -20.210 39.895 1.00 94.19 431 ARG A O 1
ATOM 3360 N N . GLU A 1 432 ? -22.825 -22.215 40.587 1.00 94.31 432 GLU A N 1
ATOM 3361 C CA . GLU A 1 432 ? -21.591 -22.973 40.347 1.00 94.31 432 GLU A CA 1
ATOM 3362 C C . GLU A 1 432 ? -21.223 -23.075 38.860 1.00 94.31 432 GLU A C 1
ATOM 3364 O O . GLU A 1 432 ? -20.092 -23.423 38.542 1.00 94.31 432 GLU A O 1
ATOM 3369 N N . ALA A 1 433 ? -22.154 -22.765 37.952 1.00 93.94 433 ALA A N 1
ATOM 3370 C CA . ALA A 1 433 ? -21.895 -22.710 36.515 1.00 93.94 433 ALA A CA 1
ATOM 3371 C C . ALA A 1 433 ? -21.251 -21.387 36.058 1.00 93.94 433 ALA A C 1
ATOM 3373 O O . ALA A 1 433 ? -20.990 -21.228 34.867 1.00 93.94 433 ALA A O 1
ATOM 3374 N N . PHE A 1 434 ? -21.035 -20.431 36.968 1.00 94.00 434 PHE A N 1
ATOM 3375 C CA . PHE A 1 434 ? -20.537 -19.101 36.632 1.00 94.00 434 PHE A CA 1
ATOM 3376 C C . PHE A 1 434 ? -19.253 -18.765 37.384 1.00 94.00 434 PHE A C 1
ATOM 3378 O O . PHE A 1 434 ? -19.177 -18.868 38.608 1.00 94.00 434 PHE A O 1
ATOM 3385 N N . GLU A 1 435 ? -18.285 -18.241 36.638 1.00 92.31 435 GLU A N 1
ATOM 3386 C CA . GLU A 1 435 ? -17.116 -17.544 37.159 1.00 92.31 435 GLU A CA 1
ATOM 3387 C C . GLU A 1 435 ? -17.129 -16.119 36.606 1.00 92.31 435 GLU A C 1
ATOM 3389 O O . GLU A 1 435 ? -17.397 -15.894 35.425 1.00 92.31 435 GLU A O 1
ATOM 3394 N N . VAL A 1 436 ? -16.888 -15.132 37.468 1.00 91.75 436 VAL A N 1
ATOM 3395 C CA . VAL A 1 436 ? -16.840 -13.724 37.061 1.00 91.75 436 VAL A CA 1
ATOM 3396 C C . VAL A 1 436 ? -15.404 -13.252 37.150 1.00 91.75 436 VAL A C 1
ATOM 3398 O O . VAL A 1 436 ? -14.778 -13.378 38.198 1.00 91.75 436 VAL A O 1
ATOM 3401 N N . HIS A 1 437 ? -14.898 -12.666 36.069 1.00 88.56 437 HIS A N 1
ATOM 3402 C CA . HIS A 1 437 ? -13.579 -12.049 36.032 1.00 88.56 437 HIS A CA 1
ATOM 3403 C C . HIS A 1 437 ? -13.710 -10.539 35.831 1.00 88.56 437 HIS A C 1
ATOM 3405 O O . HIS A 1 437 ? -14.546 -10.071 35.062 1.00 88.56 437 HIS A O 1
ATOM 3411 N N . ALA A 1 438 ? -12.873 -9.770 36.522 1.00 84.19 438 ALA A N 1
ATOM 3412 C CA . ALA A 1 438 ? -12.704 -8.339 36.300 1.00 84.19 438 ALA A CA 1
ATOM 3413 C C . ALA A 1 438 ? -11.208 -8.051 36.151 1.00 84.19 438 ALA A C 1
ATOM 3415 O O . ALA A 1 438 ? -10.430 -8.433 37.029 1.00 84.19 438 ALA A O 1
ATOM 3416 N N . ALA A 1 439 ? -10.826 -7.425 35.033 1.00 76.31 439 ALA A N 1
ATOM 3417 C CA . ALA A 1 439 ? -9.431 -7.196 34.637 1.00 76.31 439 ALA A CA 1
ATOM 3418 C C . ALA A 1 439 ? -8.568 -8.477 34.706 1.00 76.31 439 ALA A C 1
ATOM 3420 O O . ALA A 1 439 ? -7.535 -8.529 35.369 1.00 76.31 439 ALA A O 1
ATOM 3421 N N . GLY A 1 440 ? -9.091 -9.588 34.174 1.00 79.06 440 GLY A N 1
ATOM 3422 C CA . GLY A 1 440 ? -8.435 -10.900 34.221 1.00 79.06 440 GLY A CA 1
ATOM 3423 C C . GLY A 1 440 ? -8.465 -11.623 35.579 1.00 79.06 440 GLY A C 1
ATOM 3424 O O . GLY A 1 440 ? -8.109 -12.801 35.649 1.00 79.06 440 GLY A O 1
ATOM 3425 N N . PHE A 1 441 ? -8.919 -10.981 36.662 1.00 82.12 441 PHE A N 1
ATOM 3426 C CA . PHE A 1 441 ? -8.931 -11.583 37.999 1.00 82.12 441 PHE A CA 1
ATOM 3427 C C . PHE A 1 441 ? -10.300 -12.144 38.384 1.00 82.12 441 PHE A C 1
ATOM 3429 O O . PHE A 1 441 ? -11.292 -11.421 38.256 1.00 82.12 441 PHE A O 1
ATOM 3436 N N . PRO A 1 442 ? -10.363 -13.360 38.961 1.00 88.12 442 PRO A N 1
ATOM 3437 C CA . PRO A 1 442 ? -11.610 -13.924 39.455 1.00 88.12 442 PRO A CA 1
ATOM 3438 C C . PRO A 1 442 ? -12.199 -13.065 40.585 1.00 88.12 442 PRO A C 1
ATOM 3440 O O . PRO A 1 442 ? -11.482 -12.472 41.408 1.00 88.12 442 PRO A O 1
ATOM 3443 N N . GLN A 1 443 ? -13.525 -12.995 40.599 1.00 92.06 443 GLN A N 1
ATOM 3444 C CA . GLN A 1 443 ? -14.345 -12.232 41.529 1.00 92.06 443 GLN A CA 1
ATOM 3445 C C . GLN A 1 443 ? -15.344 -13.155 42.220 1.00 92.06 443 GLN A C 1
ATOM 3447 O O . GLN A 1 443 ? -15.908 -14.065 41.615 1.00 92.06 443 GLN A O 1
ATOM 3452 N N . GLU A 1 444 ? -15.589 -12.898 43.501 1.00 92.94 444 GLU A N 1
ATOM 3453 C CA . GLU A 1 444 ? -16.565 -13.662 44.266 1.00 92.94 444 GLU A CA 1
ATOM 3454 C C . GLU A 1 444 ? -17.991 -13.199 43.938 1.00 92.94 444 GLU A C 1
ATOM 3456 O O . GLU A 1 444 ? -18.334 -12.028 44.118 1.00 92.94 444 GLU A O 1
ATOM 3461 N N . ILE A 1 445 ? -18.836 -14.135 43.498 1.00 95.69 445 ILE A N 1
ATOM 3462 C CA . ILE A 1 445 ? -20.269 -13.898 43.288 1.00 95.69 445 ILE A CA 1
ATOM 3463 C C . ILE A 1 445 ? -20.964 -13.830 44.656 1.00 95.69 445 ILE A C 1
ATOM 3465 O O . ILE A 1 445 ? -21.084 -14.855 45.336 1.00 95.69 445 ILE A O 1
ATOM 3469 N N . THR A 1 446 ? -21.429 -12.642 45.047 1.00 95.25 446 THR A N 1
ATOM 3470 C CA . THR A 1 446 ? -22.076 -12.353 46.340 1.00 95.25 446 THR A CA 1
ATOM 3471 C C . THR A 1 446 ? -23.587 -12.591 46.339 1.00 95.25 446 THR A C 1
ATOM 3473 O O . THR A 1 446 ? -24.159 -12.865 47.391 1.00 95.25 446 THR A O 1
ATOM 3476 N N . ASP A 1 447 ? -24.235 -12.503 45.177 1.00 94.56 447 ASP A N 1
ATOM 3477 C CA . ASP A 1 447 ? -25.668 -12.762 44.979 1.00 94.56 447 ASP A CA 1
ATOM 3478 C C . ASP A 1 447 ? -25.846 -13.428 43.611 1.00 94.56 447 ASP A C 1
ATOM 3480 O O . ASP A 1 447 ? -25.160 -13.071 42.650 1.00 94.56 447 ASP A O 1
ATOM 3484 N N . PHE A 1 448 ? -26.762 -14.380 43.506 1.00 94.69 448 PHE A N 1
ATOM 3485 C CA . PHE A 1 448 ? -27.089 -15.054 42.253 1.00 94.69 448 PHE A CA 1
ATOM 3486 C C . PHE A 1 448 ? -28.595 -15.215 42.184 1.00 94.69 448 PHE A C 1
ATOM 3488 O O . PHE A 1 448 ? -29.188 -15.631 43.168 1.00 94.69 448 PHE A O 1
ATOM 3495 N N . LYS A 1 449 ? -29.189 -14.895 41.032 1.00 91.56 449 LYS A N 1
ATOM 3496 C CA . LYS A 1 449 ? -30.613 -15.088 40.771 1.00 91.56 449 LYS A CA 1
ATOM 3497 C C . LYS A 1 449 ? -30.814 -15.823 39.464 1.00 91.56 449 LYS A C 1
ATOM 3499 O O . LYS A 1 449 ? -30.668 -15.243 38.381 1.00 91.56 449 LYS A O 1
ATOM 3504 N N . GLY A 1 450 ? -31.159 -17.098 39.594 1.00 87.62 450 GLY A N 1
ATOM 3505 C CA . GLY A 1 450 ? -31.517 -17.963 38.479 1.00 87.62 450 GLY A CA 1
ATOM 3506 C C . GLY A 1 450 ? -32.962 -17.781 38.010 1.00 87.62 450 GLY A C 1
ATOM 3507 O O . GLY A 1 450 ? -33.645 -16.798 38.307 1.00 87.62 450 GLY A O 1
ATOM 3508 N N . LEU A 1 451 ? -33.440 -18.771 37.258 1.00 77.94 451 LEU A N 1
ATOM 3509 C CA . LEU A 1 451 ? -34.823 -18.842 36.778 1.00 77.94 451 LEU A CA 1
ATOM 3510 C C . LEU A 1 451 ? -35.842 -19.154 37.877 1.00 77.94 451 LEU A C 1
ATOM 3512 O O . LEU A 1 451 ? -36.980 -18.707 37.777 1.00 77.94 451 LEU A O 1
ATOM 3516 N N . GLU A 1 452 ? -35.444 -19.917 38.895 1.00 76.25 452 GLU A N 1
ATOM 3517 C CA . GLU A 1 452 ? -36.337 -20.358 39.975 1.00 76.25 452 GLU A CA 1
ATOM 3518 C C . GLU A 1 452 ? -36.635 -19.251 40.996 1.00 76.25 452 GLU A C 1
ATOM 3520 O O . GLU A 1 452 ? -37.555 -19.369 41.802 1.00 76.25 452 GLU A O 1
ATOM 3525 N N . GLU A 1 453 ? -35.878 -18.156 40.956 1.00 81.75 453 GLU A N 1
ATOM 3526 C CA . GLU A 1 453 ? -36.031 -17.052 41.893 1.00 81.75 453 GLU A CA 1
ATOM 3527 C C . GLU A 1 453 ? -37.015 -15.992 41.400 1.00 81.75 453 GLU A C 1
ATOM 3529 O O . GLU A 1 453 ? -37.049 -15.619 40.222 1.00 81.75 453 GLU A O 1
ATOM 3534 N N . GLU A 1 454 ? -37.791 -15.434 42.334 1.00 80.69 454 GLU A N 1
ATOM 3535 C CA . GLU A 1 454 ? -38.714 -14.347 42.030 1.00 80.69 454 GLU A CA 1
ATOM 3536 C C . GLU A 1 454 ? -37.957 -13.077 41.613 1.00 80.69 454 GLU A C 1
ATOM 3538 O O . GLU A 1 454 ? -37.291 -12.405 42.408 1.00 80.69 454 GLU A O 1
ATOM 3543 N N . ARG A 1 455 ? -38.109 -12.713 40.337 1.00 86.69 455 ARG A N 1
ATOM 3544 C CA . ARG A 1 455 ? -37.558 -11.489 39.749 1.00 86.69 455 ARG A CA 1
ATOM 3545 C C . ARG A 1 455 ? -38.697 -10.622 39.215 1.00 86.69 455 ARG A C 1
ATOM 3547 O O . ARG A 1 455 ? -39.204 -10.901 38.126 1.00 86.69 455 ARG A O 1
ATOM 3554 N N . PRO A 1 456 ? -39.120 -9.584 39.964 1.00 89.69 456 PRO A N 1
ATOM 3555 C CA . PRO A 1 456 ? -40.142 -8.659 39.494 1.00 89.69 456 PRO A CA 1
ATOM 3556 C C . PRO A 1 456 ? -39.709 -8.001 38.183 1.00 89.69 456 PRO A C 1
ATOM 3558 O O . PRO A 1 456 ? -38.574 -7.525 38.077 1.00 89.69 456 PRO A O 1
ATOM 3561 N N . LEU A 1 457 ? -40.619 -7.975 37.211 1.00 92.81 457 LEU A N 1
ATOM 3562 C CA . LEU A 1 457 ? -40.424 -7.334 35.916 1.00 92.81 457 LEU A CA 1
ATOM 3563 C C . LEU A 1 457 ? -41.543 -6.330 35.673 1.00 92.81 457 LEU A C 1
ATOM 3565 O O . LEU A 1 457 ? -42.714 -6.704 35.648 1.00 92.81 457 LEU A O 1
ATOM 3569 N N . ASP A 1 458 ? -41.172 -5.099 35.350 1.00 95.69 458 ASP A N 1
ATOM 3570 C CA . ASP A 1 458 ? -42.102 -4.126 34.793 1.00 95.69 458 ASP A CA 1
ATOM 3571 C C . ASP A 1 458 ? -41.708 -3.767 33.363 1.00 95.69 458 ASP A C 1
ATOM 3573 O O . ASP A 1 458 ? -40.586 -3.326 33.110 1.00 95.69 458 ASP A O 1
ATOM 3577 N N . VAL A 1 459 ? -42.657 -3.914 32.439 1.00 96.94 459 VAL A N 1
ATOM 3578 C CA . VAL A 1 459 ? -42.501 -3.560 31.025 1.00 96.94 459 VAL A CA 1
ATOM 3579 C C . VAL A 1 459 ? -43.471 -2.439 30.687 1.00 96.94 459 VAL A C 1
ATOM 3581 O O . VAL A 1 459 ? -44.664 -2.559 30.955 1.00 96.94 459 VAL A O 1
ATOM 3584 N N . VAL A 1 460 ? -42.990 -1.360 30.078 1.00 98.25 460 VAL A N 1
ATOM 3585 C CA . VAL A 1 460 ? -43.837 -0.337 29.453 1.00 98.25 460 VAL A CA 1
ATOM 3586 C C . VAL A 1 460 ? -43.655 -0.396 27.945 1.00 98.25 460 VAL A C 1
ATOM 3588 O O . VAL A 1 460 ? -42.540 -0.261 27.451 1.00 98.25 460 VAL A O 1
ATOM 3591 N N . PHE A 1 461 ? -44.757 -0.564 27.225 1.00 98.19 461 PHE A N 1
ATOM 3592 C CA . PHE A 1 461 ? -44.792 -0.435 25.773 1.00 98.19 461 PHE A CA 1
ATOM 3593 C C . PHE A 1 461 ? -44.985 1.027 25.391 1.00 98.19 461 PHE A C 1
ATOM 3595 O O . PHE A 1 461 ? -45.981 1.618 25.795 1.00 98.19 461 PHE A O 1
ATOM 3602 N N . ALA A 1 462 ? -44.057 1.600 24.634 1.00 97.62 462 ALA A N 1
ATOM 3603 C CA . ALA A 1 462 ? -44.195 2.887 23.971 1.00 97.62 462 ALA A CA 1
ATOM 3604 C C . ALA A 1 462 ? -44.551 2.623 22.501 1.00 97.62 462 ALA A C 1
ATOM 3606 O O . ALA A 1 462 ? -43.689 2.225 21.725 1.00 97.62 462 ALA A O 1
ATOM 3607 N N . ILE A 1 463 ? -45.826 2.782 22.150 1.00 95.88 463 ILE A N 1
ATOM 3608 C CA . ILE A 1 463 ? -46.355 2.463 20.819 1.00 95.88 463 ILE A CA 1
ATOM 3609 C C . ILE A 1 463 ? -46.628 3.753 20.063 1.00 95.88 463 ILE A C 1
ATOM 3611 O O . ILE A 1 463 ? -47.392 4.608 20.530 1.00 95.88 463 ILE A O 1
ATOM 3615 N N . ASP A 1 464 ? -46.003 3.859 18.906 1.00 93.38 464 ASP A N 1
ATOM 3616 C CA . ASP A 1 464 ? -46.290 4.887 17.930 1.00 93.38 464 ASP A CA 1
ATOM 3617 C C . ASP A 1 464 ? -47.675 4.678 17.300 1.00 93.38 464 ASP A C 1
ATOM 3619 O O . ASP A 1 464 ? -48.083 3.553 17.007 1.00 93.38 464 ASP A O 1
ATOM 3623 N N . LEU A 1 465 ? -48.424 5.771 17.181 1.00 92.31 465 LEU A N 1
ATOM 3624 C CA . LEU A 1 465 ? -49.760 5.844 16.594 1.00 92.31 465 LEU A CA 1
ATOM 3625 C C . LEU A 1 465 ? -49.797 6.810 15.402 1.00 92.31 465 LEU A C 1
ATOM 3627 O O . LEU A 1 465 ? -50.873 7.326 15.072 1.00 92.31 465 LEU A O 1
ATOM 3631 N N . SER A 1 466 ? -48.644 7.134 14.822 1.00 87.81 466 SER A N 1
ATOM 3632 C CA . SER A 1 466 ? -48.533 7.987 13.645 1.00 87.81 466 SER A CA 1
ATOM 3633 C C . SER A 1 466 ? -49.294 7.418 12.440 1.00 87.81 466 SER A C 1
ATOM 3635 O O . SER A 1 466 ? -49.795 6.291 12.420 1.00 87.81 466 SER A O 1
ATOM 3637 N N . GLY A 1 467 ? -49.461 8.259 11.418 1.00 85.81 467 GLY A N 1
ATOM 3638 C CA . GLY A 1 467 ? -50.137 7.849 10.190 1.00 85.81 467 GLY A CA 1
ATOM 3639 C C . GLY A 1 467 ? -49.328 6.852 9.355 1.00 85.81 467 GLY A C 1
ATOM 3640 O O . GLY A 1 467 ? -49.934 6.143 8.554 1.00 85.81 467 GLY A O 1
ATOM 3641 N N . SER A 1 468 ? -48.001 6.806 9.519 1.00 84.38 468 SER A N 1
ATOM 3642 C CA . SER A 1 468 ? -47.109 5.883 8.806 1.00 84.38 468 SER A CA 1
ATOM 3643 C C . SER A 1 468 ? -47.246 4.457 9.336 1.00 84.38 468 SER A C 1
ATOM 3645 O O . SER A 1 468 ? -47.431 3.549 8.535 1.00 84.38 468 SER A O 1
ATOM 3647 N N . MET A 1 469 ? -47.379 4.297 10.656 1.00 87.38 469 MET A N 1
ATOM 3648 C CA . MET A 1 469 ? -47.653 3.026 11.347 1.00 87.38 469 MET A CA 1
ATOM 3649 C C . MET A 1 469 ? -49.056 2.433 11.101 1.00 87.38 469 MET A C 1
ATOM 3651 O O . MET A 1 469 ? -49.426 1.411 11.690 1.00 87.38 469 MET A O 1
ATOM 3655 N N . ALA A 1 470 ? -49.893 3.077 10.280 1.00 86.38 470 ALA A N 1
ATOM 3656 C CA . ALA A 1 470 ? -51.302 2.719 10.141 1.00 86.38 470 ALA A CA 1
ATOM 3657 C C . ALA A 1 470 ? -51.529 1.296 9.609 1.00 86.38 470 ALA A C 1
ATOM 3659 O O . ALA A 1 470 ? -52.535 0.681 9.977 1.00 86.38 470 ALA A O 1
ATOM 3660 N N . ALA A 1 471 ? -50.633 0.778 8.765 1.00 83.75 471 ALA A N 1
ATOM 3661 C CA . ALA A 1 471 ? -50.724 -0.605 8.306 1.00 83.75 471 ALA A CA 1
ATOM 3662 C C . ALA A 1 471 ? -50.359 -1.563 9.456 1.00 83.75 471 ALA A C 1
ATOM 3664 O O . ALA A 1 471 ? -51.115 -2.475 9.782 1.00 83.75 471 ALA A O 1
ATOM 3665 N N . GLU A 1 472 ? -49.284 -1.255 10.174 1.00 88.00 472 GLU A N 1
ATOM 3666 C CA . GLU A 1 472 ? -48.639 -2.072 11.198 1.00 88.00 472 GLU A CA 1
ATOM 3667 C C . GLU A 1 472 ? -49.409 -2.110 12.527 1.00 88.00 472 GLU A C 1
ATOM 3669 O O . GLU A 1 472 ? -49.187 -3.007 13.344 1.00 88.00 472 GLU A O 1
ATOM 3674 N N . HIS A 1 473 ? -50.322 -1.166 12.781 1.00 88.38 473 HIS A N 1
ATOM 3675 C CA . HIS A 1 473 ? -51.045 -1.048 14.055 1.00 88.38 473 HIS A CA 1
ATOM 3676 C C . HIS A 1 473 ? -51.705 -2.352 14.511 1.00 88.38 473 HIS A C 1
ATOM 3678 O O . HIS A 1 473 ? -51.613 -2.720 15.687 1.00 88.38 473 HIS A O 1
ATOM 3684 N N . GLU A 1 474 ? -52.388 -3.057 13.606 1.00 87.94 474 GLU A N 1
ATOM 3685 C CA . GLU A 1 474 ? -53.073 -4.302 13.957 1.00 87.94 474 GLU A CA 1
ATOM 3686 C C . GLU A 1 474 ? -52.067 -5.426 14.242 1.00 87.94 474 GLU A C 1
ATOM 3688 O O . GLU A 1 474 ? -52.221 -6.143 15.236 1.00 87.94 474 GLU A O 1
ATOM 3693 N N . ALA A 1 475 ? -51.000 -5.518 13.445 1.00 89.81 475 ALA A N 1
ATOM 3694 C CA . ALA A 1 475 ? -49.907 -6.466 13.634 1.00 89.81 475 ALA A CA 1
ATOM 3695 C C . ALA A 1 475 ? -49.194 -6.251 14.985 1.00 89.81 475 ALA A C 1
ATOM 3697 O O . ALA A 1 475 ? -49.070 -7.181 15.791 1.00 89.81 475 ALA A O 1
ATOM 3698 N N . VAL A 1 476 ? -48.821 -5.004 15.291 1.00 91.50 476 VAL A N 1
ATOM 3699 C CA . VAL A 1 476 ? -48.228 -4.585 16.572 1.00 91.50 476 VAL A CA 1
ATOM 3700 C C . VAL A 1 476 ? -49.166 -4.891 17.735 1.00 91.50 476 VAL A C 1
ATOM 3702 O O . VAL A 1 476 ? -48.746 -5.461 18.748 1.00 91.50 476 VAL A O 1
ATOM 3705 N N . ARG A 1 477 ? -50.456 -4.561 17.605 1.00 92.00 477 ARG A N 1
ATOM 3706 C CA . ARG A 1 477 ? -51.452 -4.817 18.651 1.00 92.00 477 ARG A CA 1
ATOM 3707 C C . ARG A 1 477 ? -51.557 -6.305 18.968 1.00 92.00 477 ARG A C 1
ATOM 3709 O O . ARG A 1 477 ? -51.556 -6.668 20.147 1.00 92.00 477 ARG A O 1
ATOM 3716 N N . GLN A 1 478 ? -51.643 -7.156 17.947 1.00 91.31 478 GLN A N 1
ATOM 3717 C CA . GLN A 1 478 ? -51.693 -8.609 18.118 1.00 91.31 478 GLN A CA 1
ATOM 3718 C C . GLN A 1 478 ? -50.407 -9.144 18.756 1.00 91.31 478 GLN A C 1
ATOM 3720 O O . GLN A 1 478 ? -50.480 -9.919 19.711 1.00 91.31 478 GLN A O 1
ATOM 3725 N N . ALA A 1 479 ? -49.241 -8.678 18.305 1.00 93.06 479 ALA A N 1
ATOM 3726 C CA . ALA A 1 479 ? -47.951 -9.101 18.838 1.00 93.06 479 ALA A CA 1
ATOM 3727 C C . ALA A 1 479 ? -47.773 -8.737 20.322 1.00 93.06 479 ALA A C 1
ATOM 3729 O O . ALA A 1 479 ? -47.353 -9.569 21.130 1.00 93.06 479 ALA A O 1
ATOM 3730 N N . VAL A 1 480 ? -48.160 -7.520 20.715 1.00 93.50 480 VAL A N 1
ATOM 3731 C CA . VAL A 1 480 ? -48.112 -7.056 22.111 1.00 93.50 480 VAL A CA 1
ATOM 3732 C C . VAL A 1 480 ? -49.118 -7.808 22.991 1.00 93.50 480 VAL A C 1
ATOM 3734 O O . VAL A 1 480 ? -48.818 -8.130 24.145 1.00 93.50 480 VAL A O 1
ATOM 3737 N N . MET A 1 481 ? -50.301 -8.140 22.461 1.00 91.62 481 MET A N 1
ATOM 3738 C CA . MET A 1 481 ? -51.262 -8.993 23.169 1.00 91.62 481 MET A CA 1
ATOM 3739 C C . MET A 1 481 ? -50.717 -10.409 23.384 1.00 91.62 481 MET A C 1
ATOM 3741 O O . MET A 1 481 ? -50.831 -10.923 24.495 1.00 91.62 481 MET A O 1
ATOM 3745 N N . PHE A 1 482 ? -50.079 -10.997 22.370 1.00 91.94 482 PHE A N 1
ATOM 3746 C CA . PHE A 1 482 ? -49.429 -12.304 22.474 1.00 91.94 482 PHE A CA 1
ATOM 3747 C C . PHE A 1 482 ? -48.290 -12.290 23.503 1.00 91.94 482 PHE A C 1
ATOM 3749 O O . PHE A 1 482 ? -48.205 -13.166 24.361 1.00 91.94 482 PHE A O 1
ATOM 3756 N N . PHE A 1 483 ? -47.458 -11.245 23.503 1.00 92.00 483 PHE A N 1
ATOM 3757 C CA . PHE A 1 483 ? -46.395 -11.071 24.495 1.00 92.00 483 PHE A CA 1
ATOM 3758 C C . PHE A 1 483 ? -46.914 -11.058 25.939 1.00 92.00 483 PHE A C 1
ATOM 3760 O O . PHE A 1 483 ? -46.296 -11.647 26.829 1.00 92.00 483 PHE A O 1
ATOM 3767 N N . ALA A 1 484 ? -48.063 -10.421 26.182 1.00 89.75 484 ALA A N 1
ATOM 3768 C CA . ALA A 1 484 ? -48.670 -10.387 27.508 1.00 89.75 484 ALA A CA 1
ATOM 3769 C C . ALA A 1 484 ? -49.048 -11.788 28.027 1.00 89.75 484 ALA A C 1
ATOM 3771 O O . ALA A 1 484 ? -48.980 -12.038 29.233 1.00 89.75 484 ALA A O 1
ATOM 3772 N N . GLU A 1 485 ? -49.403 -12.707 27.128 1.00 89.00 485 GLU A N 1
ATOM 3773 C CA . GLU A 1 485 ? -49.760 -14.091 27.457 1.00 89.00 485 GLU A CA 1
ATOM 3774 C C . GLU A 1 485 ? -48.523 -14.952 27.767 1.00 89.00 485 GLU A C 1
ATOM 3776 O O . GLU A 1 485 ? -48.576 -15.807 28.656 1.00 89.00 485 GLU A O 1
ATOM 3781 N N . ILE A 1 486 ? -47.378 -14.681 27.123 1.00 87.44 486 ILE A N 1
ATOM 3782 C CA . ILE A 1 486 ? -46.124 -15.430 27.334 1.00 87.44 486 ILE A CA 1
ATOM 3783 C C . ILE A 1 486 ? -45.678 -15.383 28.799 1.00 87.44 486 ILE A C 1
ATOM 3785 O O . ILE A 1 486 ? -45.323 -16.416 29.370 1.00 87.44 486 ILE A O 1
ATOM 3789 N N . PHE A 1 487 ? -45.689 -14.210 29.438 1.00 80.25 487 PHE A N 1
ATOM 3790 C CA . PHE A 1 487 ? -45.237 -14.103 30.831 1.00 80.25 487 PHE A CA 1
ATOM 3791 C C . PHE A 1 487 ? -46.184 -14.772 31.821 1.00 80.25 487 PHE A C 1
ATOM 3793 O O . PHE A 1 487 ? -45.715 -15.348 32.805 1.00 80.25 487 PHE A O 1
ATOM 3800 N N . GLN A 1 488 ? -47.488 -14.751 31.536 1.00 75.44 488 GLN A N 1
ATOM 3801 C CA . GLN A 1 488 ? -48.469 -15.491 32.322 1.00 75.44 488 GLN A CA 1
ATOM 3802 C C . GLN A 1 488 ? -48.206 -17.000 32.234 1.00 75.44 488 GLN A C 1
ATOM 3804 O O . GLN A 1 488 ? -48.238 -17.683 33.255 1.00 75.44 488 GLN A O 1
ATOM 3809 N N . PHE A 1 489 ? -47.889 -17.508 31.040 1.00 70.00 489 PHE A N 1
ATOM 3810 C CA . PHE A 1 489 ? -47.559 -18.920 30.836 1.00 70.00 489 PHE A CA 1
ATOM 3811 C C . PHE A 1 489 ? -46.238 -19.323 31.508 1.00 70.00 489 PHE A C 1
ATOM 3813 O O . PHE A 1 489 ? -46.136 -20.405 32.079 1.00 70.00 489 PHE A O 1
ATOM 3820 N N . ARG A 1 490 ? -45.232 -18.442 31.483 1.00 79.62 490 ARG A N 1
ATOM 3821 C CA . ARG A 1 490 ? -43.898 -18.694 32.057 1.00 79.62 490 ARG A CA 1
ATOM 3822 C C . ARG A 1 490 ? -43.808 -18.468 33.572 1.00 79.62 490 ARG A C 1
ATOM 3824 O O . ARG A 1 490 ? -42.719 -18.571 34.124 1.00 79.62 490 ARG A O 1
ATOM 3831 N N . GLY A 1 491 ? -44.912 -18.130 34.243 1.00 71.31 491 GLY A N 1
ATOM 3832 C CA . GLY A 1 491 ? -44.947 -17.951 35.700 1.00 71.31 491 GLY A CA 1
ATOM 3833 C C . GLY A 1 491 ? -44.142 -16.755 36.227 1.00 71.31 491 GLY A C 1
ATOM 3834 O O . GLY A 1 491 ? -43.893 -16.669 37.427 1.00 71.31 491 GLY A O 1
ATOM 3835 N N . ARG A 1 492 ? -43.738 -15.813 35.362 1.00 79.94 492 ARG A N 1
ATOM 3836 C CA . ARG A 1 492 ? -42.990 -14.613 35.771 1.00 79.94 492 ARG A CA 1
ATOM 3837 C C . ARG A 1 492 ? -43.973 -13.554 36.267 1.00 79.94 492 ARG A C 1
ATOM 3839 O O . ARG A 1 492 ? -44.946 -13.245 35.581 1.00 79.94 492 ARG A O 1
ATOM 3846 N N . GLN A 1 493 ? -43.701 -12.938 37.417 1.00 83.06 493 GLN A N 1
ATOM 3847 C CA . GLN A 1 493 ? -44.485 -11.800 37.911 1.00 83.06 493 GLN A CA 1
ATOM 3848 C C . GLN A 1 493 ? -44.167 -10.534 37.093 1.00 83.06 493 GLN A C 1
ATOM 3850 O O . GLN A 1 493 ? -43.396 -9.673 37.521 1.00 83.06 493 GLN A O 1
ATOM 3855 N N . ALA A 1 494 ? -44.740 -10.446 35.890 1.00 91.06 494 ALA A N 1
ATOM 3856 C CA . ALA A 1 494 ? -44.600 -9.301 35.001 1.00 91.06 494 ALA A CA 1
ATOM 3857 C C . ALA A 1 494 ? -45.785 -8.334 35.144 1.00 91.06 494 ALA A C 1
ATOM 3859 O O . ALA A 1 494 ? -46.947 -8.752 35.157 1.00 91.06 494 ALA A O 1
ATOM 3860 N N . ARG A 1 495 ? -45.507 -7.029 35.209 1.00 95.25 495 ARG A N 1
ATOM 3861 C CA . ARG A 1 495 ? -46.522 -5.973 35.088 1.00 95.25 495 ARG A CA 1
ATOM 3862 C C . ARG A 1 495 ? -46.321 -5.215 33.788 1.00 95.25 495 ARG A C 1
ATOM 3864 O O . ARG A 1 495 ? -45.201 -4.846 33.448 1.00 95.25 495 ARG A O 1
ATOM 3871 N N . LEU A 1 496 ? -47.417 -4.958 33.085 1.00 96.44 496 LEU A N 1
ATOM 3872 C CA . LEU A 1 496 ? -47.402 -4.360 31.752 1.00 96.44 496 LEU A CA 1
ATOM 3873 C C . LEU A 1 496 ? -48.055 -2.980 31.792 1.00 96.44 496 LEU A C 1
ATOM 3875 O O . LEU A 1 496 ? -49.165 -2.833 32.308 1.00 96.44 496 LEU A O 1
ATOM 3879 N N . GLY A 1 497 ? -47.345 -1.973 31.298 1.00 97.25 497 GLY A N 1
ATOM 3880 C CA . GLY A 1 497 ? -47.788 -0.589 31.151 1.00 97.25 497 GLY A CA 1
ATOM 3881 C C . GLY A 1 497 ? -47.806 -0.165 29.685 1.00 97.25 497 GLY A C 1
ATOM 3882 O O . GLY A 1 497 ? -47.240 -0.842 28.827 1.00 97.25 497 GLY A O 1
ATOM 3883 N N . LEU A 1 498 ? -48.454 0.963 29.408 1.00 97.88 498 LEU A N 1
ATOM 3884 C CA . LEU A 1 498 ? -48.651 1.468 28.052 1.00 97.88 498 LEU A CA 1
ATOM 3885 C C . LEU A 1 498 ? -48.405 2.977 27.995 1.00 97.88 498 LEU A C 1
ATOM 3887 O O . LEU A 1 498 ? -48.916 3.747 28.807 1.00 97.88 498 LEU A O 1
ATOM 3891 N N . VAL A 1 499 ? -47.649 3.397 26.997 1.00 97.75 499 VAL A N 1
ATOM 3892 C CA . VAL A 1 499 ? -47.483 4.771 26.548 1.00 97.75 499 VAL A CA 1
ATOM 3893 C C . VAL A 1 499 ? -47.789 4.770 25.060 1.00 97.75 499 VAL A C 1
ATOM 3895 O O . VAL A 1 499 ? -47.275 3.932 24.329 1.00 97.75 499 VAL A O 1
ATOM 3898 N N . THR A 1 500 ? -48.624 5.694 24.602 1.00 95.62 500 THR A N 1
ATOM 3899 C CA . THR A 1 500 ? -48.838 5.883 23.164 1.00 95.62 500 THR A CA 1
ATOM 3900 C C . THR A 1 500 ? -48.440 7.284 22.756 1.00 95.62 500 THR A C 1
ATOM 3902 O O . THR A 1 500 ? -48.625 8.230 23.536 1.00 95.62 500 THR A O 1
ATOM 3905 N N . PHE A 1 501 ? -47.887 7.429 21.558 1.00 93.31 501 PHE A N 1
ATOM 3906 C CA . PHE A 1 501 ? -47.403 8.714 21.069 1.00 93.31 501 PHE A CA 1
ATOM 3907 C C . PHE A 1 501 ? -47.637 8.888 19.568 1.00 93.31 501 PHE A C 1
ATOM 3909 O O . PHE A 1 501 ? -47.953 7.942 18.869 1.00 93.31 501 PHE A O 1
ATOM 3916 N N . ALA A 1 502 ? -47.559 10.140 19.136 1.00 89.62 502 ALA A N 1
ATOM 3917 C CA . ALA A 1 502 ? -47.379 10.586 17.758 1.00 89.62 502 ALA A CA 1
ATOM 3918 C C . ALA A 1 502 ? -46.537 11.870 17.895 1.00 89.62 502 ALA A C 1
ATOM 3920 O O . ALA A 1 502 ? -45.487 11.831 18.535 1.00 89.62 502 ALA A O 1
ATOM 3921 N N . GLU A 1 503 ? -47.054 13.048 17.527 1.00 83.94 503 GLU A N 1
ATOM 3922 C CA . GLU A 1 503 ? -46.402 14.341 17.833 1.00 83.94 503 GLU A CA 1
ATOM 3923 C C . GLU A 1 503 ? -46.215 14.622 19.336 1.00 83.94 503 GLU A C 1
ATOM 3925 O O . GLU A 1 503 ? -45.362 15.411 19.750 1.00 83.94 503 GLU A O 1
ATOM 3930 N N . GLN A 1 504 ? -47.045 13.998 20.172 1.00 86.12 504 GLN A N 1
ATOM 3931 C CA . GLN A 1 504 ? -47.005 14.091 21.626 1.00 86.12 504 GLN A CA 1
ATOM 3932 C C . GLN A 1 504 ? -47.457 12.772 22.254 1.00 86.12 504 GLN A C 1
ATOM 3934 O O . GLN A 1 504 ? -48.100 11.944 21.611 1.00 86.12 504 GLN A O 1
ATOM 3939 N N . VAL A 1 505 ? -47.190 12.595 23.550 1.00 92.06 505 VAL A N 1
ATOM 3940 C CA . VAL A 1 505 ? -47.713 11.446 24.300 1.00 92.06 505 VAL A CA 1
ATOM 3941 C C . VAL A 1 505 ? -49.221 11.597 24.495 1.00 92.06 505 VAL A C 1
ATOM 3943 O O . VAL A 1 505 ? -49.669 12.484 25.224 1.00 92.06 505 VAL A O 1
ATOM 3946 N N . ALA A 1 506 ? -49.990 10.709 23.868 1.00 90.75 506 ALA A N 1
ATOM 3947 C CA . ALA A 1 506 ? -51.450 10.711 23.895 1.00 90.75 506 ALA A CA 1
ATOM 3948 C C . ALA A 1 506 ? -52.014 9.955 25.105 1.00 90.75 506 ALA A C 1
ATOM 3950 O O . ALA A 1 506 ? -53.044 10.345 25.660 1.00 90.75 506 ALA A O 1
ATOM 3951 N N . ARG A 1 507 ? -51.337 8.888 25.546 1.00 94.31 507 ARG A N 1
ATOM 3952 C CA . ARG A 1 507 ? -51.815 8.024 26.631 1.00 94.31 507 ARG A CA 1
ATOM 3953 C C . ARG A 1 507 ? -50.682 7.540 27.528 1.00 94.31 507 ARG A C 1
ATOM 3955 O O . ARG A 1 507 ? -49.559 7.354 27.067 1.00 94.31 507 ARG A O 1
ATOM 3962 N N . ARG A 1 508 ? -50.983 7.363 28.821 1.00 97.00 508 ARG A N 1
ATOM 3963 C CA . ARG A 1 508 ? -50.075 6.823 29.848 1.00 97.00 508 ARG A CA 1
ATOM 3964 C C . ARG A 1 508 ? -50.860 5.954 30.829 1.00 97.00 508 ARG A C 1
ATOM 3966 O O . ARG A 1 508 ? -51.612 6.486 31.644 1.00 97.00 508 ARG A O 1
ATOM 3973 N N . ASP A 1 509 ? -50.644 4.648 30.796 1.00 97.62 509 ASP A N 1
ATOM 3974 C CA . ASP A 1 509 ? -51.192 3.693 31.755 1.00 97.62 509 ASP A CA 1
ATOM 3975 C C . ASP A 1 509 ? -50.049 3.026 32.531 1.00 97.62 509 ASP A C 1
ATOM 3977 O O . ASP A 1 509 ? -49.115 2.460 31.958 1.00 97.62 509 ASP A O 1
ATOM 3981 N N . ALA A 1 510 ? -50.110 3.106 33.861 1.00 96.38 510 ALA A N 1
ATOM 3982 C CA . ALA A 1 510 ? -49.088 2.540 34.735 1.00 96.38 510 ALA A CA 1
ATOM 3983 C C . ALA A 1 510 ? -49.082 0.996 34.697 1.00 96.38 510 ALA A C 1
ATOM 3985 O O . ALA A 1 510 ? -50.148 0.402 34.528 1.00 96.38 510 ALA A O 1
ATOM 3986 N N . PRO A 1 511 ? -47.931 0.332 34.932 1.00 96.38 511 PRO A N 1
ATOM 3987 C CA . PRO A 1 511 ? -47.841 -1.124 34.882 1.00 96.38 511 PRO A CA 1
ATOM 3988 C C . PRO A 1 511 ? -48.864 -1.858 35.761 1.00 96.38 511 PRO A C 1
ATOM 3990 O O . PRO A 1 511 ? -49.012 -1.573 36.953 1.00 96.38 511 PRO A O 1
ATOM 3993 N N . THR A 1 512 ? -49.546 -2.852 35.187 1.00 95.38 512 THR A N 1
ATOM 3994 C CA . THR A 1 512 ? -50.508 -3.717 35.883 1.00 95.38 512 THR A CA 1
ATOM 3995 C C . THR A 1 512 ? -50.169 -5.194 35.700 1.00 95.38 512 THR A C 1
ATOM 3997 O O . THR A 1 512 ? -49.797 -5.617 34.613 1.00 95.38 512 THR A O 1
ATOM 4000 N N . GLY A 1 513 ? -50.327 -6.003 36.753 1.00 92.19 513 GLY A N 1
ATOM 4001 C CA . GLY A 1 513 ? -50.185 -7.466 36.668 1.00 92.19 513 GLY A CA 1
ATOM 4002 C C . GLY A 1 513 ? -51.431 -8.180 36.123 1.00 92.19 513 GLY A C 1
ATOM 4003 O O . GLY A 1 513 ? -51.449 -9.399 36.007 1.00 92.19 513 GLY A O 1
ATOM 4004 N N . ARG A 1 514 ? -52.512 -7.443 35.821 1.00 93.88 514 ARG A N 1
ATOM 4005 C CA . ARG A 1 514 ? -53.756 -8.010 35.278 1.00 93.88 514 ARG A CA 1
ATOM 4006 C C . ARG A 1 514 ? -53.729 -7.960 33.752 1.00 93.88 514 ARG A C 1
ATOM 4008 O O . ARG A 1 514 ? -54.086 -6.931 33.178 1.00 93.88 514 ARG A O 1
ATOM 4015 N N . VAL A 1 515 ? -53.389 -9.081 33.113 1.00 91.50 515 VAL A N 1
ATOM 4016 C CA . VAL A 1 515 ? -53.313 -9.220 31.642 1.00 91.50 515 VAL A CA 1
ATOM 4017 C C . VAL A 1 515 ? -54.586 -8.715 30.950 1.00 91.50 515 VAL A C 1
ATOM 4019 O O . VAL A 1 515 ? -54.501 -7.930 30.011 1.00 91.50 515 VAL A O 1
ATOM 4022 N N . ALA A 1 516 ? -55.770 -9.041 31.478 1.00 93.06 516 ALA A N 1
ATOM 4023 C CA . ALA A 1 516 ? -57.048 -8.583 30.922 1.00 93.06 516 ALA A CA 1
ATOM 4024 C C . ALA A 1 516 ? -57.206 -7.048 30.900 1.00 93.06 516 ALA A C 1
ATOM 4026 O O . ALA A 1 516 ? -57.809 -6.504 29.975 1.00 93.06 516 ALA A O 1
ATOM 4027 N N . THR A 1 517 ? -56.656 -6.340 31.895 1.00 96.38 517 THR A N 1
ATOM 4028 C CA . THR A 1 517 ? -56.662 -4.869 31.938 1.00 96.38 517 THR A CA 1
ATOM 4029 C C . THR A 1 517 ? -55.789 -4.308 30.817 1.00 96.38 517 THR A C 1
ATOM 4031 O O . THR A 1 517 ? -56.241 -3.445 30.067 1.00 96.38 517 THR A O 1
ATOM 4034 N N . PHE A 1 518 ? -54.576 -4.844 30.663 1.00 95.62 518 PHE A N 1
ATOM 4035 C CA . PHE A 1 518 ? -53.637 -4.435 29.618 1.00 95.62 518 PHE A CA 1
ATOM 4036 C C . PHE A 1 518 ? -54.185 -4.725 28.209 1.00 95.62 518 PHE A C 1
ATOM 4038 O O . PHE A 1 518 ? -54.233 -3.835 27.364 1.00 95.62 518 PHE A O 1
ATOM 4045 N N . GLN A 1 519 ? -54.726 -5.926 27.978 1.00 93.75 519 GLN A N 1
ATOM 4046 C CA . GLN A 1 519 ? -55.418 -6.277 26.729 1.00 93.75 519 GLN A CA 1
ATOM 4047 C C . GLN A 1 519 ? -56.640 -5.381 26.459 1.00 93.75 519 GLN A C 1
ATOM 4049 O O . GLN A 1 519 ? -57.020 -5.165 25.308 1.00 93.75 519 GLN A O 1
ATOM 4054 N N . GLY A 1 520 ? -57.295 -4.877 27.509 1.00 95.50 520 GLY A N 1
ATOM 4055 C CA . GLY A 1 520 ? -58.352 -3.873 27.395 1.00 95.50 520 GLY A CA 1
ATOM 4056 C C . GLY A 1 520 ? -57.823 -2.547 26.851 1.00 95.50 520 GLY A C 1
ATOM 4057 O O . GLY A 1 520 ? -58.425 -1.988 25.939 1.00 95.50 520 GLY A O 1
ATOM 4058 N N . TRP A 1 521 ? -56.671 -2.077 27.342 1.00 96.06 521 TRP A N 1
ATOM 4059 C CA . TRP A 1 521 ? -56.019 -0.874 26.816 1.00 96.06 521 TRP A CA 1
ATOM 4060 C C . TRP A 1 521 ? -55.658 -1.026 25.337 1.00 96.06 521 TRP A C 1
ATOM 4062 O O . TRP A 1 521 ? -56.029 -0.164 24.542 1.00 96.06 521 TRP A O 1
ATOM 4072 N N . MET A 1 522 ? -55.058 -2.159 24.959 1.00 93.75 522 MET A N 1
ATOM 4073 C CA . MET A 1 522 ? -54.673 -2.455 23.573 1.00 93.75 522 MET A CA 1
ATOM 4074 C C . MET A 1 522 ? -55.863 -2.456 22.603 1.00 93.75 522 MET A C 1
ATOM 4076 O O . MET A 1 522 ? -55.760 -1.931 21.501 1.00 93.75 522 MET A O 1
ATOM 4080 N N . ARG A 1 523 ? -57.027 -2.981 23.014 1.00 92.38 523 ARG A N 1
ATOM 4081 C CA . ARG A 1 523 ? -58.258 -2.982 22.193 1.00 92.38 523 ARG A CA 1
ATOM 4082 C C . ARG A 1 523 ? -58.884 -1.600 21.994 1.00 92.38 523 ARG A C 1
ATOM 4084 O O . ARG A 1 523 ? -59.724 -1.439 21.118 1.00 92.38 523 ARG A O 1
ATOM 4091 N N . THR A 1 524 ? -58.516 -0.628 22.826 1.00 92.50 524 THR A N 1
ATOM 4092 C CA . THR A 1 524 ? -59.032 0.752 22.765 1.00 92.50 524 THR A CA 1
ATOM 4093 C C . THR A 1 524 ? -58.097 1.714 22.038 1.00 92.50 524 THR A C 1
ATOM 4095 O O . THR A 1 524 ? -58.361 2.916 22.026 1.00 92.50 524 THR A O 1
ATOM 4098 N N . LEU A 1 525 ? -56.996 1.213 21.471 1.00 89.12 525 LEU A N 1
ATOM 4099 C CA . LEU A 1 525 ? -56.109 2.029 20.652 1.00 89.12 525 LEU A CA 1
ATOM 4100 C C . LEU A 1 525 ? -56.845 2.489 19.381 1.00 89.12 525 LEU A C 1
ATOM 4102 O O . LEU A 1 525 ? -57.545 1.683 18.764 1.00 89.12 525 LEU A O 1
ATOM 4106 N N . PRO A 1 526 ? -56.744 3.774 19.001 1.00 82.69 526 PRO A N 1
ATOM 4107 C CA . PRO A 1 526 ? -57.335 4.260 17.761 1.00 82.69 526 PRO A CA 1
ATOM 4108 C C . PRO A 1 526 ? -56.631 3.627 16.553 1.00 82.69 526 PRO A C 1
ATOM 4110 O O . PRO A 1 526 ? -55.420 3.446 16.574 1.00 82.69 526 PRO A O 1
ATOM 4113 N N . ALA A 1 527 ? -57.389 3.318 15.496 1.00 67.31 527 ALA A N 1
ATOM 4114 C CA . ALA A 1 527 ? -56.855 2.679 14.289 1.00 67.31 527 ALA A CA 1
ATOM 4115 C C . ALA A 1 527 ? -55.920 3.594 13.472 1.00 67.31 527 ALA A C 1
ATOM 4117 O O . ALA A 1 527 ? -55.077 3.095 12.740 1.00 67.31 527 ALA A O 1
ATOM 4118 N N . VAL A 1 528 ? -56.066 4.920 13.596 1.00 65.31 528 VAL A N 1
ATOM 4119 C CA . VAL A 1 528 ? -55.227 5.930 12.932 1.00 65.31 528 VAL A CA 1
ATOM 4120 C C . VAL A 1 528 ? -55.104 7.142 13.862 1.00 65.31 528 VAL A C 1
ATOM 4122 O O . VAL A 1 528 ? -56.123 7.746 14.218 1.00 65.31 528 VAL A O 1
ATOM 4125 N N . GLY A 1 529 ? -53.888 7.499 14.283 1.00 56.84 529 GLY A N 1
ATOM 4126 C CA . GLY A 1 529 ? -53.615 8.806 14.881 1.00 56.84 529 GLY A CA 1
ATOM 4127 C C . GLY A 1 529 ? -53.500 9.864 13.785 1.00 56.84 529 GLY A C 1
ATOM 4128 O O . GLY A 1 529 ? -53.033 9.587 12.685 1.00 56.84 529 GLY A O 1
ATOM 4129 N N . GLY A 1 530 ? -54.015 11.069 14.039 1.00 55.62 530 GLY A N 1
ATOM 4130 C CA . GLY A 1 530 ? -54.052 12.142 13.040 1.00 55.62 530 GLY A CA 1
ATOM 4131 C C . GLY A 1 530 ? -52.675 12.405 12.418 1.00 55.62 530 GLY A C 1
ATOM 4132 O O . GLY A 1 530 ? -51.698 12.546 13.145 1.00 55.62 530 GLY A O 1
ATOM 4133 N N . GLY A 1 531 ? -52.635 12.465 11.081 1.00 48.97 531 GLY A N 1
ATOM 4134 C CA . GLY A 1 531 ? -51.433 12.617 10.257 1.00 48.97 531 GLY A CA 1
ATOM 4135 C C . GLY A 1 531 ? -50.737 13.964 10.429 1.00 48.97 531 GLY A C 1
ATOM 4136 O O . GLY A 1 531 ? -50.933 14.884 9.633 1.00 48.97 531 GLY A O 1
ATOM 4137 N N . GLY A 1 532 ? -49.938 14.060 11.482 1.00 54.88 532 GLY A N 1
ATOM 4138 C CA . GLY A 1 532 ? -48.985 15.129 11.725 1.00 54.88 532 GLY A CA 1
ATOM 4139 C C . GLY A 1 532 ? -47.563 14.666 11.418 1.00 54.88 532 GLY A C 1
ATOM 4140 O O . GLY A 1 532 ? -47.205 13.537 11.738 1.00 54.88 532 GLY A O 1
ATOM 4141 N N . MET A 1 533 ? -46.770 15.517 10.764 1.00 55.00 533 MET A N 1
ATOM 4142 C CA . MET A 1 533 ? -45.350 15.262 10.502 1.00 55.00 533 MET A CA 1
ATOM 4143 C C . MET A 1 533 ? -44.555 15.538 11.783 1.00 55.00 533 MET A C 1
ATOM 4145 O O . MET A 1 533 ? -44.464 16.699 12.191 1.00 55.00 533 MET A O 1
ATOM 4149 N N . GLY A 1 534 ? -43.952 14.500 12.368 1.00 67.81 534 GLY A N 1
ATOM 4150 C CA . GLY A 1 534 ? -42.991 14.624 13.461 1.00 67.81 534 GLY A CA 1
ATOM 4151 C C . GLY A 1 534 ? -43.398 13.931 14.746 1.00 67.81 534 GLY A C 1
ATOM 4152 O O . GLY A 1 534 ? -44.163 14.485 15.529 1.00 67.81 534 GLY A O 1
ATOM 4153 N N . GLU A 1 535 ? -42.818 12.777 15.025 1.00 84.62 535 GLU A N 1
ATOM 4154 C CA . GLU A 1 535 ? -43.059 11.994 16.230 1.00 84.62 535 GLU A CA 1
ATOM 4155 C C . GLU A 1 535 ? -42.173 12.443 17.402 1.00 84.62 535 GLU A C 1
ATOM 4157 O O . GLU A 1 535 ? -41.080 12.978 17.233 1.00 84.62 535 GLU A O 1
ATOM 4162 N N . ASP A 1 536 ? -42.636 12.246 18.639 1.00 90.31 536 ASP A N 1
ATOM 4163 C CA . ASP A 1 536 ? -41.849 12.531 19.850 1.00 90.31 536 ASP A CA 1
ATOM 4164 C C . ASP A 1 536 ? -41.579 11.247 20.645 1.00 90.31 536 ASP A C 1
ATOM 4166 O O . ASP A 1 536 ? -41.974 11.094 21.811 1.00 90.31 536 ASP A O 1
ATOM 4170 N N . SER A 1 537 ? -40.893 10.303 19.995 1.00 93.50 537 SER A N 1
ATOM 4171 C CA . SER A 1 537 ? -40.453 9.036 20.593 1.00 93.50 537 SER A CA 1
ATOM 4172 C C . SER A 1 537 ? -39.545 9.258 21.812 1.00 93.50 537 SER A C 1
ATOM 4174 O O . SER A 1 537 ? -39.632 8.530 22.808 1.00 93.50 537 SER A O 1
ATOM 4176 N N . THR A 1 538 ? -38.770 10.348 21.824 1.00 94.56 538 THR A N 1
ATOM 4177 C CA . THR A 1 538 ? -38.014 10.800 23.004 1.00 94.56 538 THR A CA 1
ATOM 4178 C C . THR A 1 538 ? -38.925 11.074 24.203 1.00 94.56 538 THR A C 1
ATOM 4180 O O . THR A 1 538 ? -38.676 10.572 25.306 1.00 94.56 538 THR A O 1
ATOM 4183 N N . LEU A 1 539 ? -40.005 11.843 24.028 1.00 95.19 539 LEU A N 1
ATOM 4184 C CA . LEU A 1 539 ? -40.954 12.101 25.113 1.00 95.19 539 LEU A CA 1
ATOM 4185 C C . LEU A 1 539 ? -41.659 10.821 25.580 1.00 95.19 539 LEU A C 1
ATOM 4187 O O . LEU A 1 539 ? -41.920 10.681 26.781 1.00 95.19 539 LEU A O 1
ATOM 4191 N N . ALA A 1 540 ? -41.952 9.890 24.670 1.00 96.94 540 ALA A N 1
ATOM 4192 C CA . ALA A 1 540 ? -42.546 8.597 25.009 1.00 96.94 540 ALA A CA 1
ATOM 4193 C C . ALA A 1 540 ? -41.626 7.758 25.914 1.00 96.94 540 ALA A C 1
ATOM 4195 O O . ALA A 1 540 ? -42.076 7.205 26.926 1.00 96.94 540 ALA A O 1
ATOM 4196 N N . LEU A 1 541 ? -40.322 7.730 25.628 1.00 97.88 541 LEU A N 1
ATOM 4197 C CA . LEU A 1 541 ? -39.323 7.062 26.467 1.00 97.88 541 LEU A CA 1
ATOM 4198 C C . LEU A 1 541 ? -39.141 7.751 27.822 1.00 97.88 541 LEU A C 1
ATOM 4200 O O . LEU A 1 541 ? -39.074 7.072 28.848 1.00 97.88 541 LEU A O 1
ATOM 4204 N N . VAL A 1 542 ? -39.138 9.089 27.870 1.00 97.69 542 VAL A N 1
ATOM 4205 C CA . VAL A 1 542 ? -39.105 9.822 29.149 1.00 97.69 542 VAL A CA 1
ATOM 4206 C C . VAL A 1 542 ? -40.355 9.525 29.983 1.00 97.69 542 VAL A C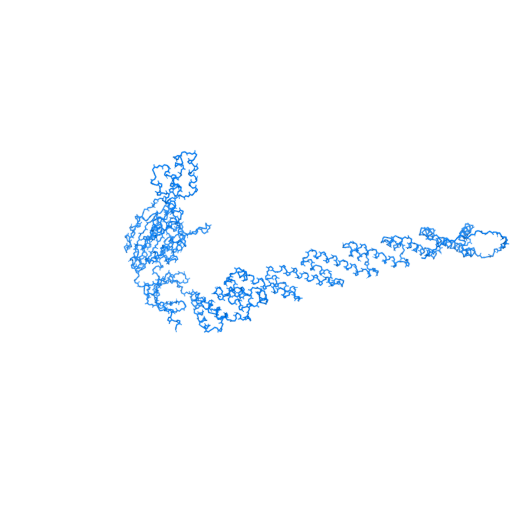 1
ATOM 4208 O O . VAL A 1 542 ? -40.250 9.291 31.190 1.00 97.69 542 VAL A O 1
ATOM 4211 N N . ALA A 1 543 ? -41.533 9.476 29.357 1.00 97.88 543 ALA A N 1
ATOM 4212 C CA . ALA A 1 543 ? -42.773 9.103 30.033 1.00 97.88 543 ALA A CA 1
ATOM 4213 C C . ALA A 1 543 ? -42.722 7.658 30.559 1.00 97.88 543 ALA A C 1
ATOM 4215 O O . ALA A 1 543 ? -43.126 7.409 31.697 1.00 97.88 543 ALA A O 1
ATOM 4216 N N . SER A 1 544 ? -42.165 6.733 29.775 1.00 98.25 544 SER A N 1
ATOM 4217 C CA . SER A 1 544 ? -41.943 5.340 30.182 1.00 98.25 544 SER A CA 1
ATOM 4218 C C . SER A 1 544 ? -40.998 5.252 31.385 1.00 98.25 544 SER A C 1
ATOM 4220 O O . SER A 1 544 ? -41.311 4.590 32.376 1.00 98.25 544 SER A O 1
ATOM 4222 N N . ALA A 1 545 ? -39.895 6.007 31.364 1.00 97.88 545 ALA A N 1
ATOM 4223 C CA . ALA A 1 545 ? -38.964 6.121 32.484 1.00 97.88 545 ALA A CA 1
ATOM 4224 C C . ALA A 1 545 ? -39.646 6.639 33.758 1.00 97.88 545 ALA A C 1
ATOM 4226 O O . ALA A 1 545 ? -39.405 6.132 34.856 1.00 97.88 545 ALA A O 1
ATOM 4227 N N . ASP A 1 546 ? -40.535 7.624 33.627 1.00 97.50 546 ASP A N 1
ATOM 4228 C CA . ASP A 1 546 ? -41.272 8.177 34.760 1.00 97.50 546 ASP A CA 1
ATOM 4229 C C . ASP A 1 546 ? -42.280 7.204 35.379 1.00 97.50 546 ASP A C 1
ATOM 4231 O O . ASP A 1 546 ? -42.440 7.215 36.606 1.00 97.50 546 ASP A O 1
ATOM 4235 N N . LEU A 1 547 ? -42.917 6.353 34.566 1.00 97.25 547 LEU A N 1
ATOM 4236 C CA . LEU A 1 547 ? -43.781 5.269 35.047 1.00 97.25 547 LEU A CA 1
ATOM 4237 C C . LEU A 1 547 ? -42.970 4.182 35.768 1.00 97.25 547 LEU A C 1
ATOM 4239 O O . LEU A 1 547 ? -43.405 3.668 36.799 1.00 97.25 547 LEU A O 1
ATOM 4243 N N . LEU A 1 548 ? -41.772 3.874 35.264 1.00 97.25 548 LEU A N 1
ATOM 4244 C CA . LEU A 1 548 ? -40.933 2.774 35.744 1.00 97.25 548 LEU A CA 1
ATOM 4245 C C . LEU A 1 548 ? -39.995 3.140 36.901 1.00 97.25 548 LEU A C 1
ATOM 4247 O O . LEU A 1 548 ? -39.562 2.256 37.632 1.00 97.25 548 LEU A O 1
ATOM 4251 N N . LYS A 1 549 ? -39.678 4.417 37.149 1.00 94.88 549 LYS A N 1
ATOM 4252 C CA . LYS A 1 549 ? -38.644 4.808 38.138 1.00 94.88 549 LYS A CA 1
ATOM 4253 C C . LYS A 1 549 ? -38.859 4.272 39.564 1.00 94.88 549 LYS A C 1
ATOM 4255 O O . LYS A 1 549 ? -37.901 4.181 40.334 1.00 94.88 549 LYS A O 1
ATOM 4260 N N . ARG A 1 550 ? -40.106 3.945 39.930 1.00 90.38 550 ARG A N 1
ATOM 4261 C CA . ARG A 1 550 ? -40.492 3.392 41.245 1.00 90.38 550 ARG A CA 1
ATOM 4262 C C . ARG A 1 550 ? -40.782 1.886 41.224 1.00 90.38 550 ARG A C 1
ATOM 4264 O O . ARG A 1 550 ? -41.118 1.333 42.265 1.00 90.38 550 ARG A O 1
ATOM 4271 N N . ALA A 1 551 ? -40.660 1.236 40.072 1.00 91.06 551 ALA A N 1
ATOM 4272 C CA . ALA A 1 551 ? -40.842 -0.200 39.917 1.00 91.06 551 ALA A CA 1
ATOM 4273 C C . ALA A 1 551 ? -39.798 -0.993 40.726 1.00 91.06 551 ALA A C 1
ATOM 4275 O O . ALA A 1 551 ? -38.612 -0.637 40.689 1.00 91.06 551 ALA A O 1
ATOM 4276 N N . PRO A 1 552 ? -40.178 -2.053 41.456 1.00 86.44 552 PRO A N 1
ATOM 4277 C CA . PRO A 1 552 ? -39.213 -3.002 41.992 1.00 86.44 552 PRO A CA 1
ATOM 4278 C C . PRO A 1 552 ? -38.629 -3.862 40.859 1.00 86.44 552 PRO A C 1
ATOM 4280 O O . PRO A 1 552 ? -39.286 -4.089 39.851 1.00 86.44 552 PRO A O 1
ATOM 4283 N N . GLY A 1 553 ? -37.409 -4.366 41.045 1.00 87.62 553 GLY A N 1
ATOM 4284 C CA . GLY A 1 553 ? -36.802 -5.323 40.117 1.00 87.62 553 GLY A CA 1
ATOM 4285 C C . GLY A 1 553 ? -36.344 -4.729 38.781 1.00 87.62 553 GLY A C 1
ATOM 4286 O O . GLY A 1 553 ? -35.789 -3.625 38.737 1.00 87.62 553 GLY A O 1
ATOM 4287 N N . GLU A 1 554 ? -36.506 -5.522 37.723 1.00 91.12 554 GLU A N 1
ATOM 4288 C CA . GLU A 1 554 ? -36.100 -5.208 36.354 1.00 91.12 554 GLU A CA 1
ATOM 4289 C C . GLU A 1 554 ? -37.128 -4.289 35.679 1.00 91.12 554 GLU A C 1
ATOM 4291 O O . GLU A 1 554 ? -38.337 -4.486 35.812 1.00 91.12 554 GLU A O 1
ATOM 4296 N N . ARG A 1 555 ? -36.651 -3.269 34.957 1.00 95.19 555 ARG A N 1
ATOM 4297 C CA . ARG A 1 555 ? -37.496 -2.228 34.359 1.00 95.19 555 ARG A CA 1
ATOM 4298 C C . ARG A 1 555 ? -37.171 -2.096 32.885 1.00 95.19 555 ARG A C 1
ATOM 4300 O O . ARG A 1 555 ? -36.029 -1.808 32.527 1.00 95.19 555 ARG A O 1
ATOM 4307 N N . VAL A 1 556 ? -38.177 -2.276 32.047 1.00 96.50 556 VAL A N 1
ATOM 4308 C CA . VAL A 1 556 ? -38.010 -2.374 30.602 1.00 96.50 556 VAL A CA 1
ATOM 4309 C C . VAL A 1 556 ? -38.963 -1.418 29.903 1.00 96.50 556 VAL A C 1
ATOM 4311 O O . VAL A 1 556 ? -40.150 -1.382 30.218 1.00 96.50 556 VAL A O 1
ATOM 4314 N N . ALA A 1 557 ? -38.453 -0.658 28.940 1.00 98.19 557 ALA A N 1
ATOM 4315 C CA . ALA A 1 557 ? -39.277 0.082 27.991 1.00 98.19 557 ALA A CA 1
ATOM 4316 C C . ALA A 1 557 ? -39.116 -0.555 26.610 1.00 98.19 557 ALA A C 1
ATOM 4318 O O . ALA A 1 557 ? -37.990 -0.791 26.193 1.00 98.19 557 ALA A O 1
ATOM 4319 N N . ILE A 1 558 ? -40.212 -0.838 25.914 1.00 98.12 558 ILE A N 1
ATOM 4320 C CA . ILE A 1 558 ? -40.193 -1.368 24.547 1.00 98.12 558 ILE A CA 1
ATOM 4321 C C . ILE A 1 558 ? -40.803 -0.304 23.640 1.00 98.12 558 ILE A C 1
ATOM 4323 O O . ILE A 1 558 ? -41.998 -0.039 23.752 1.00 98.12 558 ILE A O 1
ATOM 4327 N N . LEU A 1 559 ? -39.989 0.327 22.796 1.00 97.62 559 LEU A N 1
ATOM 4328 C CA . LEU A 1 559 ? -40.424 1.294 21.791 1.00 97.62 559 LEU A CA 1
ATOM 4329 C C . LEU A 1 559 ? -40.738 0.566 20.483 1.00 97.62 559 LEU A C 1
ATOM 4331 O O . LEU A 1 559 ? -39.917 -0.224 20.022 1.00 97.62 559 LEU A O 1
ATOM 4335 N N . LEU A 1 560 ? -41.903 0.846 19.902 1.00 95.81 560 LEU A N 1
ATOM 4336 C CA . LEU A 1 560 ? -42.326 0.360 18.590 1.00 95.81 560 LEU A CA 1
ATOM 4337 C C . LEU A 1 560 ? -42.671 1.569 17.718 1.00 95.81 560 LEU A C 1
ATOM 4339 O O . LEU A 1 560 ? -43.588 2.309 18.077 1.00 95.81 560 LEU A O 1
ATOM 4343 N N . THR A 1 561 ? -41.921 1.767 16.636 1.00 92.69 561 THR A N 1
ATOM 4344 C CA . THR A 1 561 ? -42.046 2.885 15.679 1.00 92.69 561 THR A CA 1
ATOM 4345 C C . THR A 1 561 ? -41.444 2.474 14.334 1.00 92.69 561 THR A C 1
ATOM 4347 O O . THR A 1 561 ? -40.599 1.570 14.294 1.00 92.69 561 THR A O 1
ATOM 4350 N N . ASP A 1 562 ? -41.880 3.113 13.251 1.00 89.38 562 ASP A N 1
ATOM 4351 C CA . ASP A 1 562 ? -41.312 2.963 11.913 1.00 89.38 562 ASP A CA 1
ATOM 4352 C C . ASP A 1 562 ? -40.372 4.105 11.495 1.00 89.38 562 ASP A C 1
ATOM 4354 O O . ASP A 1 562 ? -39.784 4.053 10.411 1.00 89.38 562 ASP A O 1
ATOM 4358 N N . GLU A 1 563 ? -40.162 5.095 12.364 1.00 86.50 563 GLU A N 1
ATOM 4359 C CA . GLU A 1 563 ? -39.297 6.243 12.098 1.00 86.50 563 GLU A CA 1
ATOM 4360 C C . GLU A 1 563 ? -37.999 6.233 12.930 1.00 86.50 563 GLU A C 1
ATOM 4362 O O . GLU A 1 563 ? -37.771 5.395 13.804 1.00 86.50 563 GLU A O 1
ATOM 4367 N N . ASP A 1 564 ? -37.103 7.181 12.628 1.00 87.44 564 ASP A N 1
ATOM 4368 C CA . ASP A 1 564 ? -35.908 7.468 13.428 1.00 87.44 564 ASP A CA 1
ATOM 4369 C C . ASP A 1 564 ? -36.268 7.909 14.856 1.00 87.44 564 ASP A C 1
ATOM 4371 O O . ASP A 1 564 ? -37.373 8.374 15.141 1.00 87.44 564 ASP A O 1
ATOM 4375 N N . LEU A 1 565 ? -35.298 7.843 15.775 1.00 88.56 565 LEU A N 1
ATOM 4376 C CA . LEU A 1 565 ? -35.508 8.398 17.106 1.00 88.56 565 LEU A CA 1
ATOM 4377 C C . LEU A 1 565 ? -35.606 9.921 16.976 1.00 88.56 565 LEU A C 1
ATOM 4379 O O . LEU A 1 565 ? -34.690 10.567 16.473 1.00 88.56 565 LEU A O 1
ATOM 4383 N N . GLN A 1 566 ? -36.699 10.512 17.444 1.00 88.56 566 GLN A N 1
ATOM 4384 C CA . GLN A 1 566 ? -37.007 11.923 17.232 1.00 88.56 566 GLN A CA 1
ATOM 4385 C C . GLN A 1 566 ? -37.251 12.632 18.563 1.00 88.56 566 GLN A C 1
ATOM 4387 O O . GLN A 1 566 ? -37.816 12.071 19.512 1.00 88.56 566 GLN A O 1
ATOM 4392 N N . ALA A 1 567 ? -36.789 13.880 18.649 1.00 87.25 567 ALA A N 1
ATOM 4393 C CA . ALA A 1 567 ? -37.014 14.746 19.798 1.00 87.25 567 ALA A CA 1
ATOM 4394 C C . ALA A 1 567 ? -37.674 16.056 19.365 1.00 87.25 567 ALA A C 1
ATOM 4396 O O . ALA A 1 567 ? -37.011 16.979 18.881 1.00 87.25 567 ALA A O 1
ATOM 4397 N N . ASN A 1 568 ? -38.976 16.160 19.629 1.00 86.00 568 ASN A N 1
ATOM 4398 C CA . ASN A 1 568 ? -39.736 17.387 19.406 1.00 86.00 568 ASN A CA 1
ATOM 4399 C C . ASN A 1 568 ? -39.645 18.317 20.621 1.00 86.00 568 ASN A C 1
ATOM 4401 O O . ASN A 1 568 ? -38.925 18.078 21.595 1.00 86.00 568 ASN A O 1
ATOM 4405 N N . ARG A 1 569 ? -40.436 19.397 20.604 1.00 80.94 569 ARG A N 1
ATOM 4406 C CA . ARG A 1 569 ? -40.523 20.362 21.711 1.00 80.94 569 ARG A CA 1
ATOM 4407 C C . ARG A 1 569 ? -40.786 19.687 23.061 1.00 80.94 569 ARG A C 1
ATOM 4409 O O . ARG A 1 569 ? -40.285 20.162 24.081 1.00 80.94 569 ARG A O 1
ATOM 4416 N N . GLY A 1 570 ? -41.599 18.631 23.082 1.00 85.38 570 GLY A N 1
ATOM 4417 C CA . GLY A 1 570 ? -41.930 17.890 24.291 1.00 85.38 570 GLY A CA 1
ATOM 4418 C C . GLY A 1 570 ? -40.715 17.167 24.866 1.00 85.38 570 GLY A C 1
ATOM 4419 O O . GLY A 1 570 ? -40.347 17.427 26.015 1.00 85.38 570 GLY A O 1
ATOM 4420 N N . GLY A 1 571 ? -40.071 16.327 24.058 1.00 88.25 571 GLY A N 1
ATOM 4421 C CA . GLY A 1 571 ? -38.867 15.572 24.398 1.00 88.25 571 GLY A CA 1
ATOM 4422 C C . GLY A 1 571 ? -37.694 16.476 24.768 1.00 88.25 571 GLY A C 1
ATOM 4423 O O . GLY A 1 571 ? -37.120 16.325 25.847 1.00 88.25 571 GLY A O 1
ATOM 4424 N N . GLN A 1 572 ? -37.413 17.500 23.956 1.00 87.06 572 GLN A N 1
ATOM 4425 C CA . GLN A 1 572 ? -36.362 18.492 24.225 1.00 87.06 572 GLN A CA 1
ATOM 4426 C C . GLN A 1 572 ? -36.576 19.187 25.572 1.00 87.06 572 GLN A C 1
ATOM 4428 O O . GLN A 1 572 ? -35.669 19.251 26.405 1.00 87.06 572 GLN A O 1
ATOM 4433 N N . LYS A 1 573 ? -37.804 19.651 25.843 1.00 89.19 573 LYS A N 1
ATOM 4434 C CA . LYS A 1 573 ? -38.149 20.272 27.128 1.00 89.19 573 LYS A CA 1
ATOM 4435 C C . LYS A 1 573 ? -38.009 19.288 28.289 1.00 89.19 573 LYS A C 1
ATOM 4437 O O . LYS A 1 573 ? -37.560 19.690 29.360 1.00 89.19 573 LYS A O 1
ATOM 4442 N N . ALA A 1 574 ? -38.409 18.032 28.099 1.00 91.12 574 ALA A N 1
ATOM 4443 C CA . ALA A 1 574 ? -38.338 17.005 29.133 1.00 91.12 574 ALA A CA 1
ATOM 4444 C C . ALA A 1 574 ? -36.891 16.612 29.480 1.00 91.12 574 ALA A C 1
ATOM 4446 O O . ALA A 1 574 ? -36.617 16.274 30.631 1.00 91.12 574 ALA A O 1
ATOM 4447 N N . LEU A 1 575 ? -35.973 16.702 28.514 1.00 90.94 575 LEU A N 1
ATOM 4448 C CA . LEU A 1 575 ? -34.541 16.452 28.702 1.00 90.94 575 LEU A CA 1
ATOM 4449 C C . LEU A 1 575 ? -33.737 17.710 29.063 1.00 90.94 575 LEU A C 1
ATOM 4451 O O . LEU A 1 575 ? -32.587 17.604 29.483 1.00 90.94 575 LEU A O 1
ATOM 4455 N N . GLY A 1 576 ? -34.325 18.900 28.927 1.00 88.75 576 GLY A N 1
ATOM 4456 C CA . GLY A 1 576 ? -33.621 20.166 29.130 1.00 88.75 576 GLY A CA 1
ATOM 4457 C C . GLY A 1 576 ? -32.602 20.478 28.029 1.00 88.75 576 GLY A C 1
ATOM 4458 O O . GLY A 1 576 ? -31.650 21.211 28.288 1.00 88.75 576 GLY A O 1
ATOM 4459 N N . VAL A 1 577 ? -32.793 19.932 26.825 1.00 84.75 577 VAL A N 1
ATOM 4460 C CA . VAL A 1 577 ? -31.968 20.222 25.643 1.00 84.75 577 VAL A CA 1
ATOM 4461 C C . VAL A 1 577 ? -32.528 21.452 24.935 1.00 84.75 577 VAL A C 1
ATOM 4463 O O . VAL A 1 577 ? -33.744 21.608 24.798 1.00 84.75 577 VAL A O 1
ATOM 4466 N N . SER A 1 578 ? -31.657 22.339 24.461 1.00 71.62 578 SER A N 1
ATOM 4467 C CA . SER A 1 578 ? -32.058 23.404 23.541 1.00 71.62 578 SER A CA 1
ATOM 4468 C C . SER A 1 578 ? -32.065 22.886 22.105 1.00 71.62 578 SER A C 1
ATOM 4470 O O . SER A 1 578 ? -31.044 22.375 21.659 1.00 71.62 578 SER A O 1
ATOM 4472 N N . SER A 1 579 ? -33.156 23.101 21.364 1.00 68.19 579 SER A N 1
ATOM 4473 C CA . SER A 1 579 ? -33.201 22.873 19.911 1.00 68.19 579 SER A CA 1
ATOM 4474 C C . SER A 1 579 ? -31.989 23.499 19.211 1.00 68.19 579 SER A C 1
ATOM 4476 O O . SER A 1 579 ? -31.603 24.623 19.576 1.00 68.19 579 SER A O 1
ATOM 4478 N N . GLY A 1 580 ? -31.456 22.860 18.169 1.00 66.94 580 GLY A N 1
ATOM 4479 C CA . GLY A 1 580 ? -30.379 23.413 17.352 1.00 66.94 580 GLY A CA 1
ATOM 4480 C C . GLY A 1 580 ? -30.661 24.850 16.891 1.00 66.94 580 GLY A C 1
ATOM 4481 O O . GLY A 1 580 ? -31.808 25.287 16.752 1.00 66.94 580 GLY A O 1
ATOM 4482 N N . ALA A 1 581 ? -29.610 25.638 16.632 1.00 63.56 581 ALA A N 1
ATOM 4483 C CA . ALA A 1 581 ? -29.741 27.077 16.356 1.00 63.56 581 ALA A CA 1
ATOM 4484 C C . ALA A 1 581 ? -30.702 27.406 15.191 1.00 63.56 581 ALA A C 1
ATOM 4486 O O . ALA A 1 581 ? -31.267 28.503 15.153 1.00 63.56 581 ALA A O 1
ATOM 4487 N N . ALA A 1 582 ? -30.880 26.478 14.243 1.00 64.81 582 ALA A N 1
ATOM 4488 C CA . ALA A 1 582 ? -31.837 26.576 13.144 1.00 64.81 582 ALA A CA 1
ATOM 4489 C C . ALA A 1 582 ? -33.289 26.353 13.601 1.00 64.81 582 ALA A C 1
ATOM 4491 O O . ALA A 1 582 ? -34.124 27.229 13.364 1.00 64.81 582 ALA A O 1
ATOM 4492 N N . CYS A 1 583 ? -33.576 25.266 14.323 1.00 70.12 583 CYS A N 1
ATOM 4493 C CA . CYS A 1 583 ? -34.906 25.017 14.875 1.00 70.12 583 CYS A CA 1
ATOM 4494 C C . CYS A 1 583 ? -35.293 26.097 15.903 1.00 70.12 583 CYS A C 1
ATOM 4496 O O . CYS A 1 583 ? -36.369 26.683 15.811 1.00 70.12 583 CYS A O 1
ATOM 4498 N N . GLY A 1 584 ? -34.373 26.527 16.772 1.00 69.44 584 GLY A N 1
ATOM 4499 C CA . GLY A 1 584 ? -34.629 27.631 17.706 1.00 69.44 584 GLY A CA 1
ATOM 4500 C C . GLY A 1 584 ? -34.926 28.974 17.013 1.00 69.44 584 GLY A C 1
ATOM 4501 O O . GLY A 1 584 ? -35.604 29.844 17.567 1.00 69.44 584 GLY A O 1
ATOM 4502 N N . ARG A 1 585 ? -34.434 29.199 15.786 1.00 75.06 585 ARG A N 1
ATOM 4503 C CA . ARG A 1 585 ? -34.817 30.361 14.955 1.00 75.06 585 ARG A CA 1
ATOM 4504 C C . ARG A 1 585 ? -36.211 30.198 14.352 1.00 75.06 585 ARG A C 1
ATOM 4506 O O . ARG A 1 585 ? -36.983 31.156 14.406 1.00 75.06 585 ARG A O 1
ATOM 4513 N N . LEU A 1 586 ? -36.535 29.013 13.834 1.00 72.69 586 LEU A N 1
ATOM 4514 C CA . LEU A 1 586 ? -37.867 28.680 13.324 1.00 72.69 586 LEU A CA 1
ATOM 4515 C C . LEU A 1 586 ? -38.922 28.812 14.427 1.00 72.69 586 LEU A C 1
ATOM 4517 O O . LEU A 1 586 ? -39.855 29.590 14.264 1.00 72.69 586 LEU A O 1
ATOM 4521 N N . GLN A 1 587 ? -38.719 28.200 15.595 1.00 69.94 587 GLN A N 1
ATOM 4522 C CA . GLN A 1 587 ? -39.630 28.295 16.743 1.00 69.94 587 GLN A CA 1
ATOM 4523 C C . GLN A 1 587 ? -39.907 29.749 17.153 1.00 69.94 587 GLN A C 1
ATOM 4525 O O . GLN A 1 587 ? -41.063 30.158 17.270 1.00 69.94 587 GLN A O 1
ATOM 4530 N N . ARG A 1 588 ? -38.858 30.574 17.294 1.00 75.94 588 ARG A N 1
ATOM 4531 C CA . ARG A 1 588 ? -39.011 32.010 17.595 1.00 75.94 588 ARG A CA 1
ATOM 4532 C C . ARG A 1 588 ? -39.761 32.758 16.496 1.00 75.94 588 ARG A C 1
ATOM 4534 O O . ARG A 1 588 ? -40.529 33.668 16.804 1.00 75.94 588 ARG A O 1
ATOM 4541 N N . ALA A 1 589 ? -39.555 32.394 15.231 1.00 80.31 589 ALA A N 1
ATOM 4542 C CA . ALA A 1 589 ? -40.312 32.955 14.121 1.00 80.31 589 ALA A CA 1
ATOM 4543 C C . ALA A 1 589 ? -41.801 32.586 14.223 1.00 80.31 589 ALA A C 1
ATOM 4545 O O . ALA A 1 589 ? -42.634 33.481 14.122 1.00 80.31 589 ALA A O 1
ATOM 4546 N N . GLY A 1 590 ? -42.139 31.324 14.506 1.00 75.12 590 GLY A N 1
ATOM 4547 C CA . GLY A 1 590 ? -43.521 30.857 14.672 1.00 75.12 590 GLY A CA 1
ATOM 4548 C C . GLY A 1 590 ? -44.248 31.506 15.853 1.00 75.12 590 GLY A C 1
ATOM 4549 O O . GLY A 1 590 ? -45.342 32.050 15.692 1.00 75.12 590 GLY A O 1
ATOM 4550 N N . GLU A 1 591 ? -43.621 31.551 17.033 1.00 75.88 591 GLU A N 1
ATOM 4551 C CA . GLU A 1 591 ? -44.177 32.245 18.208 1.00 75.88 591 GLU A CA 1
ATOM 4552 C C . GLU A 1 591 ? -44.366 33.752 17.960 1.00 75.88 591 GLU A C 1
ATOM 4554 O O . GLU A 1 591 ? -45.321 34.361 18.443 1.00 75.88 591 GLU A O 1
ATOM 4559 N N . CYS A 1 592 ? -43.478 34.368 17.179 1.00 82.00 592 CYS A N 1
ATOM 4560 C CA . CYS A 1 592 ? -43.600 35.763 16.762 1.00 82.00 592 CYS A CA 1
ATOM 4561 C C . CYS A 1 592 ? -44.764 35.949 15.768 1.00 82.00 592 CYS A C 1
ATOM 4563 O O . CYS A 1 592 ? -45.576 36.859 15.936 1.00 82.00 592 CYS A O 1
ATOM 4565 N N . ILE A 1 593 ? -44.889 35.059 14.775 1.00 79.69 593 ILE A N 1
ATOM 4566 C CA . ILE A 1 593 ? -45.932 35.086 13.736 1.00 79.69 593 ILE A CA 1
ATOM 4567 C C . ILE A 1 593 ? -47.330 34.922 14.336 1.00 79.69 593 ILE A C 1
ATOM 4569 O O . ILE A 1 593 ? -48.213 35.715 14.018 1.00 79.69 593 ILE A O 1
ATOM 4573 N N . THR A 1 594 ? -47.529 33.961 15.243 1.00 75.19 594 THR A N 1
ATOM 4574 C CA . THR A 1 594 ? -48.832 33.716 15.906 1.00 75.19 594 THR A CA 1
ATOM 4575 C C . THR A 1 594 ? -49.340 34.920 16.705 1.00 75.19 594 THR A C 1
ATOM 4577 O O . THR A 1 594 ? -50.541 35.067 16.920 1.00 75.19 594 THR A O 1
ATOM 4580 N N . ARG A 1 595 ? -48.441 35.819 17.122 1.00 82.88 595 ARG A N 1
ATOM 4581 C CA . ARG A 1 595 ? -48.771 37.056 17.847 1.00 82.88 595 ARG A CA 1
ATOM 4582 C C . ARG A 1 595 ? -48.902 38.280 16.934 1.00 82.88 595 ARG A C 1
ATOM 4584 O O . ARG A 1 595 ? -49.221 39.369 17.423 1.00 82.88 595 ARG A O 1
ATOM 4591 N N . CYS A 1 596 ? -48.655 38.149 15.630 1.00 83.94 596 CYS A N 1
ATOM 4592 C CA . CYS A 1 596 ? -48.671 39.283 14.715 1.00 83.94 596 CYS A CA 1
ATOM 4593 C C . CYS A 1 596 ? -50.078 39.729 14.322 1.00 83.94 596 CYS A C 1
ATOM 4595 O O . CYS A 1 596 ? -50.903 38.942 13.879 1.00 83.94 596 CYS A O 1
ATOM 4597 N N . LYS A 1 597 ? -50.316 41.044 14.405 1.00 86.50 597 LYS A N 1
ATOM 4598 C CA . LYS A 1 597 ? -51.602 41.680 14.057 1.00 86.50 597 LYS A CA 1
ATOM 4599 C C . LYS A 1 597 ? -51.597 42.430 12.723 1.00 86.50 597 LYS A C 1
ATOM 4601 O O . LYS A 1 597 ? -52.621 42.957 12.309 1.00 86.50 597 LYS A O 1
ATOM 4606 N N . ASN A 1 598 ? -50.439 42.561 12.078 1.00 83.12 598 ASN A N 1
ATOM 4607 C CA . ASN A 1 598 ? -50.306 43.252 10.800 1.00 83.12 598 ASN A CA 1
ATOM 4608 C C . ASN A 1 598 ? -49.126 42.703 9.993 1.00 83.12 598 ASN A C 1
ATOM 4610 O O . ASN A 1 598 ? -48.260 41.989 10.506 1.00 83.12 598 ASN A O 1
ATOM 4614 N N . VAL A 1 599 ? -49.073 43.083 8.721 1.00 76.94 599 VAL A N 1
ATOM 4615 C CA . VAL A 1 599 ? -48.115 42.511 7.775 1.00 76.94 599 VAL A CA 1
ATOM 4616 C C . VAL A 1 599 ? -46.670 42.970 8.017 1.00 76.94 599 VAL A C 1
ATOM 4618 O O . VAL A 1 599 ? -45.721 42.240 7.736 1.00 76.94 599 VAL A O 1
ATOM 4621 N N . ALA A 1 600 ? -46.477 44.150 8.612 1.00 79.38 600 ALA A N 1
ATOM 4622 C CA . ALA A 1 600 ? -45.151 44.640 8.989 1.00 79.38 600 ALA A CA 1
ATOM 4623 C C . ALA A 1 600 ? -44.553 43.858 10.174 1.00 79.38 600 ALA A C 1
ATOM 4625 O O . ALA A 1 600 ? -43.345 43.620 10.216 1.00 79.38 600 ALA A O 1
ATOM 4626 N N . CYS A 1 601 ? -45.390 43.437 11.129 1.00 85.19 601 CYS A N 1
ATOM 4627 C CA . CYS A 1 601 ? -45.011 42.494 12.179 1.00 85.19 601 CYS A CA 1
ATOM 4628 C C . CYS A 1 601 ? -44.616 41.153 11.559 1.00 85.19 601 CYS A C 1
ATOM 4630 O O . CYS A 1 601 ? -43.533 40.640 11.836 1.00 85.19 601 CYS A O 1
ATOM 4632 N N . PHE A 1 602 ? -45.446 40.646 10.645 1.00 81.44 602 PHE A N 1
ATOM 4633 C CA . PHE A 1 602 ? -45.224 39.358 10.000 1.00 81.44 602 PHE A CA 1
ATOM 4634 C C . PHE A 1 602 ? -43.880 39.288 9.262 1.00 81.44 602 PHE A C 1
ATOM 4636 O O . PHE A 1 602 ? -43.075 38.396 9.524 1.00 81.44 602 PHE A O 1
ATOM 4643 N N . ALA A 1 603 ? -43.581 40.277 8.413 1.00 79.94 603 ALA A N 1
ATOM 4644 C CA . ALA A 1 603 ? -42.315 40.339 7.679 1.00 79.94 603 ALA A CA 1
ATOM 4645 C C . ALA A 1 603 ? -41.087 40.358 8.612 1.00 79.94 603 ALA A C 1
ATOM 4647 O O . ALA A 1 603 ? -40.037 39.798 8.286 1.00 79.94 603 ALA A O 1
ATOM 4648 N N . ARG A 1 604 ? -41.226 40.971 9.796 1.00 84.50 604 ARG A N 1
ATOM 4649 C CA . ARG A 1 604 ? -40.180 41.016 10.826 1.00 84.50 604 ARG A CA 1
ATOM 4650 C C . ARG A 1 604 ? -39.967 39.646 11.468 1.00 84.50 604 ARG A C 1
ATOM 4652 O O . ARG A 1 604 ? -38.821 39.230 11.615 1.00 84.50 604 ARG A O 1
ATOM 4659 N N . CYS A 1 605 ? -41.052 38.945 11.792 1.00 86.06 605 CYS A N 1
ATOM 4660 C CA . CYS A 1 605 ? -41.002 37.603 12.366 1.00 86.06 605 CYS A CA 1
ATOM 4661 C C . CYS A 1 605 ? -40.488 36.556 11.369 1.00 86.06 605 CYS A C 1
ATOM 4663 O O . CYS A 1 605 ? -39.633 35.753 11.724 1.00 86.06 605 CYS A O 1
ATOM 4665 N N . TYR A 1 606 ? -40.904 36.616 10.100 1.00 80.94 606 TYR A N 1
ATOM 4666 C CA . TYR A 1 606 ? -40.383 35.745 9.037 1.00 80.94 606 TYR A CA 1
ATOM 4667 C C . TYR A 1 606 ? -38.863 35.921 8.842 1.00 80.94 606 TYR A C 1
ATOM 4669 O O . TYR A 1 606 ? -38.125 34.976 8.570 1.00 80.94 606 TYR A O 1
ATOM 4677 N N . GLY A 1 607 ? -38.354 37.135 9.075 1.00 79.94 607 GLY A N 1
ATOM 4678 C CA . GLY A 1 607 ? -36.922 37.435 9.070 1.00 79.94 607 GLY A CA 1
ATOM 4679 C C . GLY A 1 607 ? -36.112 36.852 10.240 1.00 79.94 607 GLY A C 1
ATOM 4680 O O . GLY A 1 607 ? -34.886 37.026 10.238 1.00 79.94 607 GLY A O 1
ATOM 4681 N N . LEU A 1 608 ? -36.755 36.203 11.223 1.00 83.06 608 LEU A N 1
ATOM 4682 C CA . LEU A 1 608 ? -36.096 35.459 12.307 1.00 83.06 608 LEU A CA 1
ATOM 4683 C C . LEU A 1 608 ? -35.641 34.060 11.867 1.00 83.06 608 LEU A C 1
ATOM 4685 O O . LEU A 1 608 ? -34.704 33.534 12.460 1.00 83.06 608 LEU A O 1
ATOM 4689 N N . ILE A 1 609 ? -36.238 33.506 10.804 1.00 79.38 609 ILE A N 1
ATOM 4690 C CA . ILE A 1 609 ? -35.891 32.187 10.246 1.00 79.38 609 ILE A CA 1
ATOM 4691 C C . ILE A 1 609 ? -34.448 32.190 9.724 1.00 79.38 609 ILE A C 1
ATOM 4693 O O . ILE A 1 609 ? -33.659 31.291 10.015 1.00 79.38 609 ILE A O 1
ATOM 4697 N N . GLY A 1 610 ? -34.071 33.250 9.003 1.00 82.62 610 GLY A N 1
ATOM 4698 C CA . GLY A 1 610 ? -32.722 33.412 8.478 1.00 82.62 610 GLY A CA 1
ATOM 4699 C C . GLY A 1 610 ? -32.538 34.649 7.591 1.00 82.62 610 GLY A C 1
ATOM 4700 O O . GLY A 1 610 ? -33.508 35.303 7.183 1.00 82.62 610 GLY A O 1
ATOM 4701 N N . PRO A 1 611 ? -31.280 34.999 7.265 1.00 79.75 611 PRO A N 1
ATOM 4702 C CA . PRO A 1 611 ? -30.961 36.145 6.414 1.00 79.75 611 PRO A CA 1
ATOM 4703 C C . PRO A 1 611 ? -31.501 35.992 4.982 1.00 79.75 611 PRO A C 1
ATOM 4705 O O . PRO A 1 611 ? -31.867 36.992 4.362 1.00 79.75 611 PRO A O 1
ATOM 4708 N N . ALA A 1 612 ? -31.618 34.761 4.469 1.00 76.00 612 ALA A N 1
ATOM 4709 C CA . ALA A 1 612 ? -32.187 34.479 3.151 1.00 76.00 612 ALA A CA 1
ATOM 4710 C C . ALA A 1 612 ? -33.691 34.801 3.092 1.00 76.00 612 ALA A C 1
ATOM 4712 O O . ALA A 1 612 ? -34.124 35.534 2.203 1.00 76.00 612 ALA A O 1
ATOM 4713 N N . GLN A 1 613 ? -34.462 34.348 4.082 1.00 81.31 613 GLN A N 1
ATOM 4714 C CA . GLN A 1 613 ? -35.898 34.606 4.236 1.00 81.31 613 GLN A CA 1
ATOM 4715 C C . GLN A 1 613 ? -36.167 36.096 4.445 1.00 81.31 613 GLN A C 1
ATOM 4717 O O . GLN A 1 613 ? -37.042 36.676 3.802 1.00 81.31 613 GLN A O 1
ATOM 4722 N N . ARG A 1 614 ? -35.329 36.762 5.251 1.00 83.38 614 ARG A N 1
ATOM 4723 C CA . ARG A 1 614 ? -35.355 38.223 5.409 1.00 83.38 614 ARG A CA 1
ATOM 4724 C C . ARG A 1 614 ? -35.122 38.942 4.078 1.00 83.38 614 ARG A C 1
ATOM 4726 O O . ARG A 1 614 ? -35.849 39.874 3.743 1.00 83.38 614 ARG A O 1
ATOM 4733 N N . LYS A 1 615 ? -34.126 38.515 3.292 1.00 83.81 615 LYS A N 1
ATOM 4734 C CA . LYS A 1 615 ? -33.813 39.098 1.975 1.00 83.81 615 LYS A CA 1
ATOM 4735 C C . LYS A 1 615 ? -34.910 38.812 0.946 1.00 83.81 615 LYS A C 1
ATOM 4737 O O . LYS A 1 615 ? -35.202 39.686 0.133 1.00 83.81 615 LYS A O 1
ATOM 4742 N N . ALA A 1 616 ? -35.518 37.627 0.970 1.00 79.94 616 ALA A N 1
ATOM 4743 C CA . ALA A 1 616 ? -36.649 37.257 0.122 1.00 79.94 616 ALA A CA 1
ATOM 4744 C C . ALA A 1 616 ? -37.876 38.122 0.433 1.00 79.94 616 ALA A C 1
ATOM 4746 O O . ALA A 1 616 ? -38.394 38.779 -0.469 1.00 79.94 616 ALA A O 1
ATOM 4747 N N . MET A 1 617 ? -38.240 38.238 1.712 1.00 81.38 617 MET A N 1
ATOM 4748 C CA . MET A 1 617 ? -39.343 39.085 2.160 1.00 81.38 617 MET A CA 1
ATOM 4749 C C . MET A 1 617 ? -39.098 40.554 1.794 1.00 81.38 617 MET A C 1
ATOM 4751 O O . MET A 1 617 ? -39.947 41.176 1.169 1.00 81.38 617 MET A O 1
ATOM 4755 N N . ASN A 1 618 ? -37.893 41.079 2.043 1.00 81.25 618 ASN A N 1
ATOM 4756 C CA . ASN A 1 618 ? -37.518 42.449 1.670 1.00 81.25 618 ASN A CA 1
ATOM 4757 C C . ASN A 1 618 ? -37.480 42.700 0.154 1.00 81.25 618 ASN A C 1
ATOM 4759 O O . ASN A 1 618 ? -37.535 43.852 -0.275 1.00 81.25 618 ASN A O 1
ATOM 4763 N N . ARG A 1 619 ? -37.280 41.665 -0.670 1.00 83.00 619 ARG A N 1
ATOM 4764 C CA . ARG A 1 619 ? -37.375 41.780 -2.135 1.00 83.00 619 ARG A CA 1
ATOM 4765 C C . ARG A 1 619 ? -38.829 41.765 -2.583 1.00 83.00 619 ARG A C 1
ATOM 4767 O O . ARG A 1 619 ? -39.183 42.560 -3.448 1.00 83.00 619 ARG A O 1
ATOM 4774 N N . CYS A 1 620 ? -39.649 40.908 -1.980 1.00 80.31 620 CYS A N 1
ATOM 4775 C CA . CYS A 1 620 ? -41.073 40.843 -2.269 1.00 80.31 620 CYS A CA 1
ATOM 4776 C C . CYS A 1 620 ? -41.764 42.159 -1.897 1.00 80.31 620 CYS A C 1
ATOM 4778 O O . CYS A 1 620 ? -42.359 42.788 -2.763 1.00 80.31 620 CYS A O 1
ATOM 4780 N N . THR A 1 621 ? -41.588 42.649 -0.666 1.00 81.06 621 THR A N 1
ATOM 4781 C CA . THR A 1 621 ? -42.231 43.886 -0.180 1.00 81.06 621 THR A CA 1
ATOM 4782 C C . THR A 1 621 ? -41.759 45.157 -0.890 1.00 81.06 621 THR A C 1
ATOM 4784 O O . THR A 1 621 ? -42.410 46.192 -0.795 1.00 81.06 621 THR A O 1
ATOM 4787 N N . ARG A 1 622 ? -40.630 45.099 -1.611 1.00 83.56 622 ARG A N 1
ATOM 4788 C CA . ARG A 1 622 ? -40.166 46.179 -2.497 1.00 83.56 622 ARG A CA 1
ATOM 4789 C C . ARG A 1 622 ? -40.851 46.183 -3.862 1.00 83.56 622 ARG A C 1
ATOM 4791 O O . ARG A 1 622 ? -40.873 47.223 -4.508 1.00 83.56 622 ARG A O 1
ATOM 4798 N N . ARG A 1 623 ? -41.340 45.031 -4.324 1.00 82.00 623 ARG A N 1
ATOM 4799 C CA . ARG A 1 623 ? -41.962 44.861 -5.649 1.00 82.00 623 ARG A CA 1
ATOM 4800 C C . ARG A 1 623 ? -43.484 44.778 -5.581 1.00 82.00 623 ARG A C 1
ATOM 4802 O O . ARG A 1 623 ? -44.151 45.172 -6.527 1.00 82.00 623 ARG A O 1
ATOM 4809 N N . LEU A 1 624 ? -44.015 44.261 -4.481 1.00 79.62 624 LEU A N 1
ATOM 4810 C CA . LEU A 1 624 ? -45.432 44.042 -4.219 1.00 79.62 624 LEU A CA 1
ATOM 4811 C C . LEU A 1 624 ? -45.797 44.651 -2.863 1.00 79.62 624 LEU A C 1
ATOM 4813 O O . LEU A 1 624 ? -44.924 44.913 -2.033 1.00 79.62 624 LEU A O 1
ATOM 4817 N N . ASN A 1 625 ? -47.091 44.854 -2.606 1.00 81.19 625 ASN A N 1
ATOM 4818 C CA . ASN A 1 625 ? -47.523 45.254 -1.271 1.00 81.19 625 ASN A CA 1
ATOM 4819 C C . ASN A 1 625 ? -47.303 44.101 -0.272 1.00 81.19 625 ASN A C 1
ATOM 4821 O O . ASN A 1 625 ? -47.284 42.923 -0.635 1.00 81.19 625 ASN A O 1
ATOM 4825 N N . ALA A 1 626 ? -47.144 44.446 1.004 1.00 70.81 626 ALA A N 1
ATOM 4826 C CA . ALA A 1 626 ? -46.816 43.467 2.028 1.00 70.81 626 ALA A CA 1
ATOM 4827 C C . ALA A 1 626 ? -47.881 42.358 2.151 1.00 70.81 626 ALA A C 1
ATOM 4829 O O . ALA A 1 626 ? -47.520 41.203 2.365 1.00 70.81 626 ALA A O 1
ATOM 4830 N N . ALA A 1 627 ? -49.169 42.685 1.985 1.00 72.44 627 ALA A N 1
ATOM 4831 C CA . ALA A 1 627 ? -50.275 41.732 2.108 1.00 72.44 627 ALA A CA 1
ATOM 4832 C C . ALA A 1 627 ? -50.232 40.641 1.023 1.00 72.44 627 ALA A C 1
ATOM 4834 O O . ALA A 1 627 ? -50.401 39.471 1.348 1.00 72.44 627 ALA A O 1
ATOM 4835 N N . LEU A 1 628 ? -49.907 41.008 -0.222 1.00 76.44 628 LEU A N 1
ATOM 4836 C CA . LEU A 1 628 ? -49.717 40.070 -1.337 1.00 76.44 628 LEU A CA 1
ATOM 4837 C C . LEU A 1 628 ? -48.502 39.158 -1.125 1.00 76.44 628 LEU A C 1
ATOM 4839 O O . LEU A 1 628 ? -48.535 37.980 -1.467 1.00 76.44 628 LEU A O 1
ATOM 4843 N N . CYS A 1 629 ? -47.432 39.686 -0.527 1.00 74.94 629 CYS A N 1
ATOM 4844 C CA . CYS A 1 629 ? -46.268 38.883 -0.159 1.00 74.94 629 CYS A CA 1
ATOM 4845 C C . CYS A 1 629 ? -46.578 37.881 0.952 1.00 74.94 629 CYS A C 1
ATOM 4847 O O . CYS A 1 629 ? -46.094 36.758 0.900 1.00 74.94 629 CYS A O 1
ATOM 4849 N N . ALA A 1 630 ? -47.383 38.274 1.942 1.00 70.81 630 ALA A N 1
ATOM 4850 C CA . ALA A 1 630 ? -47.795 37.390 3.026 1.00 70.81 630 ALA A CA 1
ATOM 4851 C C . ALA A 1 630 ? -48.752 36.287 2.547 1.00 70.81 630 ALA A C 1
ATOM 4853 O O . ALA A 1 630 ? -48.648 35.164 3.021 1.00 70.81 630 ALA A O 1
ATOM 4854 N N . SER A 1 631 ? -49.635 36.567 1.582 1.00 70.06 631 SER A N 1
ATOM 4855 C CA . SER A 1 631 ? -50.495 35.540 0.972 1.00 70.06 631 SER A CA 1
ATOM 4856 C C . SER A 1 631 ? -49.753 34.601 0.014 1.00 70.06 631 SER A C 1
ATOM 4858 O O . SER A 1 631 ? -50.267 33.538 -0.298 1.00 70.06 631 SER A O 1
ATOM 4860 N N . ALA A 1 632 ? -48.571 34.998 -0.473 1.00 67.81 632 ALA A N 1
ATOM 4861 C CA . ALA A 1 632 ? -47.722 34.187 -1.348 1.00 67.81 632 ALA A CA 1
ATOM 4862 C C . ALA A 1 632 ? -46.713 33.311 -0.582 1.00 67.81 632 ALA A C 1
ATOM 4864 O O . ALA A 1 632 ? -46.013 32.508 -1.198 1.00 67.81 632 ALA A O 1
ATOM 4865 N N . VAL A 1 633 ? -46.598 33.481 0.741 1.00 69.38 633 VAL A N 1
ATOM 4866 C CA . VAL A 1 633 ? -45.883 32.518 1.581 1.00 69.38 633 VAL A CA 1
ATOM 4867 C C . VAL A 1 633 ? -46.749 31.271 1.658 1.00 69.38 633 VAL A C 1
ATOM 4869 O O . VAL A 1 633 ? -47.909 31.353 2.047 1.00 69.38 633 VAL A O 1
ATOM 4872 N N . ASP A 1 634 ? -46.175 30.136 1.281 1.00 68.25 634 ASP A N 1
ATOM 4873 C CA . ASP A 1 634 ? -46.788 28.833 1.486 1.00 68.25 634 ASP A CA 1
ATOM 4874 C C . ASP A 1 634 ? -46.847 28.561 2.997 1.00 68.25 634 ASP A C 1
ATOM 4876 O O . ASP A 1 634 ? -45.847 28.241 3.650 1.00 68.25 634 ASP A O 1
ATOM 4880 N N . TRP A 1 635 ? -48.012 28.848 3.573 1.00 62.50 635 TRP A N 1
ATOM 4881 C CA . TRP A 1 635 ? -48.270 28.727 5.002 1.00 62.50 635 TRP A CA 1
ATOM 4882 C C . TRP A 1 635 ? -48.237 27.282 5.456 1.00 62.50 635 TRP A C 1
ATOM 4884 O O . TRP A 1 635 ? -47.797 27.032 6.577 1.00 62.50 635 TRP A O 1
ATOM 4894 N N . ASP A 1 636 ? -48.617 26.364 4.575 1.00 53.03 636 ASP A N 1
ATOM 4895 C CA . ASP A 1 636 ? -48.546 24.940 4.837 1.00 53.03 636 ASP A CA 1
ATOM 4896 C C . ASP A 1 636 ? -47.076 24.526 4.897 1.00 53.03 636 ASP A C 1
ATOM 4898 O O . ASP A 1 636 ? -46.678 23.917 5.880 1.00 53.03 636 ASP A O 1
ATOM 4902 N N . ALA A 1 637 ? -46.215 24.993 3.984 1.00 52.44 637 ALA A N 1
ATOM 4903 C CA . ALA A 1 637 ? -44.768 24.740 4.050 1.00 52.44 637 ALA A CA 1
ATOM 4904 C C . ALA A 1 637 ? -44.075 25.357 5.286 1.00 52.44 637 ALA A C 1
ATOM 4906 O O . ALA A 1 637 ? -43.120 24.791 5.822 1.00 52.44 637 ALA A O 1
ATOM 4907 N N . LEU A 1 638 ? -44.529 26.524 5.759 1.00 61.78 638 LEU A N 1
ATOM 4908 C CA . LEU A 1 638 ? -43.988 27.157 6.967 1.00 61.78 638 LEU A CA 1
ATOM 4909 C C . LEU A 1 638 ? -44.485 26.477 8.250 1.00 61.78 638 LEU A C 1
ATOM 4911 O O . LEU A 1 638 ? -43.709 26.324 9.192 1.00 61.78 638 LEU A O 1
ATOM 4915 N N . ALA A 1 639 ? -45.758 26.084 8.288 1.00 55.72 639 ALA A N 1
ATOM 4916 C CA . ALA A 1 639 ? -46.327 25.277 9.359 1.00 55.72 639 ALA A CA 1
ATOM 4917 C C . ALA A 1 639 ? -45.662 23.895 9.395 1.00 55.72 639 ALA A C 1
ATOM 4919 O O . ALA A 1 639 ? -45.268 23.464 10.472 1.00 55.72 639 ALA A O 1
ATOM 4920 N N . LEU A 1 640 ? -45.402 23.284 8.234 1.00 52.31 640 LEU A N 1
ATOM 4921 C CA . LEU A 1 640 ? -44.569 22.092 8.081 1.00 52.31 640 LEU A CA 1
ATOM 4922 C C . LEU A 1 640 ? -43.155 22.331 8.606 1.00 52.31 640 LEU A C 1
ATOM 4924 O O . LEU A 1 640 ? -42.663 21.507 9.352 1.00 52.31 640 LEU A O 1
ATOM 4928 N N . GLY A 1 641 ? -42.507 23.460 8.308 1.00 56.22 641 GLY A N 1
ATOM 4929 C CA . GLY A 1 641 ? -41.175 23.778 8.847 1.00 56.22 641 GLY A CA 1
ATOM 4930 C C . GLY A 1 641 ? -41.143 24.104 10.350 1.00 56.22 641 GLY A C 1
ATOM 4931 O O . GLY A 1 641 ? -40.080 24.052 10.965 1.00 56.22 641 GLY A O 1
ATOM 4932 N N . LEU A 1 642 ? -42.283 24.467 10.946 1.00 58.75 642 LEU A N 1
ATOM 4933 C CA . LEU A 1 642 ? -42.448 24.702 12.386 1.00 58.75 642 LEU A CA 1
ATOM 4934 C C . LEU A 1 642 ? -42.828 23.424 13.147 1.00 58.75 642 LEU A C 1
ATOM 4936 O O . LEU A 1 642 ? -42.388 23.262 14.284 1.00 58.75 642 LEU A O 1
ATOM 4940 N N . ALA A 1 643 ? -43.625 22.548 12.527 1.00 52.12 643 ALA A N 1
ATOM 4941 C CA . ALA A 1 643 ?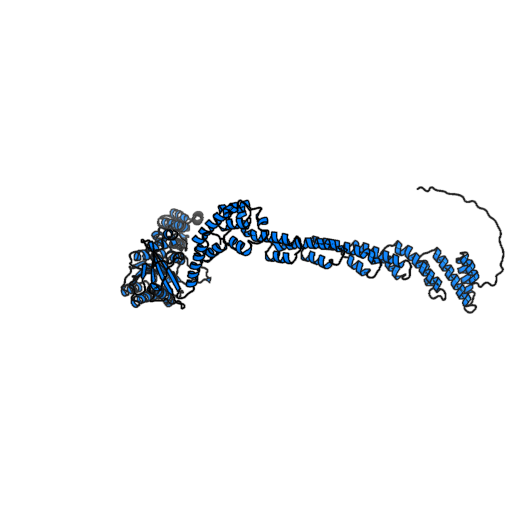 -43.962 21.211 13.011 1.00 52.12 643 ALA A CA 1
ATOM 4942 C C . ALA A 1 643 ? -42.757 20.266 12.881 1.00 52.12 643 ALA A C 1
ATOM 4944 O O . ALA A 1 643 ? -42.382 19.626 13.853 1.00 52.12 643 ALA A O 1
ATOM 4945 N N . ALA A 1 644 ? -42.032 20.331 11.758 1.00 51.38 644 ALA A N 1
ATOM 4946 C CA . ALA A 1 644 ? -40.787 19.612 11.480 1.00 51.38 644 ALA A CA 1
ATOM 4947 C C . ALA A 1 644 ? -39.557 20.180 12.212 1.00 51.38 644 ALA A C 1
ATOM 4949 O O . ALA A 1 644 ? -38.422 19.985 11.781 1.00 51.38 644 ALA A O 1
ATOM 4950 N N . CYS A 1 645 ? -39.743 20.826 13.366 1.00 63.38 645 CYS A N 1
ATOM 4951 C CA . CYS A 1 645 ? -38.678 20.995 14.365 1.00 63.38 645 CYS A CA 1
ATOM 4952 C C . CYS A 1 645 ? -38.394 19.659 15.087 1.00 63.38 645 CYS A C 1
ATOM 4954 O O . CYS A 1 645 ? -38.229 19.599 16.305 1.00 63.38 645 CYS A O 1
ATOM 4956 N N . VAL A 1 646 ? -38.394 18.609 14.278 1.00 65.00 646 VAL A N 1
ATOM 4957 C CA . VAL A 1 646 ? -38.158 17.213 14.556 1.00 65.00 646 VAL A CA 1
ATOM 4958 C C . VAL A 1 646 ? -36.683 17.050 14.280 1.00 65.00 646 VAL A C 1
ATOM 4960 O O . VAL A 1 646 ? -36.245 17.023 13.128 1.00 65.00 646 VAL A O 1
ATOM 4963 N N . GLU A 1 647 ? -35.888 17.091 15.338 1.00 68.69 647 GLU A N 1
ATOM 4964 C CA . GLU A 1 647 ? -34.475 16.785 15.199 1.00 68.69 647 GLU A CA 1
ATOM 4965 C C . GLU A 1 647 ? -34.352 15.266 15.344 1.00 68.69 647 GLU A C 1
ATOM 4967 O O . GLU A 1 647 ? -34.644 14.755 16.435 1.00 68.69 647 GLU A O 1
ATOM 4972 N N . PRO A 1 648 ? -33.980 14.531 14.272 1.00 76.12 648 PRO A N 1
ATOM 4973 C CA . PRO A 1 648 ? -33.564 13.153 14.445 1.00 76.12 648 PRO A CA 1
ATOM 4974 C C . PRO A 1 648 ? -32.412 13.158 15.447 1.00 76.12 648 PRO A C 1
ATOM 4976 O O . PRO A 1 648 ? -31.485 13.974 15.377 1.00 76.12 648 PRO A O 1
ATOM 4979 N N . VAL A 1 649 ? -32.514 12.285 16.432 1.00 78.25 649 VAL A N 1
ATOM 4980 C CA . VAL A 1 649 ? -31.525 12.139 17.483 1.00 78.25 649 VAL A CA 1
ATOM 4981 C C . VAL A 1 649 ? -30.342 11.414 16.857 1.00 78.25 649 VAL A C 1
ATOM 4983 O O . VAL A 1 649 ? -30.425 10.232 16.563 1.00 78.25 649 VAL A O 1
ATOM 4986 N N . ALA A 1 650 ? -29.237 12.115 16.616 1.00 78.56 650 ALA A N 1
ATOM 4987 C CA . ALA A 1 650 ? -27.996 11.451 16.226 1.00 78.56 650 ALA A CA 1
ATOM 4988 C C . ALA A 1 650 ? -27.438 10.643 17.412 1.00 78.56 650 ALA A C 1
ATOM 4990 O O . ALA A 1 650 ? -27.615 11.048 18.567 1.00 78.56 650 ALA A O 1
ATOM 4991 N N . ASP A 1 651 ? -26.752 9.532 17.126 1.00 74.50 651 ASP A N 1
ATOM 4992 C CA . ASP A 1 651 ? -26.211 8.596 18.127 1.00 74.50 651 ASP A CA 1
ATOM 4993 C C . ASP A 1 651 ? -25.304 9.259 19.181 1.00 74.50 651 ASP A C 1
ATOM 4995 O O . ASP A 1 651 ? -25.224 8.774 20.310 1.00 74.50 651 ASP A O 1
ATOM 4999 N N . ASP A 1 652 ? -24.637 10.352 18.813 1.00 69.25 652 ASP A N 1
ATOM 5000 C CA . ASP A 1 652 ? -23.661 11.122 19.594 1.00 69.25 652 ASP A CA 1
ATOM 5001 C C . ASP A 1 652 ? -24.164 12.527 19.980 1.00 69.25 652 ASP A C 1
ATOM 5003 O O . ASP A 1 652 ? -23.393 13.404 20.370 1.00 69.25 652 ASP A O 1
ATOM 5007 N N . SER A 1 653 ? -25.469 12.777 19.863 1.00 81.75 653 SER A N 1
ATOM 5008 C CA . SER A 1 653 ? -26.048 14.070 20.233 1.00 81.75 653 SER A CA 1
ATOM 5009 C C . SER A 1 653 ? -26.228 14.223 21.752 1.00 81.75 653 SER A C 1
ATOM 5011 O O . SER A 1 653 ? -26.556 13.265 22.450 1.00 81.75 653 SER A O 1
ATOM 5013 N N . ASP A 1 654 ? -26.166 15.464 22.261 1.00 85.06 654 ASP A N 1
ATOM 5014 C CA . ASP A 1 654 ? -26.538 15.805 23.655 1.00 85.06 654 ASP A CA 1
ATOM 5015 C C . ASP A 1 654 ? -27.956 15.305 24.006 1.00 85.06 654 ASP A C 1
ATOM 5017 O O . ASP A 1 654 ? -28.239 14.939 25.145 1.00 85.06 654 ASP A O 1
ATOM 5021 N N . THR A 1 655 ? -28.852 15.210 23.017 1.00 86.88 655 THR A N 1
ATOM 5022 C CA . THR A 1 655 ? -30.185 14.620 23.201 1.00 86.88 655 THR A CA 1
ATOM 5023 C C . THR A 1 655 ? -30.113 13.122 23.491 1.00 86.88 655 THR A C 1
ATOM 5025 O O . THR A 1 655 ? -30.755 12.669 24.442 1.00 86.88 655 THR A O 1
ATOM 5028 N N . ALA A 1 656 ? -29.327 12.362 22.720 1.00 89.19 656 ALA A N 1
ATOM 5029 C CA . ALA A 1 656 ? -29.125 10.931 22.939 1.00 89.19 656 ALA A CA 1
ATOM 5030 C C . ALA A 1 656 ? -28.489 10.668 24.310 1.00 89.19 656 ALA A C 1
ATOM 5032 O O . ALA A 1 656 ? -28.988 9.836 25.071 1.00 89.19 656 ALA A O 1
ATOM 5033 N N . GLU A 1 657 ? -27.446 11.427 24.660 1.00 90.19 657 GLU A N 1
ATOM 5034 C CA . GLU A 1 657 ? -26.762 11.317 25.952 1.00 90.19 657 GLU A CA 1
ATOM 5035 C C . GLU A 1 657 ? -27.708 11.604 27.122 1.00 90.19 657 GLU A C 1
ATOM 5037 O O . GLU A 1 657 ? -27.787 10.822 28.074 1.00 90.19 657 GLU A O 1
ATOM 5042 N N . ARG A 1 658 ? -28.489 12.691 27.057 1.00 94.00 658 ARG A N 1
ATOM 5043 C CA . ARG A 1 658 ? -29.445 13.031 28.123 1.00 94.00 658 ARG A CA 1
ATOM 5044 C C . ARG A 1 658 ? -30.587 12.038 28.225 1.00 94.00 658 ARG A C 1
ATOM 5046 O O . ARG A 1 658 ? -31.023 11.742 29.340 1.00 94.00 658 ARG A O 1
ATOM 5053 N N . LEU A 1 659 ? -31.084 11.527 27.100 1.00 95.56 659 LEU A N 1
ATOM 5054 C CA . LEU A 1 659 ? -32.110 10.491 27.100 1.00 95.56 659 LEU A CA 1
ATOM 5055 C C . LEU A 1 659 ? -31.581 9.202 27.731 1.00 95.56 659 LEU A C 1
ATOM 5057 O O . LEU A 1 659 ? -32.228 8.650 28.623 1.00 95.56 659 LEU A O 1
ATOM 5061 N N . ALA A 1 660 ? -30.387 8.761 27.336 1.00 94.88 660 ALA A N 1
ATOM 5062 C CA . ALA A 1 660 ? -29.741 7.593 27.918 1.00 94.88 660 ALA A CA 1
ATOM 5063 C C . ALA A 1 660 ? -29.476 7.786 29.417 1.00 94.88 660 ALA A C 1
ATOM 5065 O O . ALA A 1 660 ? -29.835 6.923 30.217 1.00 94.88 660 ALA A O 1
ATOM 5066 N N . ALA A 1 661 ? -28.968 8.950 29.832 1.00 94.12 661 ALA A N 1
ATOM 5067 C CA . ALA A 1 661 ? -28.783 9.291 31.242 1.00 94.12 661 ALA A CA 1
ATOM 5068 C C . ALA A 1 661 ? -30.113 9.286 32.013 1.00 94.12 661 ALA A C 1
ATOM 5070 O O . ALA A 1 661 ? -30.186 8.808 33.150 1.00 94.12 661 ALA A O 1
ATOM 5071 N N . ARG A 1 662 ? -31.200 9.770 31.397 1.00 96.31 662 ARG A N 1
ATOM 5072 C CA . ARG A 1 662 ? -32.542 9.743 31.986 1.00 96.31 662 ARG A CA 1
ATOM 5073 C C . ARG A 1 662 ? -33.035 8.310 32.185 1.00 96.31 662 ARG A C 1
ATOM 5075 O O . ARG A 1 662 ? -33.495 7.998 33.287 1.00 96.31 662 ARG A O 1
ATOM 5082 N N . LEU A 1 663 ? -32.898 7.448 31.179 1.00 96.44 663 LEU A N 1
ATOM 5083 C CA . LEU A 1 663 ? -33.244 6.024 31.252 1.00 96.44 663 LEU A CA 1
ATOM 5084 C C . LEU A 1 663 ? -32.394 5.294 32.303 1.00 96.44 663 LEU A C 1
ATOM 5086 O O . LEU A 1 663 ? -32.952 4.641 33.187 1.00 96.44 663 LEU A O 1
ATOM 5090 N N . ALA A 1 664 ? -31.077 5.505 32.301 1.00 92.12 664 ALA A N 1
ATOM 5091 C CA . ALA A 1 664 ? -30.143 4.939 33.273 1.00 92.12 664 ALA A CA 1
ATOM 5092 C C . ALA A 1 664 ? -30.464 5.382 34.711 1.00 92.12 664 ALA A C 1
ATOM 5094 O O . ALA A 1 664 ? -30.528 4.551 35.620 1.00 92.12 664 ALA A O 1
ATOM 5095 N N . SER A 1 665 ? -30.779 6.667 34.928 1.00 92.56 665 SER A N 1
ATOM 5096 C CA . SER A 1 665 ? -31.193 7.187 36.244 1.00 92.56 665 SER A CA 1
ATOM 5097 C C . SER A 1 665 ? -32.484 6.535 36.752 1.00 92.56 665 SER A C 1
ATOM 5099 O O . SER A 1 665 ? -32.644 6.284 37.949 1.00 92.56 665 SER A O 1
ATOM 5101 N N . ALA A 1 666 ? -33.398 6.209 35.834 1.00 94.50 666 ALA A N 1
ATOM 5102 C CA . ALA A 1 666 ? -34.625 5.478 36.116 1.00 94.50 666 ALA A CA 1
ATOM 5103 C C . ALA A 1 666 ? -34.420 3.953 36.125 1.00 94.50 666 ALA A C 1
ATOM 5105 O O . ALA A 1 666 ? -35.374 3.225 36.409 1.00 94.50 666 ALA A O 1
ATOM 5106 N N . ARG A 1 667 ? -33.195 3.470 35.877 1.00 93.19 667 ARG A N 1
ATOM 5107 C CA . ARG A 1 667 ? -32.819 2.054 35.740 1.00 93.19 667 ARG A CA 1
ATOM 5108 C C . ARG A 1 667 ? -33.669 1.312 34.707 1.00 93.19 667 ARG A C 1
ATOM 5110 O O . ARG A 1 667 ? -34.062 0.177 34.958 1.00 93.19 667 ARG A O 1
ATOM 5117 N N . VAL A 1 668 ? -34.008 1.981 33.609 1.00 95.88 668 VAL A N 1
ATOM 5118 C CA . VAL A 1 668 ? -34.833 1.434 32.529 1.00 95.88 668 VAL A CA 1
ATOM 5119 C C . VAL A 1 668 ? -33.950 0.987 31.380 1.00 95.88 668 VAL A C 1
ATOM 5121 O O . VAL A 1 668 ? -33.192 1.792 30.844 1.00 95.88 668 VAL A O 1
ATOM 5124 N N . ARG A 1 669 ? -34.110 -0.274 30.981 1.00 95.75 669 ARG A N 1
ATOM 5125 C CA . ARG A 1 669 ? -33.494 -0.844 29.787 1.00 95.75 669 ARG A CA 1
ATOM 5126 C C . ARG A 1 669 ? -34.428 -0.664 28.582 1.00 95.75 669 ARG A C 1
ATOM 5128 O O . ARG A 1 669 ? -35.549 -1.180 28.634 1.00 95.75 669 ARG A O 1
ATOM 5135 N N . PRO A 1 670 ? -34.024 0.063 27.528 1.00 97.38 670 PRO A N 1
ATOM 5136 C CA . PRO A 1 670 ? -34.849 0.217 26.339 1.00 97.38 670 PRO A CA 1
ATOM 5137 C C . PRO A 1 670 ? -34.647 -0.944 25.352 1.00 97.38 670 PRO A C 1
ATOM 5139 O O . PRO A 1 670 ? -33.524 -1.376 25.101 1.00 97.38 670 PRO A O 1
ATOM 5142 N N . PHE A 1 671 ? -35.732 -1.419 24.755 1.00 97.50 671 PHE A N 1
ATOM 5143 C CA . PHE A 1 671 ? -35.724 -2.243 23.552 1.00 97.50 671 PHE A CA 1
ATOM 5144 C C . PHE A 1 671 ? -36.401 -1.459 22.440 1.00 97.50 671 PHE A C 1
ATOM 5146 O O . PHE A 1 671 ? -37.473 -0.897 22.650 1.00 97.50 671 PHE A O 1
ATOM 5153 N N . PHE A 1 672 ? -35.777 -1.421 21.275 1.00 96.56 672 PHE A N 1
ATOM 5154 C CA . PHE A 1 672 ? -36.269 -0.700 20.111 1.00 96.56 672 PHE A CA 1
ATOM 5155 C C . PHE A 1 672 ? -36.664 -1.715 19.051 1.00 96.56 672 PHE A C 1
ATOM 5157 O O . PHE A 1 672 ? -35.805 -2.462 18.595 1.00 96.56 672 PHE A O 1
ATOM 5164 N N . LEU A 1 673 ? -37.945 -1.779 18.702 1.00 95.31 673 LEU A N 1
ATOM 5165 C CA . LEU A 1 673 ? -38.441 -2.565 17.577 1.00 95.31 673 LEU A CA 1
ATOM 5166 C C . LEU A 1 673 ? -38.671 -1.587 16.438 1.00 95.31 673 LEU A C 1
ATOM 5168 O O . LEU A 1 673 ? -39.640 -0.828 16.465 1.00 95.31 673 LEU A O 1
ATOM 5172 N N . VAL A 1 674 ? -37.734 -1.591 15.499 1.00 91.56 674 VAL A N 1
ATOM 5173 C CA . VAL A 1 674 ? -37.651 -0.631 14.395 1.00 91.56 674 VAL A CA 1
ATOM 5174 C C . VAL A 1 674 ? -37.617 -1.384 13.068 1.00 91.56 674 VAL A C 1
ATOM 5176 O O . VAL A 1 674 ? -37.258 -2.564 13.051 1.00 91.56 674 VAL A O 1
ATOM 5179 N N . PRO A 1 675 ? -38.000 -0.756 11.954 1.00 84.94 675 PRO A N 1
ATOM 5180 C CA . PRO A 1 675 ? -38.011 -1.408 10.659 1.00 84.94 675 PRO A CA 1
ATOM 5181 C C . PRO A 1 675 ? -36.607 -1.831 10.221 1.00 84.94 675 PRO A C 1
ATOM 5183 O O . PRO A 1 675 ? -35.628 -1.141 10.489 1.00 84.94 675 PRO A O 1
ATOM 5186 N N . ALA A 1 676 ? -36.493 -2.967 9.533 1.00 80.94 676 ALA A N 1
ATOM 5187 C CA . ALA A 1 676 ? -35.240 -3.362 8.899 1.00 80.94 676 ALA A CA 1
ATOM 5188 C C . ALA A 1 676 ? -34.902 -2.373 7.774 1.00 80.94 676 ALA A C 1
ATOM 5190 O O . ALA A 1 676 ? -35.689 -2.182 6.845 1.00 80.94 676 ALA A O 1
ATOM 5191 N N . VAL A 1 677 ? -33.737 -1.735 7.858 1.00 65.38 677 VAL A N 1
ATOM 5192 C CA . VAL A 1 677 ? -33.293 -0.769 6.849 1.00 65.38 677 VAL A CA 1
ATOM 5193 C C . VAL A 1 677 ? -32.920 -1.502 5.567 1.00 65.38 677 VAL A C 1
ATOM 5195 O O . VAL A 1 677 ? -32.100 -2.422 5.589 1.00 65.38 677 VAL A O 1
ATOM 5198 N N . ASP A 1 678 ? -33.429 -1.039 4.425 1.00 55.88 678 ASP A N 1
ATOM 5199 C CA . ASP A 1 678 ? -32.833 -1.396 3.140 1.00 55.88 678 ASP A CA 1
ATOM 5200 C C . ASP A 1 678 ? -31.424 -0.786 3.057 1.00 55.88 678 ASP A C 1
ATOM 5202 O O . ASP A 1 678 ? -31.245 0.409 2.798 1.00 55.88 678 ASP A O 1
ATOM 5206 N N . GLN A 1 679 ? -30.405 -1.615 3.299 1.00 52.16 679 GLN A N 1
ATOM 5207 C CA . GLN A 1 679 ? -28.996 -1.213 3.278 1.00 52.16 679 GLN A CA 1
ATOM 5208 C C . GLN A 1 679 ? -28.583 -0.571 1.940 1.00 52.16 679 GLN A C 1
ATOM 5210 O O . GLN A 1 679 ? -27.603 0.175 1.901 1.00 52.16 679 GLN A O 1
ATOM 5215 N N . THR A 1 680 ? -29.336 -0.791 0.853 1.00 44.91 680 THR A N 1
ATOM 5216 C CA . THR A 1 680 ? -29.069 -0.161 -0.451 1.00 44.91 680 THR A CA 1
ATOM 5217 C C . THR A 1 680 ? -29.431 1.327 -0.500 1.00 44.91 680 THR A C 1
ATOM 5219 O O . THR A 1 680 ? -28.859 2.064 -1.306 1.00 44.91 680 THR A O 1
ATOM 5222 N N . ALA A 1 681 ? -30.308 1.807 0.390 1.00 53.38 681 ALA A N 1
ATOM 5223 C CA . ALA A 1 681 ? -30.724 3.209 0.457 1.00 53.38 681 ALA A CA 1
ATOM 5224 C C . ALA A 1 681 ? -29.796 4.093 1.317 1.00 53.38 681 ALA A C 1
ATOM 5226 O O . ALA A 1 681 ? -29.985 5.310 1.368 1.00 53.38 681 ALA A O 1
ATOM 5227 N N . GLY A 1 682 ? -28.796 3.511 1.996 1.00 45.22 682 GLY A N 1
ATOM 5228 C CA . GLY A 1 682 ? -27.770 4.247 2.750 1.00 45.22 682 GLY A CA 1
ATOM 5229 C C . GLY A 1 682 ? -28.288 5.086 3.929 1.00 45.22 682 GLY A C 1
ATOM 5230 O O . GLY A 1 682 ? -27.563 5.946 4.430 1.00 45.22 682 GLY A O 1
ATOM 5231 N N . ARG A 1 683 ? -29.534 4.876 4.371 1.00 52.81 683 ARG A N 1
ATOM 5232 C CA . ARG A 1 683 ? -30.156 5.627 5.469 1.00 52.81 683 ARG A CA 1
ATOM 5233 C C . ARG A 1 683 ? -30.018 4.832 6.769 1.00 52.81 683 ARG A C 1
ATOM 5235 O O . ARG A 1 683 ? -30.831 3.966 7.042 1.00 52.81 683 ARG A O 1
ATOM 5242 N N . ALA A 1 684 ? -28.966 5.078 7.547 1.00 55.66 684 ALA A N 1
ATOM 5243 C CA . ALA A 1 684 ? -28.854 4.489 8.883 1.00 55.66 684 ALA A CA 1
ATOM 5244 C C . ALA A 1 684 ? -30.021 4.970 9.762 1.00 55.66 684 ALA A C 1
ATOM 5246 O O . ALA A 1 684 ? -30.312 6.166 9.746 1.00 55.66 684 ALA A O 1
ATOM 5247 N N . ILE A 1 685 ? -30.648 4.070 10.528 1.00 61.69 685 ILE A N 1
ATOM 5248 C CA . ILE A 1 685 ? -31.576 4.470 11.591 1.00 61.69 685 ILE A CA 1
ATOM 5249 C C . ILE A 1 685 ? -30.772 5.227 12.643 1.00 61.69 685 ILE A C 1
ATOM 5251 O O . ILE A 1 685 ? -29.855 4.671 13.255 1.00 61.69 685 ILE A O 1
ATOM 5255 N N . LEU A 1 686 ? -31.094 6.500 12.841 1.00 71.19 686 LEU A N 1
ATOM 5256 C CA . LEU A 1 686 ? -30.333 7.379 13.724 1.00 71.19 686 LEU A CA 1
ATOM 5257 C C . LEU A 1 686 ? -30.857 7.298 15.165 1.00 71.19 686 LEU A C 1
ATOM 5259 O O . LEU A 1 686 ? -32.063 7.250 15.419 1.00 71.19 686 LEU A O 1
ATOM 5263 N N . GLY A 1 687 ? -29.940 7.274 16.133 1.00 80.69 687 GLY A N 1
ATOM 5264 C CA . GLY A 1 687 ? -30.219 7.512 17.553 1.00 80.69 687 GLY A CA 1
ATOM 5265 C C . GLY A 1 687 ? -30.597 6.279 18.356 1.00 80.69 687 GLY A C 1
ATOM 5266 O O . GLY A 1 687 ? -30.229 6.181 19.529 1.00 80.69 687 GLY A O 1
ATOM 5267 N N . HIS A 1 688 ? -31.304 5.322 17.753 1.00 90.75 688 HIS A N 1
ATOM 5268 C CA . HIS A 1 688 ? -31.722 4.095 18.435 1.00 90.75 688 HIS A CA 1
ATOM 5269 C C . HIS A 1 688 ? -30.527 3.274 18.925 1.00 90.75 688 HIS A C 1
ATOM 5271 O O . HIS A 1 688 ? -30.489 2.885 20.093 1.00 90.75 688 HIS A O 1
ATOM 5277 N N . HIS A 1 689 ? -29.525 3.053 18.070 1.00 89.94 689 HIS A N 1
ATOM 5278 C CA . HIS A 1 689 ? -28.322 2.303 18.436 1.00 89.94 689 HIS A CA 1
ATOM 5279 C C . HIS A 1 689 ? -27.474 3.047 19.468 1.00 89.94 689 HIS A C 1
ATOM 5281 O O . HIS A 1 689 ? -27.020 2.430 20.436 1.00 89.94 689 HIS A O 1
ATOM 5287 N N . GLY A 1 690 ? -27.302 4.365 19.315 1.00 88.31 690 GLY A N 1
ATOM 5288 C CA . GLY A 1 690 ? -26.589 5.199 20.280 1.00 88.31 690 GLY A CA 1
ATOM 5289 C C . GLY A 1 690 ? -27.219 5.141 21.670 1.00 88.31 690 GLY A C 1
ATOM 5290 O O . GLY A 1 690 ? -26.536 4.816 22.646 1.00 88.31 690 GLY A O 1
ATOM 5291 N N . VAL A 1 691 ? -28.532 5.372 21.763 1.00 92.75 691 VAL A N 1
ATOM 5292 C CA . VAL A 1 691 ? -29.268 5.323 23.037 1.00 92.75 691 VAL A CA 1
ATOM 5293 C C . VAL A 1 691 ? -29.322 3.905 23.600 1.00 92.75 691 VAL A C 1
ATOM 5295 O O . VAL A 1 691 ? -29.108 3.742 24.800 1.00 92.75 691 VAL A O 1
ATOM 5298 N N . ALA A 1 692 ? -29.546 2.876 22.773 1.00 93.31 692 ALA A N 1
ATOM 5299 C CA . ALA A 1 692 ? -29.495 1.479 23.209 1.00 93.31 692 ALA A CA 1
ATOM 5300 C C . ALA A 1 692 ? -28.138 1.151 23.834 1.00 93.31 692 ALA A C 1
ATOM 5302 O O . ALA A 1 692 ? -28.088 0.672 24.960 1.00 93.31 692 ALA A O 1
ATOM 5303 N N . ARG A 1 693 ? -27.033 1.481 23.162 1.00 91.69 693 ARG A N 1
ATOM 5304 C CA . ARG A 1 693 ? -25.679 1.239 23.674 1.00 91.69 693 ARG A CA 1
ATOM 5305 C C . ARG A 1 693 ? -25.435 1.958 25.002 1.00 91.69 693 ARG A C 1
ATOM 5307 O O . ARG A 1 693 ? -24.970 1.337 25.952 1.00 91.69 693 ARG A O 1
ATOM 5314 N N . MET A 1 694 ? -25.781 3.243 25.093 1.00 92.25 694 MET A N 1
ATOM 5315 C CA . MET A 1 694 ? -25.564 4.037 26.311 1.00 92.25 694 MET A CA 1
ATOM 5316 C C . MET A 1 694 ? -26.458 3.607 27.485 1.00 92.25 694 MET A C 1
ATOM 5318 O O . MET A 1 694 ? -26.030 3.655 28.636 1.00 92.25 694 MET A O 1
ATOM 5322 N N . ALA A 1 695 ? -27.692 3.181 27.210 1.00 92.44 695 ALA A N 1
ATOM 5323 C CA . ALA A 1 695 ? -28.657 2.740 28.218 1.00 92.44 695 ALA A CA 1
ATOM 5324 C C . ALA A 1 695 ? -28.685 1.210 28.415 1.00 92.44 695 ALA A C 1
ATOM 5326 O O . ALA A 1 695 ? -29.600 0.705 29.068 1.00 92.44 695 ALA A O 1
ATOM 5327 N N . GLN A 1 696 ? -27.708 0.481 27.856 1.00 93.00 696 GLN A N 1
ATOM 5328 C CA . GLN A 1 696 ? -27.591 -0.987 27.918 1.00 93.00 696 GLN A CA 1
ATOM 5329 C C . GLN A 1 696 ? -28.865 -1.722 27.454 1.00 93.00 696 GLN A C 1
ATOM 5331 O O . GLN A 1 696 ? -29.311 -2.709 28.040 1.00 93.00 696 GLN A O 1
ATOM 5336 N N . GLY A 1 697 ? -29.491 -1.168 26.422 1.00 94.25 697 GLY A N 1
ATOM 5337 C CA . GLY A 1 697 ? -30.648 -1.680 25.708 1.00 94.25 697 GLY A CA 1
ATOM 5338 C C . GLY A 1 697 ? -30.292 -2.476 24.459 1.00 94.25 697 GLY A C 1
ATOM 5339 O O . GLY A 1 697 ? -29.145 -2.864 24.247 1.00 94.25 697 GLY A O 1
ATOM 5340 N N . ARG A 1 698 ? -31.293 -2.710 23.608 1.00 94.94 698 ARG A N 1
ATOM 5341 C CA . ARG A 1 698 ? -31.126 -3.471 22.363 1.00 94.94 698 ARG A CA 1
ATOM 5342 C C . ARG A 1 698 ? -32.029 -2.945 21.254 1.00 94.94 698 ARG A C 1
ATOM 5344 O O . ARG A 1 698 ? -33.159 -2.545 21.515 1.00 94.94 698 ARG A O 1
ATOM 5351 N N . VAL A 1 699 ? -31.537 -2.984 20.022 1.00 94.50 699 VAL A N 1
ATOM 5352 C CA . VAL A 1 699 ? -32.326 -2.726 18.812 1.00 94.50 699 VAL A CA 1
ATOM 5353 C C . VAL A 1 699 ? -32.642 -4.069 18.155 1.00 94.50 699 VAL A C 1
ATOM 5355 O O . VAL A 1 699 ? -31.764 -4.926 18.049 1.00 94.50 699 VAL A O 1
ATOM 5358 N N . LEU A 1 700 ? -33.901 -4.274 17.781 1.00 94.25 700 LEU A N 1
ATOM 5359 C CA . LEU A 1 700 ? -34.387 -5.419 17.025 1.00 94.25 700 LEU A CA 1
ATOM 5360 C C . LEU A 1 700 ? -35.031 -4.891 15.749 1.00 94.25 700 LEU A C 1
ATOM 5362 O O . LEU A 1 700 ? -36.012 -4.152 15.799 1.00 94.25 700 LEU A O 1
ATOM 5366 N N . GLU A 1 701 ? -34.466 -5.287 14.618 1.00 92.50 701 GLU A N 1
ATOM 5367 C CA . GLU A 1 701 ? -34.990 -4.930 13.309 1.00 92.50 701 GLU A CA 1
ATOM 5368 C C . GLU A 1 701 ? -36.120 -5.879 12.910 1.00 92.50 701 GLU A C 1
ATOM 5370 O O . GLU A 1 701 ? -36.018 -7.103 13.052 1.00 92.50 701 GLU A O 1
ATOM 5375 N N . VAL A 1 702 ? -37.208 -5.306 12.410 1.00 91.19 702 VAL A N 1
ATOM 5376 C CA . VAL A 1 702 ? -38.418 -6.022 12.017 1.00 91.19 702 VAL A CA 1
ATOM 5377 C C . VAL A 1 702 ? -38.750 -5.651 10.568 1.00 91.19 702 VAL A C 1
ATOM 5379 O O . VAL A 1 702 ? -38.814 -4.470 10.251 1.00 91.19 702 VAL A O 1
ATOM 5382 N N . PRO A 1 703 ? -38.939 -6.608 9.646 1.00 88.06 703 PRO A N 1
ATOM 5383 C CA . PRO A 1 703 ? -39.429 -6.310 8.302 1.00 88.06 703 PRO A CA 1
ATOM 5384 C C . PRO A 1 703 ? -40.710 -5.462 8.319 1.00 88.06 703 PRO A C 1
ATOM 5386 O O . PRO A 1 703 ? -41.625 -5.763 9.085 1.00 88.06 703 PRO A O 1
ATOM 5389 N N . GLN A 1 704 ? -40.786 -4.447 7.450 1.00 78.75 704 GLN A N 1
ATOM 5390 C CA . GLN A 1 704 ? -42.026 -3.708 7.189 1.00 78.75 704 GLN A CA 1
ATOM 5391 C C . GLN A 1 704 ? -42.949 -4.561 6.317 1.00 78.75 704 GLN A C 1
ATOM 5393 O O . GLN A 1 704 ? -42.966 -4.447 5.093 1.00 78.75 704 GLN A O 1
ATOM 5398 N N . ASP A 1 705 ? -43.671 -5.471 6.959 1.00 73.88 705 ASP A N 1
ATOM 5399 C CA . ASP A 1 705 ? -44.754 -6.233 6.348 1.00 73.88 705 ASP A CA 1
ATOM 5400 C C . ASP A 1 705 ? -46.040 -5.860 7.086 1.00 73.88 705 ASP A C 1
ATOM 5402 O O . ASP A 1 705 ? -46.388 -6.463 8.101 1.00 73.88 705 ASP A O 1
ATOM 5406 N N . GLY A 1 706 ? -46.677 -4.779 6.626 1.00 65.38 706 GLY A N 1
ATOM 5407 C CA . GLY A 1 706 ? -47.744 -4.073 7.338 1.00 65.38 706 GLY A CA 1
ATOM 5408 C C . GLY A 1 706 ? -48.961 -4.924 7.717 1.00 65.38 706 GLY A C 1
ATOM 5409 O O . GLY A 1 706 ? -49.771 -4.477 8.514 1.00 65.38 706 GLY A O 1
ATOM 5410 N N . GLU A 1 707 ? -49.105 -6.151 7.214 1.00 75.75 707 GLU A N 1
ATOM 5411 C CA . GLU A 1 707 ? -50.226 -7.034 7.564 1.00 75.75 707 GLU A CA 1
ATOM 5412 C C . GLU A 1 707 ? -49.819 -8.271 8.383 1.00 75.75 707 GLU A C 1
ATOM 5414 O O . GLU A 1 707 ? -50.680 -8.870 9.037 1.00 75.75 707 GLU A O 1
ATOM 5419 N N . ASP A 1 708 ? -48.536 -8.658 8.399 1.00 87.00 708 ASP A N 1
ATOM 5420 C CA . ASP A 1 708 ? -48.078 -9.860 9.103 1.00 87.00 708 ASP A CA 1
ATOM 5421 C C . ASP A 1 708 ? -47.626 -9.532 10.543 1.00 87.00 708 ASP A C 1
ATOM 5423 O O . ASP A 1 708 ? -46.604 -8.874 10.748 1.00 87.00 708 ASP A O 1
ATOM 5427 N N . PRO A 1 709 ? -48.315 -10.023 11.593 1.00 88.25 709 PRO A N 1
ATOM 5428 C CA . PRO A 1 709 ? -47.847 -9.884 12.973 1.00 88.25 709 PRO A CA 1
ATOM 5429 C C . PRO A 1 709 ? -46.603 -10.725 13.281 1.00 88.25 709 PRO A C 1
ATOM 5431 O O . PRO A 1 709 ? -45.936 -10.472 14.290 1.00 88.25 709 PRO A O 1
ATOM 5434 N N . ALA A 1 710 ? -46.281 -11.746 12.480 1.00 92.44 710 ALA A N 1
ATOM 5435 C CA . ALA A 1 710 ? -45.262 -12.732 12.825 1.00 92.44 710 ALA A CA 1
ATOM 5436 C C . ALA A 1 710 ? -43.861 -12.138 13.080 1.00 92.44 710 ALA A C 1
ATOM 5438 O O . ALA A 1 710 ? -43.208 -12.592 14.025 1.00 92.44 710 ALA A O 1
ATOM 5439 N N . PRO A 1 711 ? -43.364 -11.139 12.326 1.00 92.31 711 PRO A N 1
ATOM 5440 C CA . PRO A 1 711 ? -42.090 -10.490 12.614 1.00 92.31 711 PRO A CA 1
ATOM 5441 C C . PRO A 1 711 ? -42.050 -9.803 13.988 1.00 92.31 711 PRO A C 1
ATOM 5443 O O . PRO A 1 711 ? -41.128 -10.055 14.768 1.00 92.31 711 PRO A O 1
ATOM 5446 N N . TYR A 1 712 ? -43.080 -9.022 14.331 1.00 92.94 712 TYR A N 1
ATOM 5447 C CA . TYR A 1 712 ? -43.201 -8.384 15.647 1.00 92.94 712 TYR A CA 1
ATOM 5448 C C . TYR A 1 712 ? -43.356 -9.418 16.764 1.00 92.94 712 TYR A C 1
ATOM 5450 O O . TYR A 1 712 ? -42.729 -9.293 17.817 1.00 92.94 712 TYR A O 1
ATOM 5458 N N . VAL A 1 713 ? -44.145 -10.473 16.530 1.00 94.00 713 VAL A N 1
ATOM 5459 C CA . VAL A 1 713 ? -44.293 -11.595 17.467 1.00 94.00 713 VAL A CA 1
ATOM 5460 C C . VAL A 1 713 ? -42.939 -12.249 17.729 1.00 94.00 713 VAL A C 1
ATOM 5462 O O . VAL A 1 713 ? -42.592 -12.444 18.890 1.00 94.00 713 VAL A O 1
ATOM 5465 N N . ARG A 1 714 ? -42.143 -12.548 16.694 1.00 94.06 714 ARG A N 1
ATOM 5466 C CA . ARG A 1 714 ? -40.804 -13.143 16.856 1.00 94.06 714 ARG A CA 1
ATOM 5467 C C . ARG A 1 714 ? -39.875 -12.242 17.671 1.00 94.06 714 ARG A C 1
ATOM 5469 O O . ARG A 1 714 ? -39.242 -12.734 18.602 1.00 94.06 714 ARG A O 1
ATOM 5476 N N . ALA A 1 715 ? -39.835 -10.942 17.372 1.00 94.75 715 ALA A N 1
ATOM 5477 C CA . ALA A 1 715 ? -39.013 -9.982 18.113 1.00 94.75 715 ALA A CA 1
ATOM 5478 C C . ALA A 1 715 ? -39.427 -9.892 19.593 1.00 94.75 715 ALA A C 1
ATOM 5480 O O . ALA A 1 715 ? -38.588 -9.966 20.492 1.00 94.75 715 ALA A O 1
ATOM 5481 N N . LEU A 1 716 ? -40.730 -9.803 19.870 1.00 95.00 716 LEU A N 1
ATOM 5482 C CA . LEU A 1 716 ? -41.253 -9.763 21.235 1.00 95.00 716 LEU A CA 1
ATOM 5483 C C . LEU A 1 716 ? -41.061 -11.094 21.979 1.00 95.00 716 LEU A C 1
ATOM 5485 O O . LEU A 1 716 ? -40.757 -11.080 23.170 1.00 95.00 716 LEU A O 1
ATOM 5489 N N . VAL A 1 717 ? -41.182 -12.240 21.303 1.00 93.81 717 VAL A N 1
ATOM 5490 C CA . VAL A 1 717 ? -40.860 -13.560 21.872 1.00 93.81 717 VAL A CA 1
ATOM 5491 C C . VAL A 1 717 ? -39.387 -13.638 22.251 1.00 93.81 717 VAL A C 1
ATOM 5493 O O . VAL A 1 717 ? -39.090 -14.130 23.337 1.00 93.81 717 VAL A O 1
ATOM 5496 N N . ASP A 1 718 ? -38.479 -13.134 21.411 1.00 93.06 718 ASP A N 1
ATOM 5497 C CA . ASP A 1 718 ? -37.047 -13.098 21.718 1.00 93.06 718 ASP A CA 1
ATOM 5498 C C . ASP A 1 718 ? -36.756 -12.223 22.946 1.00 93.06 718 ASP A C 1
ATOM 5500 O O . ASP A 1 718 ? -36.055 -12.658 23.858 1.00 93.06 718 ASP A O 1
ATOM 5504 N N . ILE A 1 719 ? -37.376 -11.041 23.043 1.00 94.06 719 ILE A N 1
ATOM 5505 C CA . ILE A 1 719 ? -37.281 -10.185 24.238 1.00 94.06 719 ILE A CA 1
ATOM 5506 C C . ILE A 1 719 ? -37.846 -10.903 25.467 1.00 94.06 719 ILE A C 1
ATOM 5508 O O . ILE A 1 719 ? -37.227 -10.894 26.530 1.00 94.06 719 ILE A O 1
ATOM 5512 N N . ALA A 1 720 ? -39.011 -11.544 25.350 1.00 92.25 720 ALA A N 1
ATOM 5513 C CA . ALA A 1 720 ? -39.611 -12.286 26.455 1.00 92.25 720 ALA A CA 1
ATOM 5514 C C . ALA A 1 720 ? -38.720 -13.452 26.896 1.00 92.25 720 ALA A C 1
ATOM 5516 O O . ALA A 1 720 ? -38.599 -13.710 28.093 1.00 92.25 720 ALA A O 1
ATOM 5517 N N . ASP A 1 721 ? -38.116 -14.167 25.944 1.00 90.94 721 ASP A N 1
ATOM 5518 C CA . ASP A 1 721 ? -37.175 -15.263 26.177 1.00 90.94 721 ASP A CA 1
ATOM 5519 C C . ASP A 1 721 ? -35.923 -14.778 26.891 1.00 90.94 721 ASP A C 1
ATOM 5521 O O . ASP A 1 721 ? -35.633 -15.296 27.972 1.00 90.94 721 ASP A O 1
ATOM 5525 N N . GLN A 1 722 ? -35.296 -13.715 26.379 1.00 90.94 722 GLN A N 1
ATOM 5526 C CA . GLN A 1 722 ? -34.179 -13.025 27.017 1.00 90.94 722 GLN A CA 1
ATOM 5527 C C . GLN A 1 722 ? -34.513 -12.669 28.461 1.00 90.94 722 GLN A C 1
ATOM 5529 O O . GLN A 1 722 ? -33.897 -13.175 29.393 1.00 90.94 722 GLN A O 1
ATOM 5534 N N . LEU A 1 723 ? -35.565 -11.880 28.662 1.00 90.81 723 LEU A N 1
ATOM 5535 C CA . LEU A 1 723 ? -35.982 -11.442 29.985 1.00 90.81 723 LEU A CA 1
ATOM 5536 C C . LEU A 1 723 ? -36.266 -12.640 30.905 1.00 90.81 723 LEU A C 1
ATOM 5538 O O . LEU A 1 723 ? -35.829 -12.664 32.053 1.00 90.81 723 LEU A O 1
ATOM 5542 N N . SER A 1 724 ? -36.948 -13.678 30.424 1.00 88.31 724 SER A N 1
ATOM 5543 C CA . SER A 1 724 ? -37.277 -14.836 31.263 1.00 88.31 724 SER A CA 1
ATOM 5544 C C . SER A 1 724 ? -36.071 -15.699 31.646 1.00 88.31 724 SER A C 1
ATOM 5546 O O . SER A 1 724 ? -36.039 -16.188 32.773 1.00 88.31 724 SER A O 1
ATOM 5548 N N . LYS A 1 725 ? -35.085 -15.863 30.755 1.00 89.81 725 LYS A N 1
ATOM 5549 C CA . LYS A 1 725 ? -33.974 -16.821 30.909 1.00 89.81 725 LYS A CA 1
ATOM 5550 C C . LYS A 1 725 ? -32.637 -16.201 31.301 1.00 89.81 725 LYS A C 1
ATOM 5552 O O . LYS A 1 725 ? -31.701 -16.940 31.574 1.00 89.81 725 LYS A O 1
ATOM 5557 N N . GLN A 1 726 ? -32.554 -14.878 31.376 1.00 91.69 726 GLN A N 1
ATOM 5558 C CA . GLN A 1 726 ? -31.360 -14.185 31.845 1.00 91.69 726 GLN A CA 1
ATOM 5559 C C . GLN A 1 726 ? -31.037 -14.563 33.298 1.00 91.69 726 GLN A C 1
ATOM 5561 O O . GLN A 1 726 ? -31.954 -14.676 34.113 1.00 91.69 726 GLN A O 1
ATOM 5566 N N . TYR A 1 727 ? -29.760 -14.682 33.643 1.00 94.12 727 TYR A N 1
ATOM 5567 C CA . TYR A 1 727 ? -29.267 -14.860 35.014 1.00 94.12 727 TYR A CA 1
ATOM 5568 C C . TYR A 1 727 ? -28.829 -13.513 35.573 1.00 94.12 727 TYR A C 1
ATOM 5570 O O . TYR A 1 727 ? -28.306 -12.694 34.826 1.00 94.12 727 TYR A O 1
ATOM 5578 N N . VAL A 1 728 ? -29.028 -13.258 36.865 1.00 93.62 728 VAL A N 1
ATOM 5579 C CA . VAL A 1 728 ? -28.513 -12.037 37.507 1.00 93.62 728 VAL A CA 1
ATOM 5580 C C . VAL A 1 728 ? -27.453 -12.424 38.521 1.00 93.62 728 VAL A C 1
ATOM 5582 O O . VAL A 1 728 ? -27.719 -13.224 39.409 1.00 93.62 728 VAL A O 1
ATOM 5585 N N . LEU A 1 729 ? -26.264 -11.849 38.403 1.00 95.75 729 LEU A N 1
ATOM 5586 C CA . LEU A 1 729 ? -25.151 -12.080 39.317 1.00 95.75 729 LEU A CA 1
ATOM 5587 C C . LEU A 1 729 ? -24.768 -10.761 39.969 1.00 95.75 729 LEU A C 1
ATOM 5589 O O . LEU A 1 729 ? -24.801 -9.720 39.319 1.00 95.75 729 LEU A O 1
ATOM 5593 N N . ARG A 1 730 ? -24.364 -10.786 41.235 1.00 95.44 730 ARG A N 1
ATOM 5594 C CA . ARG A 1 730 ? -23.653 -9.669 41.861 1.00 95.44 730 ARG A CA 1
ATOM 5595 C C . ARG A 1 730 ? -22.292 -10.121 42.306 1.00 95.44 730 ARG A C 1
ATOM 5597 O O . ARG A 1 730 ? -22.139 -11.239 42.784 1.00 95.44 730 ARG A O 1
ATOM 5604 N N . PHE A 1 731 ? -21.331 -9.228 42.194 1.00 94.88 731 PHE A N 1
ATOM 5605 C CA . PHE A 1 731 ? -20.017 -9.416 42.770 1.00 94.88 731 PHE A CA 1
ATOM 5606 C C . PHE A 1 731 ? -19.505 -8.089 43.311 1.00 94.88 731 PHE A C 1
ATOM 5608 O O . PHE A 1 731 ? -19.903 -7.008 42.864 1.00 94.88 731 PHE A O 1
ATOM 5615 N N . ARG A 1 732 ? -18.603 -8.163 44.286 1.00 91.31 732 ARG A N 1
ATOM 5616 C CA . ARG A 1 732 ? -17.842 -6.995 44.716 1.00 91.31 732 ARG A CA 1
ATOM 5617 C C . ARG A 1 732 ? -16.537 -6.978 43.926 1.00 91.31 732 ARG A C 1
ATOM 5619 O O . ARG A 1 732 ? -15.767 -7.927 44.076 1.00 91.31 732 ARG A O 1
ATOM 5626 N N . PRO A 1 733 ? -16.275 -5.953 43.096 1.00 86.25 733 PRO A N 1
ATOM 5627 C CA . PRO A 1 733 ? -14.972 -5.836 42.474 1.00 86.25 733 PRO A CA 1
ATOM 5628 C C . PRO A 1 733 ? -13.913 -5.756 43.572 1.00 86.25 733 PRO A C 1
ATOM 5630 O O . PRO A 1 733 ? -14.062 -5.038 44.561 1.00 86.25 733 PRO A O 1
ATOM 5633 N N . ALA A 1 734 ? -12.864 -6.546 43.397 1.00 77.94 734 ALA A N 1
ATOM 5634 C CA . ALA A 1 734 ? -11.575 -6.353 44.027 1.00 77.94 734 ALA A CA 1
ATOM 5635 C C . ALA A 1 734 ? -11.247 -4.872 44.252 1.00 77.94 734 ALA A C 1
ATOM 5637 O O . ALA A 1 734 ? -11.270 -4.109 43.287 1.00 77.94 734 ALA A O 1
ATOM 5638 N N . ASP A 1 735 ? -10.838 -4.470 45.457 1.00 68.25 735 ASP A N 1
ATOM 5639 C CA . ASP A 1 735 ? -10.114 -3.204 45.574 1.00 68.25 735 ASP A CA 1
ATOM 5640 C C . ASP A 1 735 ? -8.823 -3.343 44.760 1.00 68.25 735 ASP A C 1
ATOM 5642 O O . ASP A 1 735 ? -7.925 -4.102 45.133 1.00 68.25 735 ASP A O 1
ATOM 5646 N N . ALA A 1 736 ? -8.733 -2.631 43.635 1.00 50.88 736 ALA A N 1
ATOM 5647 C CA . ALA A 1 736 ? -7.548 -2.646 42.780 1.00 50.88 736 ALA A CA 1
ATOM 5648 C C . ALA A 1 736 ? -6.287 -2.261 43.581 1.00 50.88 736 ALA A C 1
ATOM 5650 O O . ALA A 1 736 ? -5.222 -2.845 43.396 1.00 50.88 736 ALA A O 1
ATOM 5651 N N . ALA A 1 737 ? -6.437 -1.353 44.555 1.00 42.09 737 ALA A N 1
ATOM 5652 C CA . ALA A 1 737 ? -5.378 -0.941 45.474 1.00 42.09 737 ALA A CA 1
ATOM 5653 C C . ALA A 1 737 ? -4.988 -2.018 46.505 1.00 42.09 737 ALA A C 1
ATOM 5655 O O . ALA A 1 737 ? -3.839 -2.057 46.928 1.00 42.09 737 ALA A O 1
ATOM 5656 N N . ALA A 1 738 ? -5.912 -2.899 46.902 1.00 43.16 738 ALA A N 1
ATOM 5657 C CA . ALA A 1 738 ? -5.642 -3.961 47.874 1.00 43.16 738 ALA A CA 1
ATOM 5658 C C . ALA A 1 738 ? -5.010 -5.215 47.244 1.00 43.16 738 ALA A C 1
ATOM 5660 O O . ALA A 1 738 ? -4.579 -6.094 47.982 1.00 43.16 738 ALA A O 1
ATOM 5661 N N . ARG A 1 739 ? -4.988 -5.323 45.905 1.00 47.25 739 ARG A N 1
ATOM 5662 C CA . ARG A 1 739 ? -4.354 -6.437 45.170 1.00 47.25 739 ARG A CA 1
ATOM 5663 C C . ARG A 1 739 ? -3.028 -6.063 44.499 1.00 47.25 739 ARG A C 1
ATOM 5665 O O . ARG A 1 739 ? -2.262 -6.958 44.169 1.00 47.25 739 ARG A O 1
ATOM 5672 N N . ALA A 1 740 ? -2.776 -4.770 44.273 1.00 38.56 740 ALA A N 1
ATOM 5673 C CA . ALA A 1 740 ? -1.479 -4.262 43.815 1.00 38.56 740 ALA A CA 1
ATOM 5674 C C . ALA A 1 740 ? -0.446 -4.122 44.956 1.00 38.56 740 ALA A C 1
ATOM 5676 O O . ALA A 1 740 ? 0.741 -3.952 44.681 1.00 38.56 740 ALA A O 1
ATOM 5677 N N . ALA A 1 741 ? -0.907 -4.161 46.211 1.00 35.38 741 ALA A N 1
ATOM 5678 C CA . ALA A 1 741 ? -0.101 -4.245 47.429 1.00 35.38 741 ALA A CA 1
ATOM 5679 C C . ALA A 1 741 ? 0.039 -5.706 47.867 1.00 35.38 741 ALA A C 1
ATOM 5681 O O . ALA A 1 741 ? 1.114 -6.041 48.416 1.00 35.38 741 ALA A O 1
#

Radius of gyration: 59.19 Å; chains: 1; bounding box: 141×70×148 Å

Secondary structure (DSSP, 8-state):
-------------------------S--HHHHHHHHHHHT-HHHHHHHHHHHHHHS-TTT-HHHHHHHHHHHHHHHHHHHHHH--HHHHHHHHHHHTT-TT-HHHHHHHHHHHHHHHIIIIIHHH-SHHHHHHHHHH-TT-TTHHHHHHHHHHHHHHHHHHSTT-HHHHHHHTTT-GGGHHHHHHHHHHHHHHHHHHHHHH--HHHHHHHHHHHTT-GGGHHHHHHHHHHHHHHHHHHHTT-HHHHHHHHHH--STTHHHHHHHHHHHHHHHHHHHHHHTT-PPPHHHHHHHHHHTTT-TTHHHHHGGGHHHHHHHHHHHT-HHHHHHHHHH-TT-TTTTTHHHHHHHHHHHHHHHHT-HHHHHHHHHH-TTSTTHHHHHHHHHHHHHHHHHHTSSSEEEEEEEEE-TTSPEEEEEEEE-TTSPBP----GGG--EEETTEEE-EEEEE-SSS---EEEEEEEE--SGGGTTHHHHHHHHHHHHHHHHHTT--EEEEEEEESSSEEEEEEEES-HHHHHHHHHTS-S-----S---HHHHHHHHHHHHTT-SSEEEEEEE-SS--EE-HHHHHHHTPPPPHHHHHHHHHHHHHHT--SHHHHHHHHTTT-HHHHHHHHHHHHHS-HHHHHHTS-HHHHHHHHHT--EE--TTSHHHHHHHHHHHHTTEEEEEEEEPP-GGG--PPPSHHHHHHHTT-EEEEE---TT--HHHHHHHHHHHHHHHH-EEEEE----HHHH--

Sequenc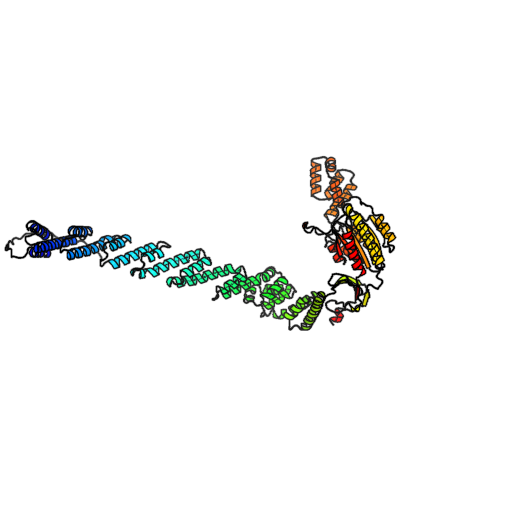e (741 aa):
MKRQTGRVGRVGLVGLVGLVLLLGGCAPKSEQLRSLLKAGDFEEVIEEGNAWLDETPPRKDPAERQRVAVVIAEAELARTSVLDRVEEYQRYRARYDGAHGLAGVLALALARESEAAWRDEATHRDDEAAYRQFRVTYPDSPHLPEARRREVARGFRAAAATMGDQQAFRDRFAGWRELAEYEGRSRTIEVEAAFALVHQHGTVPGWRGFRAAYAEWPEAAAHVREALTLEAGVALAEAESSLEALEAFQVAYPDPPWPARAEGAIARLVLHPVLAPIRHGEAPLDSTLAAFFAEHAGRPGLAEVADPLRADIIRTAIESGRSGPLRLCRVLFPDDPAVRPLLAIEQALAWEEVSAADDADRWRAFVLIYPDHPRADEAEAHAFRLQHLRDAELGWPRADVAWSRTLPSGEIELAVDVVDCEGSRVSGLTREAFEVHAAGFPQEITDFKGLEEERPLDVVFAIDLSGSMAAEHEAVRQAVMFFAEIFQFRGRQARLGLVTFAEQVARRDAPTGRVATFQGWMRTLPAVGGGGMGEDSTLALVASADLLKRAPGERVAILLTDEDLQANRGGQKALGVSSGAACGRLQRAGECITRCKNVACFARCYGLIGPAQRKAMNRCTRRLNAALCASAVDWDALALGLAACVEPVADDSDTAERLAARLASARVRPFFLVPAVDQTAGRAILGHHGVARMAQGRVLEVPQDGEDPAPYVRALVDIADQLSKQYVLRFRPADAAARAA

pLDDT: mean 88.13, std 13.85, range [31.81, 98.25]